Protein AF-A0A9P0JGU5-F1 (afdb_monomer)

Foldseek 3Di:
DVVVVVVVVVVVLVVVVVVLVVLLVVLVVVQPDDPPDPDFLQNNVVSLVVNVCVLPVDPSLVPDPCSVVSVVVSVVSVVSSLVVLVVLQDVQWDKDADPDPDQFDWGIKTKGFADQVNLLSSLVNCVVVVNNLVVLLVVLVCCVPVPLLCCLPQVWAWDWDDDDRMTMITTGHDDDPDLQQVSSLVRVVVVLVSCLVRHDCDHPNDGSLLSSLVNNVVVNLVSCLVRRVLVSQDLAPVCNVVVLVVCVSVVVSVVVSVVSNSDDPPPCSSVVSSVCSVVSNLVSNLVVLLVQLVVLLLDDWPAKDKPDPPDDDDVDDDDDDPVVVVVVVLDDFIFIAGPSLVVNVVSLVVLQVSLVVDDPVCSVSSLVSSLVSLVCSLPVNCVSCVVVLLPPVLVLLNLLSSLLVVLSSLVVCCVVSVRPSNVVSSVSSNVSSVCSLVVSLVSLLVVLLVLLVPACLQVCQPPVVSLVRNLVSLVVNLVSLLVSLVSNVRGHGQVVSLQSSLSSLLSNLVSNLVSLLVHQAGELSSLVSSLVSLVVVLVSSLVSHPGSVCSCVRRVCNLVSVVSSVLSNDDLVVVLVQCPLCPHSCNVRDDLVSVLSSLSHYDDDDPSSVVSNVSSVVSNVD

Secondary structure (DSSP, 8-state):
-HHHHHHHHHHHHHHHHHHHHHHHHHHHHTTS--TT----HHHHHHHHHHHHHHHHH-TTGGGSTTHHHHHHHHHHHHHHHHHHHHHHHHHHEEEEE-----TT-EEEEEEEES-HHHHHHHHHHHHHTT-HHHHHHHHHHHIIIIIIHHHHHH--EEEEEEETTEEEEEEE-----S-HHHHHHHHHHHHHHHHHHHS-S-BTTB-HHHHHHHHHHHHHHHHIIIIIIHHHS-SSGGGHHHHHHHHHHHHHHHHHHHHTTSS-TT--HHHHHHHTHHHHHHHHHHHHHHHHHHHHHTS-S--EEEE-TT----S------TTHHHHHHH-PPPEEEEHHHHHHHHHHHHHHHHGGGS-GGGHHHHHHHHHHHHHHHHHHHHHHTHHHHHH-HHHHHHHHHHHHHHHHHHHHHHHHHT-THHHHHHHHHHHHHHHHHHHHHHHHHHHHHHHHHHSTTTGGGT-GGGHHHHHHHHHHHHHHHHHHHHHHHTTS-HHHHHHHHHHHHHHHHHHHHHHHTT-S---HHHHHHHHHHHHHHHHHGGGGSSSGGGHHHH-TTHHHHHHHHHHHH--HHHHHHHHGGGTSHHHHHS-HHHHHHHHHHHS-S-HHHHHHHHHHHHHTT-

Mean predicted aligned error: 13.74 Å

Solvent-accessible surface area (backbone atoms only — not comparable to full-atom values): 34027 Å² total; per-residue (Å²): 117,67,65,62,54,50,52,50,52,53,49,52,51,51,49,53,50,48,55,52,50,50,51,50,46,55,54,49,60,76,68,59,90,59,102,80,68,96,66,52,60,49,56,56,49,52,49,50,49,55,51,49,50,56,64,70,74,36,77,74,48,78,78,42,88,61,39,64,60,51,53,52,50,51,50,51,50,51,53,51,49,51,50,49,44,54,50,51,50,53,68,25,52,42,78,49,76,42,90,60,88,52,71,85,38,55,40,34,37,46,34,43,49,50,47,49,67,59,50,45,34,44,49,58,44,26,50,77,67,73,44,38,66,60,56,44,42,53,48,25,55,45,46,43,65,64,45,51,45,43,34,68,76,66,54,38,41,71,49,78,48,80,51,94,49,35,40,38,38,38,31,30,59,58,91,74,88,62,62,68,63,65,51,46,52,53,44,49,50,54,52,54,51,51,48,61,73,61,45,56,71,73,53,97,93,42,42,54,41,36,58,34,17,77,64,29,40,70,62,49,51,50,53,44,46,70,50,47,51,56,64,65,53,58,91,50,71,79,52,44,64,61,49,56,57,60,46,48,58,53,53,52,48,51,51,50,37,36,76,60,33,34,36,60,96,82,65,50,67,66,57,58,52,61,75,39,42,68,62,52,42,52,50,52,50,44,50,53,50,49,52,52,48,54,56,41,65,70,48,71,71,80,55,68,42,81,43,50,86,87,58,70,89,65,98,80,72,86,86,84,58,91,74,50,56,67,56,58,73,68,57,67,69,37,31,28,26,27,52,41,54,55,56,50,49,52,49,50,52,50,55,57,57,54,43,74,70,52,61,78,92,56,38,63,58,48,52,49,45,55,49,49,52,51,50,46,50,68,66,42,44,60,65,74,40,43,71,54,44,75,77,32,69,49,52,28,47,32,49,26,38,35,36,51,52,48,38,52,52,52,59,68,46,32,74,82,64,72,46,74,69,52,61,65,49,43,54,53,36,54,51,50,24,52,49,48,42,49,52,51,36,51,53,53,31,52,54,38,50,50,45,58,69,74,31,45,67,70,61,21,25,81,38,58,87,38,48,65,54,32,45,52,39,52,49,52,46,48,50,54,54,49,54,53,39,66,53,34,60,85,32,36,33,69,71,58,36,47,46,52,54,19,49,35,53,25,42,52,44,49,53,52,55,55,54,58,74,70,49,69,56,35,40,71,69,23,28,48,47,52,21,55,49,50,48,50,51,66,63,52,58,28,72,72,44,97,56,43,86,55,43,63,82,34,15,85,45,44,64,40,50,53,50,50,37,48,56,44,69,49,53,76,66,56,49,53,60,39,25,43,73,50,72,21,73,48,44,78,59,43,54,72,70,57,53,53,47,50,52,54,15,61,43,74,97,42,72,67,52,54,50,50,54,52,49,53,64,64,26,67,82,113

InterPro domains:
  IPR046362 Zw10/DSL1, C-terminal [G3DSA:1.10.357.150] (425-621)
  IPR048343 Centromere/kinetochore protein zw10, C-terminal domain [PF20666] (330-448)
  IPR048344 Centromere/kinetochore protein zw10, middle domain [PF20665] (93-296)
  IPR055148 ZW10, C-terminal helical domain [PF22766] (472-616)

Radius of gyration: 47.11 Å; Cα contacts (8 Å, |Δi|>4): 632; chains: 1; bounding box: 92×93×143 Å

Nearest PDB structures (foldseek):
  7qpg-assembly1_W  TM=7.847E-01  e=5.761E-28  Homo sapiens
  8ay2-assembly2_B  TM=5.796E-01  e=8.299E-03  Rattus norvegicus
  8ay2-assembly1_A  TM=3.729E-01  e=9.007E-03  Rattus norvegicus
  8v2d-assembly1_y  TM=2.264E-01  e=2.860E-03  synthetic construct
  8q9t-assembly1_E  TM=9.881E-02  e=2.955E-02  Saccharomyces ce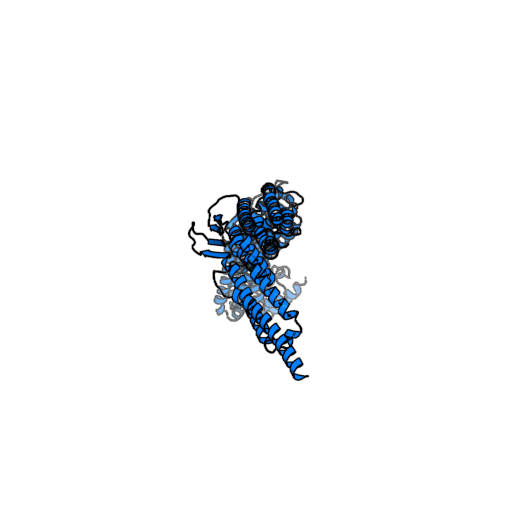revisiae

Sequence (622 aa):
MSDLKMFKSTLEENKNSLIIIEQVLEASMNLTSDSQTKLSLADRIKNLQTAQDILLNNEHLTKLDVYKPLMREHQRLTDVLHSNCIAAWRKKIEWSENDSDSQDSWRVILKISGSQEDICDTILALQHFDSLNIEVKQFADKLINLIVKPIIIQNLQVDVVKFVNVSTMTLKVSNNEDEFLSAIIKKLKNVFEFLSSTLPADINEIQIMSYLGSYASQQFCKHFKDIVIFNAIPVKYHNLNNFREDLNEVLEFNKYLSELGFFEESNDELIKYVENIDNLFFTKISQLYYDRARTIIKKDLHDLVEVNNENRWSPDEDVVDDNGFCQKIFAYPQSKVSKSLLEFLDLIDTVASEMSSIPENSTWRYHDILNNITIMYCDVIPLQHCKVLEFHPQQSAVLYNNIMYFTRKLAELSPTYKNLLIVHLLEKLKNLASEILHSQCKQQITQIEKIVNQSDIISMAVNSNLGYSVEKSMSQCYDLLSILSGLWRDILPSTVYCKFIGYSCNGLFECLVNKLFTLEDISATSAEQYSSIFNKIVKDIPTLFPEPKEVHRYVPKWWQLNELVYILSSSMKDIENRWADGKGPLANELKVDQIKCLLKALFQNTDRRAALLKHILATAQS

Organism: Aphis gossypii (NCBI:txid80765)

pLDDT: mean 81.97, std 15.04, range [33.19, 97.75]

Structure (mmCIF, N/CA/C/O backbone):
data_AF-A0A9P0JGU5-F1
#
_entry.id   AF-A0A9P0JGU5-F1
#
loop_
_atom_site.group_PDB
_atom_site.id
_atom_site.type_symbol
_atom_site.label_atom_id
_atom_site.label_alt_id
_atom_site.label_comp_id
_atom_site.label_asym_id
_atom_site.label_entity_id
_atom_site.label_seq_id
_atom_site.pdbx_PDB_ins_code
_atom_site.Cartn_x
_atom_site.Cartn_y
_atom_site.Cartn_z
_atom_site.occupancy
_atom_site.B_iso_or_equiv
_atom_site.auth_seq_id
_atom_site.auth_comp_id
_atom_site.auth_asym_id
_atom_site.auth_atom_id
_atom_site.pdbx_PDB_model_num
ATOM 1 N N . MET A 1 1 ? -17.217 -56.902 90.851 1.00 47.50 1 MET A N 1
ATOM 2 C CA . MET A 1 1 ? -17.260 -55.425 91.024 1.00 47.50 1 MET A CA 1
ATOM 3 C C . MET A 1 1 ? -16.629 -54.667 89.846 1.00 47.50 1 MET A C 1
ATOM 5 O O . MET A 1 1 ? -17.068 -53.560 89.568 1.00 47.50 1 MET A O 1
ATOM 9 N N . SER A 1 2 ? -15.650 -55.251 89.138 1.00 50.41 2 SER A N 1
ATOM 10 C CA . SER A 1 2 ? -15.054 -54.690 87.910 1.00 50.41 2 SER A CA 1
ATOM 11 C C . SER A 1 2 ? -16.030 -54.679 86.718 1.00 50.41 2 SER A C 1
ATOM 13 O O . SER A 1 2 ? -16.168 -53.639 86.079 1.00 50.41 2 SER A O 1
ATOM 15 N N . ASP A 1 3 ? -16.806 -55.748 86.514 1.00 48.16 3 ASP A N 1
ATOM 16 C CA . ASP A 1 3 ? -17.746 -55.846 85.380 1.00 48.16 3 ASP A CA 1
ATOM 17 C C . ASP A 1 3 ? -18.908 -54.846 85.454 1.00 48.16 3 ASP A C 1
ATOM 19 O O . ASP A 1 3 ? -19.353 -54.324 84.440 1.00 48.16 3 ASP A O 1
ATOM 23 N N . LEU A 1 4 ? -19.363 -54.505 86.665 1.00 52.03 4 LEU A N 1
ATOM 24 C CA . LEU A 1 4 ? -20.455 -53.547 86.896 1.00 52.03 4 LEU A CA 1
ATOM 25 C C . LEU A 1 4 ? -20.035 -52.091 86.632 1.00 52.03 4 LEU A C 1
ATOM 27 O O . LEU A 1 4 ? -20.850 -51.281 86.196 1.00 52.03 4 LEU A O 1
ATOM 31 N N . LYS A 1 5 ? -18.759 -51.756 86.871 1.00 53.50 5 LYS A N 1
ATOM 32 C CA . LYS A 1 5 ? -18.182 -50.451 86.504 1.00 53.50 5 LYS A CA 1
ATOM 33 C C . LYS A 1 5 ? -17.978 -50.339 84.994 1.00 53.50 5 LYS A C 1
ATOM 35 O O . LYS A 1 5 ? -18.253 -49.281 84.437 1.00 53.50 5 LYS A O 1
ATOM 40 N N . MET A 1 6 ? -17.552 -51.426 84.348 1.00 55.47 6 MET A N 1
ATOM 41 C CA . MET A 1 6 ? -17.408 -51.493 82.894 1.00 55.47 6 MET A CA 1
ATOM 42 C C . MET A 1 6 ? -18.773 -51.352 82.207 1.00 55.47 6 MET A C 1
ATOM 44 O O . MET A 1 6 ? -18.931 -50.472 81.373 1.00 55.47 6 MET A O 1
ATOM 48 N N . PHE A 1 7 ? -19.793 -52.091 82.659 1.00 55.66 7 PHE A N 1
ATOM 49 C CA . PHE A 1 7 ? -21.161 -51.978 82.138 1.00 55.66 7 PHE A CA 1
ATOM 50 C C . PHE A 1 7 ? -21.747 -50.573 82.289 1.00 55.66 7 PHE A C 1
ATOM 52 O O . PHE A 1 7 ? -22.404 -50.088 81.374 1.00 55.66 7 PHE A O 1
ATOM 59 N N . LYS A 1 8 ? -21.504 -49.903 83.424 1.00 63.03 8 LYS A N 1
ATOM 60 C CA . LYS A 1 8 ? -21.970 -48.529 83.645 1.00 63.03 8 LYS A CA 1
ATOM 61 C C . LYS A 1 8 ? -21.299 -47.542 82.682 1.00 63.03 8 LYS A C 1
ATOM 63 O O . LYS A 1 8 ? -22.004 -46.743 82.083 1.00 63.03 8 LYS A O 1
ATOM 68 N N . SER A 1 9 ? -19.984 -47.662 82.480 1.00 55.84 9 SER A N 1
ATOM 69 C CA . SER A 1 9 ? -19.228 -46.860 81.505 1.00 55.84 9 SER A CA 1
ATOM 70 C C . SER A 1 9 ? -19.747 -47.058 80.081 1.00 55.84 9 SER A C 1
ATOM 72 O O . SER A 1 9 ? -20.006 -46.084 79.386 1.00 55.84 9 SER A O 1
ATOM 74 N N . THR A 1 10 ? -19.977 -48.308 79.665 1.00 57.56 10 THR A N 1
ATOM 75 C CA . THR A 1 10 ? -20.513 -48.627 78.333 1.00 57.56 10 THR A CA 1
ATOM 76 C C . THR A 1 10 ? -21.955 -48.137 78.165 1.00 57.56 10 THR A C 1
ATOM 78 O O . THR A 1 10 ? -22.354 -47.737 77.076 1.00 57.56 10 THR A O 1
ATOM 81 N N . LEU A 1 11 ? -22.756 -48.126 79.236 1.00 61.09 11 LEU A N 1
ATOM 82 C CA . LEU A 1 11 ? -24.118 -47.586 79.215 1.00 61.09 11 LEU A CA 1
ATOM 83 C C . LEU A 1 11 ? -24.126 -46.052 79.103 1.00 61.09 11 LEU A C 1
ATOM 85 O O . LEU A 1 11 ? -24.967 -45.499 78.402 1.00 61.09 11 LEU A O 1
ATOM 89 N N . GLU A 1 12 ? -23.199 -45.370 79.778 1.00 59.53 12 GLU A N 1
ATOM 90 C CA . GLU A 1 12 ? -23.012 -43.916 79.691 1.00 59.53 12 GLU A CA 1
ATOM 91 C C . GLU A 1 12 ? -22.468 -43.499 78.315 1.00 59.53 12 GLU A C 1
ATOM 93 O O . GLU A 1 12 ? -22.977 -42.549 77.723 1.00 59.53 12 GLU A O 1
ATOM 98 N N . GLU A 1 13 ? -21.530 -44.264 77.748 1.00 57.41 13 GLU A N 1
ATOM 99 C CA . GLU A 1 13 ? -21.052 -44.096 76.368 1.00 57.41 13 GLU A CA 1
ATOM 100 C C . GLU A 1 13 ? -22.178 -44.310 75.352 1.00 57.41 13 GLU A C 1
ATOM 102 O O . GLU A 1 13 ? -22.389 -43.461 74.489 1.00 57.41 13 GLU A O 1
ATOM 107 N N . ASN A 1 14 ? -22.970 -45.378 75.486 1.00 58.91 14 ASN A N 1
ATOM 108 C CA . ASN A 1 14 ? -24.111 -45.631 74.605 1.00 58.91 14 ASN A CA 1
ATOM 109 C C . ASN A 1 14 ? -25.214 -44.577 74.755 1.00 58.91 14 ASN A C 1
ATOM 111 O O . ASN A 1 14 ? -25.824 -44.206 73.759 1.00 58.91 14 ASN A O 1
ATOM 115 N N . LYS A 1 15 ? -25.456 -44.056 75.965 1.00 62.25 15 LYS A N 1
ATOM 116 C CA . LYS A 1 15 ? -26.430 -42.982 76.210 1.00 62.25 15 LYS A CA 1
ATOM 117 C C . LYS A 1 15 ? -25.990 -41.660 75.579 1.00 62.25 15 LYS A C 1
ATOM 119 O O . LYS A 1 15 ? -26.800 -41.011 74.927 1.00 62.25 15 LYS A O 1
ATOM 124 N N . ASN A 1 16 ? -24.721 -41.282 75.730 1.00 55.59 16 ASN A N 1
ATOM 125 C CA . ASN A 1 16 ? -24.170 -40.089 75.082 1.00 55.59 16 ASN A CA 1
ATOM 126 C C . ASN A 1 16 ? -24.159 -40.246 73.554 1.00 55.59 16 ASN A C 1
ATOM 128 O O . ASN A 1 16 ? -24.509 -39.311 72.842 1.00 55.59 16 ASN A O 1
ATOM 132 N N . SER A 1 17 ? -23.859 -41.449 73.055 1.00 53.50 17 SER A N 1
ATOM 133 C CA . SER A 1 17 ? -23.965 -41.784 71.629 1.00 53.50 17 SER A CA 1
ATOM 134 C C . SER A 1 17 ? -25.396 -41.640 71.118 1.00 53.50 17 SER A C 1
ATOM 136 O O . SER A 1 17 ? -25.598 -41.086 70.047 1.00 53.50 17 SER A O 1
ATOM 138 N N . LEU A 1 18 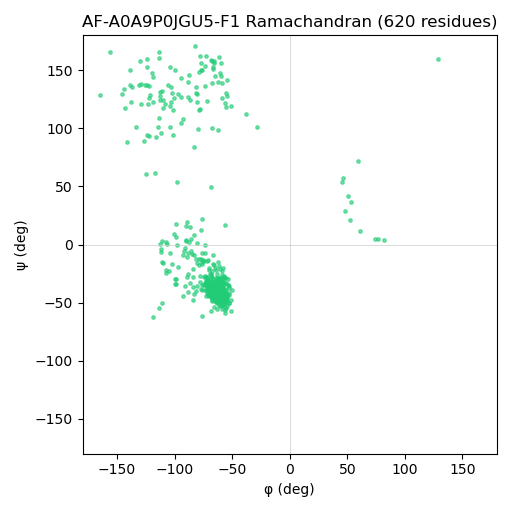? -26.390 -42.096 71.888 1.00 57.12 18 LEU A N 1
ATOM 139 C CA . LEU A 1 18 ? -27.809 -41.988 71.545 1.00 57.12 18 LEU A CA 1
ATOM 140 C C . LEU A 1 18 ? -28.271 -40.534 71.488 1.00 57.12 18 LEU A C 1
ATOM 142 O O . LEU A 1 18 ? -28.893 -40.165 70.507 1.00 57.12 18 LEU A O 1
ATOM 146 N N . ILE A 1 19 ? -27.901 -39.703 72.467 1.00 56.31 19 ILE A N 1
ATOM 147 C CA . ILE A 1 19 ? -28.242 -38.269 72.486 1.00 56.31 19 ILE A CA 1
ATOM 148 C C . ILE A 1 19 ? -27.619 -37.542 71.284 1.00 56.31 19 ILE A C 1
ATOM 150 O O . ILE A 1 19 ? -28.263 -36.704 70.662 1.00 56.31 19 ILE A O 1
ATOM 154 N N . ILE A 1 20 ? -26.385 -37.891 70.915 1.00 52.72 20 ILE A N 1
ATOM 155 C CA . ILE A 1 20 ? -25.690 -37.286 69.771 1.00 52.72 20 ILE A CA 1
ATOM 156 C C . ILE A 1 20 ? -26.280 -37.787 68.446 1.00 52.72 20 ILE A C 1
ATOM 158 O O . ILE A 1 20 ? -26.474 -36.997 67.527 1.00 52.72 20 ILE A O 1
ATOM 162 N N . ILE A 1 21 ? -26.641 -39.070 68.352 1.00 55.88 21 ILE A N 1
ATOM 163 C CA . ILE A 1 21 ? -27.380 -39.628 67.211 1.00 55.88 21 ILE A CA 1
ATOM 164 C C . ILE A 1 21 ? -28.759 -38.969 67.087 1.00 55.88 21 ILE A C 1
ATOM 166 O O . ILE A 1 21 ? -29.166 -38.667 65.974 1.00 55.88 21 ILE A O 1
ATOM 170 N N . GLU A 1 22 ? -29.454 -38.707 68.195 1.00 56.53 22 GLU A N 1
ATOM 171 C CA . GLU A 1 22 ? -30.779 -38.077 68.239 1.00 56.53 22 GLU A CA 1
ATOM 172 C C . GLU A 1 22 ? -30.712 -36.601 67.818 1.00 56.53 22 GLU A C 1
ATOM 174 O O . GLU A 1 22 ? -31.518 -36.170 67.004 1.00 56.53 22 GLU A O 1
ATOM 179 N N . GLN A 1 23 ? -29.684 -35.859 68.244 1.00 52.56 23 GLN A N 1
ATOM 180 C CA . GLN A 1 23 ? -29.446 -34.475 67.811 1.00 52.56 23 GLN A CA 1
ATOM 181 C C . GLN A 1 23 ? -28.977 -34.372 66.352 1.00 52.56 23 GLN A C 1
ATOM 183 O O . GLN A 1 23 ? -29.388 -33.461 65.634 1.00 52.56 23 GLN A O 1
ATOM 188 N N . VAL A 1 24 ? -28.161 -35.317 65.869 1.00 52.06 24 VAL A N 1
ATOM 189 C CA . VAL A 1 24 ? -27.805 -35.401 64.441 1.00 52.06 24 VAL A CA 1
ATOM 190 C C . VAL A 1 24 ? -29.003 -35.849 63.600 1.00 52.06 24 VAL A C 1
ATOM 192 O O . VAL A 1 24 ? -29.187 -35.343 62.495 1.00 52.06 24 VAL A O 1
ATOM 195 N N . LEU A 1 25 ? -29.864 -36.724 64.126 1.00 52.75 25 LEU A N 1
ATOM 196 C CA . LEU A 1 25 ? -31.134 -37.091 63.503 1.00 52.75 25 LEU A CA 1
ATOM 197 C C . LEU A 1 25 ? -32.089 -35.896 63.444 1.00 52.75 25 LEU A C 1
ATOM 199 O O . LEU A 1 25 ? -32.674 -35.666 62.394 1.00 52.75 25 LEU A O 1
ATOM 203 N N . GLU A 1 26 ? -32.201 -35.096 64.502 1.00 53.81 26 GLU A N 1
ATOM 204 C CA . GLU A 1 26 ? -33.039 -33.892 64.554 1.00 53.81 26 GLU A CA 1
ATOM 205 C C . GLU A 1 26 ? -32.519 -32.795 63.604 1.00 53.81 26 GLU A C 1
ATOM 207 O O . GLU A 1 26 ? -33.295 -32.165 62.880 1.00 53.81 26 GLU A O 1
ATOM 212 N N . ALA A 1 27 ? -31.194 -32.641 63.494 1.00 48.00 27 ALA A N 1
ATOM 213 C CA . ALA A 1 27 ? -30.567 -31.817 62.461 1.00 48.00 27 ALA A CA 1
ATOM 214 C C . ALA A 1 27 ? -30.824 -32.371 61.045 1.00 48.00 27 ALA A C 1
ATOM 216 O O . ALA A 1 27 ? -31.068 -31.594 60.126 1.00 48.00 27 ALA A O 1
ATOM 217 N N . SER A 1 28 ? -30.834 -33.699 60.863 1.00 49.25 28 SER A N 1
ATOM 218 C CA . SER A 1 28 ? -31.099 -34.355 59.572 1.00 49.25 28 SER A CA 1
ATOM 219 C C . SER A 1 28 ? -32.573 -34.320 59.141 1.00 49.25 28 SER A C 1
ATOM 221 O O . SER A 1 28 ? -32.858 -34.150 57.956 1.00 49.25 28 SER A O 1
ATOM 223 N N . MET A 1 29 ? -33.522 -34.411 60.082 1.00 46.28 29 MET A N 1
ATOM 224 C CA . MET A 1 29 ? -34.967 -34.382 59.813 1.00 46.28 29 MET A CA 1
ATOM 225 C C . MET A 1 29 ? -35.429 -33.012 59.307 1.00 46.28 29 MET A C 1
ATOM 227 O O . MET A 1 29 ? -36.359 -32.926 58.510 1.00 46.28 29 MET A O 1
ATOM 231 N N . ASN A 1 30 ? -34.728 -31.944 59.688 1.00 49.47 30 ASN A N 1
ATOM 232 C CA . ASN A 1 30 ? -34.995 -30.586 59.216 1.00 49.47 30 ASN A CA 1
ATOM 233 C C . ASN A 1 30 ? -34.402 -30.279 57.822 1.00 49.47 30 ASN A C 1
ATOM 235 O O . ASN A 1 30 ? -34.545 -29.159 57.326 1.00 49.47 30 ASN A O 1
ATOM 239 N N . LEU A 1 31 ? -33.748 -31.257 57.176 1.00 47.47 31 LEU A N 1
ATOM 240 C CA . LEU A 1 31 ? -33.129 -31.119 55.849 1.00 47.47 31 LEU A CA 1
ATOM 241 C C . LEU A 1 31 ? -33.921 -31.789 54.727 1.00 47.47 31 LEU A C 1
ATOM 243 O O . LEU A 1 31 ? -33.795 -31.394 53.566 1.00 47.47 31 LEU A O 1
ATOM 247 N N . THR A 1 32 ? -34.756 -32.775 55.051 1.00 42.03 32 THR A N 1
ATOM 248 C CA . THR A 1 32 ? -35.678 -33.381 54.092 1.00 42.03 32 THR A CA 1
ATOM 249 C C . THR A 1 32 ? -36.873 -32.467 53.889 1.00 42.03 32 THR A C 1
ATOM 251 O O . THR A 1 32 ? -37.616 -32.176 54.817 1.00 42.03 32 THR A O 1
ATOM 254 N N . SER A 1 33 ? -37.004 -31.997 52.652 1.00 44.12 33 SER A N 1
ATOM 255 C CA . SER A 1 33 ? -38.120 -31.242 52.098 1.00 44.12 33 SER A CA 1
ATOM 256 C C . SER A 1 33 ? -39.463 -31.549 52.760 1.00 44.12 33 SER A C 1
ATOM 258 O O . SER A 1 33 ? -40.134 -32.503 52.377 1.00 44.12 33 SER A O 1
ATOM 260 N N . ASP A 1 34 ? -39.909 -30.682 53.661 1.00 33.19 34 ASP A N 1
ATOM 261 C CA . ASP A 1 34 ? -41.331 -30.438 53.747 1.00 33.19 34 ASP A CA 1
ATOM 262 C C . ASP A 1 34 ? -41.621 -28.983 54.075 1.00 33.19 34 ASP A C 1
ATOM 264 O O . ASP A 1 34 ? -41.011 -28.349 54.934 1.00 33.19 34 ASP A O 1
ATOM 268 N N . SER A 1 35 ? -42.565 -28.457 53.312 1.00 39.25 35 SER A N 1
ATOM 269 C CA . SER A 1 35 ? -43.095 -27.093 53.281 1.00 39.25 35 SER A CA 1
ATOM 270 C C . SER A 1 35 ? -43.657 -26.548 54.613 1.00 39.25 35 SER A C 1
ATOM 272 O O . SER A 1 35 ? -44.369 -25.546 54.613 1.00 39.25 35 SER A O 1
ATOM 274 N N . GLN A 1 36 ? -43.340 -27.170 55.752 1.00 38.72 36 GLN A N 1
ATOM 275 C CA . GLN A 1 36 ? -43.890 -26.851 57.070 1.00 38.72 36 GLN A CA 1
ATOM 276 C C . GLN A 1 36 ? -42.885 -26.216 58.045 1.00 38.72 36 GLN A C 1
ATOM 278 O O . GLN A 1 36 ? -43.315 -25.590 59.012 1.00 38.72 36 GLN A O 1
ATOM 283 N N . THR A 1 37 ? -41.573 -26.260 57.785 1.00 42.72 37 THR A N 1
ATOM 284 C CA . THR A 1 37 ? -40.569 -25.566 58.613 1.00 42.72 37 THR A CA 1
ATOM 285 C C . THR A 1 37 ? -40.061 -24.293 57.923 1.00 42.72 37 THR A C 1
ATOM 287 O O . THR A 1 37 ? -39.220 -24.322 57.025 1.00 42.72 37 THR A O 1
ATOM 290 N N . LYS A 1 38 ? -40.579 -23.133 58.360 1.00 49.53 38 LYS A N 1
ATOM 291 C CA . LYS A 1 38 ? -40.120 -21.775 57.988 1.00 49.53 38 LYS A CA 1
ATOM 292 C C . LYS A 1 38 ? -38.723 -21.448 58.562 1.00 49.53 38 LYS A C 1
ATOM 294 O O . LYS A 1 38 ? -38.555 -20.429 59.217 1.00 49.53 38 LYS A O 1
ATOM 299 N N . LEU A 1 39 ? -37.736 -22.324 58.391 1.00 54.69 39 LEU A N 1
ATOM 300 C CA . LEU A 1 39 ? -36.350 -22.038 58.777 1.00 54.69 39 LEU A CA 1
ATOM 301 C C . LEU A 1 39 ? -35.585 -21.502 57.567 1.00 54.69 39 LEU A C 1
ATOM 303 O O . LEU A 1 39 ? -35.593 -22.142 56.507 1.00 54.69 39 LEU A O 1
ATOM 307 N N . SER A 1 40 ? -34.947 -20.340 57.743 1.00 63.09 40 SER A N 1
ATOM 308 C CA . SER A 1 40 ? -34.113 -19.689 56.728 1.00 63.09 40 SER A CA 1
ATOM 309 C C . SER A 1 40 ? -32.921 -20.577 56.345 1.00 63.09 40 SER A C 1
ATOM 311 O O . SER A 1 40 ? -32.550 -21.504 57.073 1.00 63.09 40 SER A O 1
ATOM 313 N N . LEU A 1 41 ? -32.294 -20.320 55.192 1.00 65.56 41 LEU A N 1
ATOM 314 C CA . LEU A 1 41 ? -31.068 -21.035 54.804 1.00 65.56 41 LEU A CA 1
ATOM 315 C C . LEU A 1 41 ? -29.940 -20.810 55.825 1.00 65.56 41 LEU A C 1
ATOM 317 O O . LEU A 1 41 ? -29.186 -21.741 56.110 1.00 65.56 41 LEU A O 1
ATOM 321 N N . ALA A 1 42 ? -29.882 -19.620 56.429 1.00 63.47 42 ALA A N 1
ATOM 322 C CA . ALA A 1 42 ? -28.936 -19.282 57.485 1.00 63.47 42 ALA A CA 1
ATOM 323 C C . ALA A 1 42 ? -29.143 -20.139 58.747 1.00 63.47 42 ALA A C 1
ATOM 325 O O . ALA A 1 42 ? -28.179 -20.677 59.293 1.00 63.47 42 ALA A O 1
ATOM 326 N N . ASP A 1 43 ? -30.393 -20.358 59.167 1.00 65.00 43 ASP A N 1
ATOM 327 C CA . ASP A 1 43 ? -30.691 -21.207 60.327 1.00 65.00 43 ASP A CA 1
ATOM 328 C C . ASP A 1 43 ? -30.317 -22.675 60.079 1.00 65.00 43 ASP A C 1
ATOM 330 O O . ASP A 1 43 ? -29.822 -23.365 60.972 1.00 65.00 43 ASP A O 1
ATOM 334 N N . ARG A 1 44 ? -30.507 -23.161 58.844 1.00 67.94 44 ARG A N 1
ATOM 335 C CA . ARG A 1 44 ? -30.123 -24.528 58.450 1.00 67.94 44 ARG A CA 1
ATOM 336 C C . ARG A 1 44 ? -28.608 -24.727 58.486 1.00 67.94 44 ARG A C 1
ATOM 338 O O . ARG A 1 44 ? -28.146 -25.778 58.926 1.00 67.94 44 ARG A O 1
ATOM 345 N N . ILE A 1 45 ? -27.842 -23.721 58.066 1.00 69.00 45 ILE A N 1
ATOM 346 C CA . ILE A 1 45 ? -26.374 -23.734 58.130 1.00 69.00 45 ILE A CA 1
ATOM 347 C C . ILE A 1 45 ? -25.894 -23.690 59.576 1.00 69.00 45 ILE A C 1
ATOM 349 O O . ILE A 1 45 ? -25.054 -24.500 59.957 1.00 69.00 45 ILE A O 1
ATOM 353 N N . LYS A 1 46 ? -26.476 -22.818 60.405 1.00 68.88 46 LYS A N 1
ATOM 354 C CA . LYS A 1 46 ? -26.143 -22.725 61.830 1.00 68.88 46 LYS A CA 1
ATOM 355 C C . LYS A 1 46 ? -26.372 -24.052 62.560 1.00 68.88 46 LYS A C 1
ATOM 357 O O . LYS A 1 46 ? -25.525 -24.474 63.343 1.00 68.88 46 LYS A O 1
ATOM 362 N N . ASN A 1 47 ? -27.469 -24.745 62.253 1.00 66.38 47 ASN A N 1
ATOM 363 C CA . ASN A 1 47 ? -27.762 -26.063 62.820 1.00 66.38 47 ASN A CA 1
ATOM 364 C C . ASN A 1 47 ? -26.744 -27.132 62.378 1.00 66.38 47 ASN A C 1
ATOM 366 O O . ASN A 1 47 ? -26.320 -27.958 63.192 1.00 66.38 47 ASN A O 1
ATOM 370 N N . LEU A 1 48 ? -26.299 -27.104 61.116 1.00 67.44 48 LEU A N 1
ATOM 371 C CA . LEU A 1 48 ? -25.223 -27.982 60.645 1.00 67.44 48 LEU A CA 1
ATOM 372 C C . LEU A 1 48 ? -23.884 -27.680 61.327 1.00 67.44 48 LEU A C 1
ATOM 374 O O . LEU A 1 48 ? -23.192 -28.620 61.707 1.00 67.44 48 LEU A O 1
ATOM 378 N N . GLN A 1 49 ? -23.535 -26.406 61.516 1.00 67.88 49 GLN A N 1
ATOM 379 C CA . GLN A 1 49 ? -22.313 -26.001 62.219 1.00 67.88 49 GLN A CA 1
ATOM 380 C C . GLN A 1 49 ? -22.318 -26.493 63.666 1.00 67.88 49 GLN A C 1
ATOM 382 O O . GLN A 1 49 ? -21.349 -27.098 64.112 1.00 67.88 49 GLN A O 1
ATOM 387 N N . THR A 1 50 ? -23.438 -26.341 64.380 1.00 66.44 50 THR A N 1
ATOM 388 C CA . THR A 1 50 ? -23.556 -26.884 65.740 1.00 66.44 50 THR A CA 1
ATOM 389 C C . THR A 1 50 ? -23.415 -28.406 65.770 1.00 66.44 50 THR A C 1
ATOM 391 O O . THR A 1 50 ? -22.779 -28.942 66.674 1.00 66.44 50 THR A O 1
ATOM 394 N N . ALA A 1 51 ? -23.943 -29.117 64.766 1.00 64.19 51 ALA A N 1
ATOM 395 C CA . ALA A 1 51 ? -23.756 -30.562 64.653 1.00 64.19 51 ALA A CA 1
ATOM 396 C C . ALA A 1 51 ? -22.290 -30.932 64.351 1.00 64.19 51 ALA A C 1
ATOM 398 O O . ALA A 1 51 ? -21.776 -31.905 64.903 1.00 64.19 51 ALA A O 1
ATOM 399 N N . GLN A 1 52 ? -21.602 -30.140 63.525 1.00 67.56 52 GLN A N 1
ATOM 400 C CA . GLN A 1 52 ? -20.186 -30.307 63.204 1.00 67.56 52 GLN A CA 1
ATOM 401 C C . GLN A 1 52 ? -19.293 -30.085 64.435 1.00 67.56 52 GLN A C 1
ATOM 403 O O . GLN A 1 52 ? -18.435 -30.920 64.726 1.00 67.56 52 GLN A O 1
ATOM 408 N N . ASP A 1 53 ? -19.535 -29.026 65.209 1.00 66.00 53 ASP A N 1
ATOM 409 C CA . ASP A 1 53 ? -18.797 -28.728 66.441 1.00 66.00 53 ASP A CA 1
ATOM 410 C C . ASP A 1 53 ? -18.948 -29.842 67.483 1.00 66.00 53 ASP A C 1
ATOM 412 O O . ASP A 1 53 ? -17.985 -30.209 68.157 1.00 66.00 53 ASP A O 1
ATOM 416 N N . ILE A 1 54 ? -20.141 -30.431 67.597 1.00 64.31 54 ILE A N 1
ATOM 417 C CA . ILE A 1 54 ? -20.395 -31.566 68.493 1.00 64.31 54 ILE A CA 1
ATOM 418 C C . ILE A 1 54 ? -19.646 -32.820 68.017 1.00 64.31 54 ILE A C 1
ATOM 420 O O . ILE A 1 54 ? -19.137 -33.578 68.847 1.00 64.31 54 ILE A O 1
ATOM 424 N N . LEU A 1 55 ? -19.545 -33.039 66.703 1.00 65.06 55 LEU A N 1
ATOM 425 C CA . LEU A 1 55 ? -18.826 -34.179 66.127 1.00 65.06 55 LEU A CA 1
ATOM 426 C C . LEU A 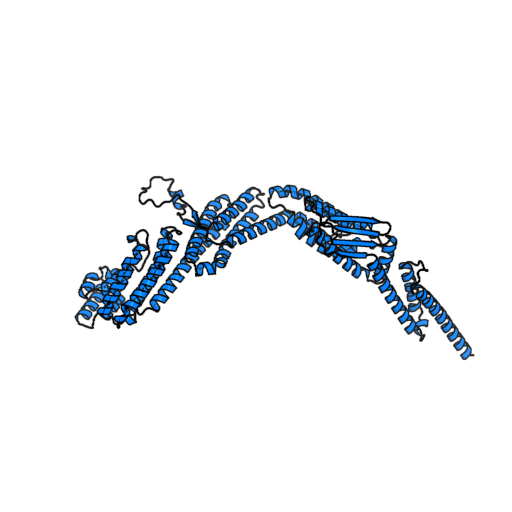1 55 ? -17.307 -34.076 66.305 1.00 65.06 55 LEU A C 1
ATOM 428 O O . LEU A 1 55 ? -16.665 -35.093 66.565 1.00 65.06 55 LEU A O 1
ATOM 432 N N . LEU A 1 56 ? -16.742 -32.869 66.200 1.00 64.94 56 LEU A N 1
ATOM 433 C CA . LEU A 1 56 ? -15.299 -32.622 66.306 1.00 64.94 56 LEU A CA 1
ATOM 434 C C . LEU A 1 56 ? -14.794 -32.473 67.750 1.00 64.94 56 LEU A C 1
ATOM 436 O O . LEU A 1 56 ? -13.701 -32.949 68.051 1.00 64.94 56 LEU A O 1
ATOM 440 N N . ASN A 1 57 ? -15.561 -31.850 68.651 1.00 62.06 57 ASN A N 1
ATOM 441 C CA . ASN A 1 57 ? -15.078 -31.500 69.998 1.00 62.06 57 ASN A CA 1
ATOM 442 C C . ASN A 1 57 ? -15.224 -32.618 71.045 1.00 62.06 57 ASN A C 1
ATOM 444 O O . ASN A 1 57 ? -14.747 -32.480 72.171 1.00 62.06 57 ASN A O 1
ATOM 448 N N . ASN A 1 58 ? -15.865 -33.737 70.705 1.00 62.78 58 ASN A N 1
ATOM 449 C CA . ASN A 1 58 ? -16.050 -34.853 71.630 1.00 62.78 58 ASN A CA 1
ATOM 450 C C . ASN A 1 58 ? -15.049 -35.985 71.349 1.00 62.78 58 ASN A C 1
ATOM 452 O O . ASN A 1 58 ? -15.328 -36.899 70.574 1.00 62.78 58 ASN A O 1
ATOM 456 N N . GLU A 1 59 ? -13.907 -35.992 72.049 1.00 55.50 59 GLU A N 1
ATOM 457 C CA . GLU A 1 59 ? -12.869 -37.037 71.917 1.00 55.50 59 GLU A CA 1
ATOM 458 C C . GLU A 1 59 ? -13.412 -38.467 72.114 1.00 55.50 59 GLU A C 1
ATOM 460 O O . GLU A 1 59 ? -12.923 -39.420 71.503 1.00 55.50 59 GLU A O 1
ATOM 465 N N . HIS A 1 60 ? -14.461 -38.626 72.926 1.00 53.50 60 HIS A N 1
ATOM 466 C CA . HIS A 1 60 ? -15.118 -39.909 73.186 1.00 53.50 60 HIS A CA 1
ATOM 467 C C . HIS A 1 60 ? -15.896 -40.468 71.982 1.00 53.50 60 HIS A C 1
ATOM 469 O O . HIS A 1 60 ? -16.037 -41.686 71.875 1.00 53.50 60 HIS A O 1
ATOM 475 N N . LEU A 1 61 ? -16.353 -39.620 71.051 1.00 55.94 61 LEU A N 1
ATOM 476 C CA . LEU A 1 61 ? -17.087 -40.056 69.859 1.00 55.94 61 LEU A CA 1
ATOM 477 C C . LEU A 1 61 ? -16.189 -40.774 68.852 1.00 55.94 61 LEU A C 1
ATOM 479 O O . LEU A 1 61 ? -16.625 -41.723 68.209 1.00 55.94 61 LEU A O 1
ATOM 483 N N . THR A 1 62 ? -14.921 -40.372 68.752 1.00 55.81 62 THR A N 1
ATOM 484 C CA . THR A 1 62 ? -13.959 -40.932 67.784 1.00 55.81 62 THR A CA 1
ATOM 485 C C . THR A 1 62 ? -13.698 -42.433 67.966 1.00 55.81 62 THR A C 1
ATOM 487 O O . THR A 1 62 ? -13.217 -43.093 67.043 1.00 55.81 62 THR A O 1
ATOM 490 N N . LYS A 1 63 ? -14.030 -42.981 69.144 1.00 54.91 63 LYS A N 1
ATOM 491 C CA . LYS A 1 63 ? -13.835 -44.388 69.528 1.00 54.91 63 LYS A CA 1
ATOM 492 C C . LYS A 1 63 ? -15.041 -45.287 69.227 1.00 54.91 63 LYS A C 1
ATOM 494 O O . LYS A 1 63 ? -14.940 -46.495 69.417 1.00 54.91 63 LYS A O 1
ATOM 499 N N . LEU A 1 64 ? -16.163 -44.725 68.771 1.00 60.50 64 LEU A N 1
ATOM 500 C CA . LEU A 1 64 ? -17.390 -45.466 68.466 1.00 60.50 64 LEU A CA 1
ATOM 501 C C . LEU A 1 64 ? -17.400 -45.968 67.018 1.00 60.50 64 LEU A C 1
ATOM 503 O O . LEU A 1 64 ? -17.095 -45.218 66.090 1.00 60.50 64 LEU A O 1
ATOM 507 N N . ASP A 1 65 ? -17.879 -47.195 66.800 1.00 58.78 65 ASP A N 1
ATOM 508 C CA . ASP A 1 65 ? -18.043 -47.773 65.454 1.00 58.78 65 ASP A CA 1
ATOM 509 C C . ASP A 1 65 ? -18.984 -46.941 64.556 1.00 58.78 65 ASP A C 1
ATOM 511 O O . ASP A 1 65 ? -18.847 -46.923 63.330 1.00 58.78 65 ASP A O 1
ATOM 515 N N . VAL A 1 66 ? -19.914 -46.200 65.170 1.00 61.03 66 VAL A N 1
ATOM 516 C CA . VAL A 1 66 ? -20.926 -45.368 64.496 1.00 61.03 66 VAL A CA 1
ATOM 517 C C . VAL A 1 66 ? -20.366 -44.016 64.032 1.00 61.03 66 VAL A C 1
ATOM 519 O O . VAL A 1 66 ? -20.946 -43.385 63.153 1.00 61.03 66 VAL A O 1
ATOM 522 N N . TYR A 1 67 ? -19.201 -43.591 64.531 1.00 64.88 67 TYR A N 1
ATOM 523 C CA . TYR A 1 67 ? -18.613 -42.285 64.214 1.00 64.88 67 TYR A CA 1
ATOM 524 C C . TYR A 1 67 ? -18.324 -42.097 62.720 1.00 64.88 67 TYR A C 1
ATOM 526 O O . TYR A 1 67 ? -18.683 -41.079 62.133 1.00 64.88 67 TYR A O 1
ATOM 534 N N . LYS A 1 68 ? -17.724 -43.104 62.068 1.00 68.38 68 LYS A N 1
ATOM 535 C CA . LYS A 1 68 ? -17.434 -43.060 60.622 1.00 68.38 68 LYS A CA 1
ATOM 536 C C . LYS A 1 68 ? -18.714 -42.971 59.769 1.00 68.38 68 LYS A C 1
ATOM 538 O O . LYS A 1 68 ? -18.740 -42.137 58.864 1.00 68.38 68 LYS A O 1
ATOM 543 N N . PRO A 1 69 ? -19.761 -43.787 60.011 1.00 69.12 69 PRO A N 1
ATOM 544 C CA . PRO A 1 69 ? -21.074 -43.603 59.390 1.00 69.12 69 PRO A CA 1
ATOM 545 C C . PRO A 1 69 ? -21.690 -42.219 59.624 1.00 69.12 69 PRO A C 1
ATOM 547 O O . PRO A 1 69 ? -22.169 -41.614 58.671 1.00 69.12 69 PRO A O 1
ATOM 550 N N . LEU A 1 70 ? -21.633 -41.697 60.853 1.00 66.31 70 LEU A N 1
ATOM 551 C CA . LEU A 1 70 ? -22.237 -40.408 61.201 1.00 66.31 70 LEU A CA 1
ATOM 552 C C . LEU A 1 70 ? -21.532 -39.235 60.505 1.00 66.31 70 LEU A C 1
ATOM 554 O O . LEU A 1 70 ? -22.188 -38.352 59.965 1.00 66.31 70 LEU A O 1
ATOM 558 N N . MET A 1 71 ? -20.198 -39.272 60.438 1.00 68.56 71 MET A N 1
ATOM 559 C CA . MET A 1 71 ? -19.397 -38.307 59.679 1.00 68.56 71 MET A CA 1
ATOM 560 C C . MET A 1 71 ? -19.696 -38.353 58.178 1.00 68.56 71 MET A C 1
ATOM 562 O O . MET A 1 71 ? -19.776 -37.308 57.537 1.00 68.56 71 MET A O 1
ATOM 566 N N . ARG A 1 72 ? -19.888 -39.550 57.601 1.00 72.94 72 ARG A N 1
ATOM 567 C CA . ARG A 1 72 ? -20.291 -39.685 56.189 1.00 72.94 72 ARG A CA 1
ATOM 568 C C . ARG A 1 72 ? -21.675 -39.103 55.934 1.00 72.94 72 ARG A C 1
ATOM 570 O O . ARG A 1 72 ? -21.868 -38.470 54.904 1.00 72.94 72 ARG A O 1
ATOM 577 N N . GLU A 1 73 ? -22.616 -39.312 56.849 1.00 70.62 73 GLU A N 1
ATOM 578 C CA . GLU A 1 73 ? -23.967 -38.774 56.707 1.00 70.62 73 GLU A CA 1
ATOM 579 C C . GLU A 1 73 ? -23.993 -37.254 56.888 1.00 70.62 73 GLU A C 1
ATOM 581 O O . GLU A 1 73 ? -24.618 -36.564 56.090 1.00 70.62 73 GLU A O 1
ATOM 586 N N . HIS A 1 74 ? -23.238 -36.714 57.849 1.00 70.31 74 HIS A N 1
ATOM 587 C CA . HIS A 1 74 ? -23.036 -35.272 57.979 1.00 70.31 74 HIS A CA 1
ATOM 588 C C . HIS A 1 74 ? -22.448 -34.676 56.692 1.00 70.31 74 HIS A C 1
ATOM 590 O O . HIS A 1 74 ? -23.017 -33.732 56.156 1.00 70.31 74 HIS A O 1
ATOM 596 N N . GLN A 1 75 ? -21.389 -35.276 56.131 1.00 75.75 75 GLN A N 1
ATOM 597 C CA . GLN A 1 75 ? -20.820 -34.832 54.854 1.00 75.75 75 GLN A CA 1
ATOM 598 C C . GLN A 1 75 ? -21.854 -34.873 53.721 1.00 75.75 75 GLN A C 1
ATOM 600 O O . GLN A 1 75 ? -22.003 -33.899 52.991 1.00 75.75 75 GLN A O 1
ATOM 605 N N . ARG A 1 76 ? -22.620 -35.966 53.604 1.00 79.44 76 ARG A N 1
ATOM 606 C CA . ARG A 1 76 ? -23.683 -36.098 52.598 1.00 79.44 76 ARG A CA 1
ATOM 607 C C . ARG A 1 76 ? -24.730 -34.989 52.736 1.00 79.44 76 ARG A C 1
ATOM 609 O O . ARG A 1 76 ? -25.192 -34.454 51.732 1.00 79.44 76 ARG A O 1
ATOM 616 N N . LEU A 1 77 ? -25.127 -34.656 53.963 1.00 70.56 77 LEU A N 1
ATOM 617 C CA . LEU A 1 77 ? -26.096 -33.596 54.247 1.00 70.56 77 LEU A CA 1
ATOM 618 C C . LEU A 1 77 ? -25.533 -32.206 53.931 1.00 70.56 77 LEU A C 1
ATOM 620 O O . LEU A 1 77 ? -26.249 -31.387 53.355 1.00 70.56 77 LEU A O 1
ATOM 624 N N . THR A 1 78 ? -24.258 -31.969 54.235 1.00 74.69 78 THR A N 1
ATOM 625 C CA . THR A 1 78 ? -23.519 -30.758 53.856 1.00 74.69 78 THR A CA 1
ATOM 626 C C . THR A 1 78 ? -23.481 -30.595 52.335 1.00 74.69 78 THR A C 1
ATOM 628 O O . THR A 1 78 ? -23.836 -29.528 51.837 1.00 74.69 78 THR A O 1
ATOM 631 N N . ASP A 1 79 ? -23.176 -31.658 51.585 1.00 77.69 79 ASP A N 1
ATOM 632 C CA . ASP A 1 79 ? -23.149 -31.640 50.115 1.00 77.69 79 ASP A CA 1
ATOM 633 C C . ASP A 1 79 ? -24.549 -31.376 49.515 1.00 77.69 79 ASP A C 1
ATOM 635 O O . ASP A 1 79 ? -24.704 -30.615 48.556 1.00 77.69 79 ASP A O 1
ATOM 639 N N . VAL A 1 80 ? -25.603 -31.965 50.095 1.00 78.25 80 VAL A N 1
ATOM 640 C CA . VAL A 1 80 ? -26.996 -31.725 49.672 1.00 78.25 80 VAL A CA 1
ATOM 641 C C . VAL A 1 80 ? -27.422 -30.286 49.956 1.00 78.25 80 VAL A C 1
ATOM 643 O O . VAL A 1 80 ? -28.046 -29.652 49.103 1.00 78.25 80 VAL A O 1
ATOM 646 N N . LEU A 1 81 ? -27.089 -29.744 51.129 1.00 76.25 81 LEU A N 1
ATOM 647 C CA . LEU A 1 81 ? -27.391 -28.352 51.451 1.00 76.25 81 LEU A CA 1
ATOM 648 C C . LEU A 1 81 ? -26.629 -27.383 50.559 1.00 76.25 81 LEU A C 1
ATOM 650 O O . LEU A 1 81 ? -27.228 -26.426 50.074 1.00 76.25 81 LEU A O 1
ATOM 654 N N . HIS A 1 82 ? -25.356 -27.655 50.290 1.00 78.31 82 HIS A N 1
ATOM 655 C CA . HIS A 1 82 ? -24.552 -26.890 49.348 1.00 78.31 82 HIS A CA 1
ATOM 656 C C . HIS A 1 82 ? -25.199 -26.850 47.956 1.00 78.31 82 HIS A C 1
ATOM 658 O O . HIS A 1 82 ? -25.437 -25.768 47.412 1.00 78.31 82 HIS A O 1
ATOM 664 N N . SER A 1 83 ? -25.600 -28.011 47.427 1.00 80.50 83 SER A N 1
ATOM 665 C CA . SER A 1 83 ? -26.318 -28.113 46.150 1.00 80.50 83 SER A CA 1
ATOM 666 C C . SER A 1 83 ? -27.649 -27.348 46.162 1.00 80.50 83 SER A C 1
ATOM 668 O O . SER A 1 83 ? -27.955 -26.615 45.218 1.00 80.50 83 SER A O 1
ATOM 670 N N . ASN A 1 84 ? -28.412 -27.440 47.255 1.00 79.44 84 ASN A N 1
ATOM 671 C CA . ASN A 1 84 ? -29.665 -26.706 47.426 1.00 79.44 84 ASN A CA 1
ATOM 672 C C . ASN A 1 84 ? -29.453 -25.185 47.481 1.00 79.44 84 ASN A C 1
ATOM 674 O O . ASN A 1 84 ? -30.276 -24.449 46.940 1.00 79.44 84 ASN A O 1
ATOM 678 N N . CYS A 1 85 ? -28.362 -24.703 48.087 1.00 79.81 85 CYS A N 1
ATOM 679 C CA . CYS A 1 85 ? -28.027 -23.276 48.128 1.00 79.81 85 CYS A CA 1
ATOM 680 C C . CYS A 1 85 ? -27.712 -22.741 46.726 1.00 79.81 85 CYS A C 1
ATOM 682 O O . CYS A 1 85 ? -28.246 -21.704 46.328 1.00 79.81 85 CYS A O 1
ATOM 684 N N . ILE A 1 86 ? -26.926 -23.485 45.939 1.00 80.06 86 ILE A N 1
ATOM 685 C CA . ILE A 1 86 ? -26.646 -23.145 44.535 1.00 80.06 86 ILE A CA 1
ATOM 686 C C . ILE A 1 86 ? -27.940 -23.157 43.711 1.00 80.06 86 ILE A C 1
ATOM 688 O O . ILE A 1 86 ? -28.204 -22.228 42.946 1.00 80.06 86 ILE A O 1
ATOM 692 N N . ALA A 1 87 ? -28.782 -24.181 43.874 1.00 82.38 87 ALA A N 1
ATOM 693 C CA . ALA A 1 87 ? -30.058 -24.269 43.169 1.00 82.38 87 ALA A CA 1
ATOM 694 C C . ALA A 1 87 ? -31.014 -23.126 43.554 1.00 82.38 87 ALA A C 1
ATOM 696 O O . ALA A 1 87 ? -31.684 -22.572 42.683 1.00 82.38 87 ALA A O 1
ATOM 697 N N . ALA A 1 88 ? -31.054 -22.734 44.831 1.00 80.62 88 ALA A N 1
ATOM 698 C CA . ALA A 1 88 ? -31.844 -21.604 45.307 1.00 80.62 88 ALA A CA 1
ATOM 699 C C . ALA A 1 88 ? -31.362 -20.283 44.694 1.00 80.62 88 ALA A C 1
ATOM 701 O O . ALA A 1 88 ? -32.186 -19.518 44.196 1.00 80.62 88 ALA A O 1
ATOM 702 N N . TRP A 1 89 ? -30.048 -20.044 44.651 1.00 83.56 89 TRP A N 1
ATOM 703 C CA . TRP A 1 89 ? -29.459 -18.879 43.985 1.00 83.56 89 TRP A CA 1
ATOM 704 C C . TRP A 1 89 ? -29.821 -18.819 42.499 1.00 83.56 89 TRP A C 1
ATOM 706 O O . TRP A 1 89 ? -30.373 -17.829 42.021 1.00 83.56 89 TRP A O 1
ATOM 716 N N . ARG A 1 90 ? -29.603 -19.918 41.772 1.00 82.69 90 ARG A N 1
ATOM 717 C CA . ARG A 1 90 ? -29.894 -19.991 40.334 1.00 82.69 90 ARG A CA 1
ATOM 718 C C . ARG A 1 90 ? -31.384 -19.900 40.017 1.00 82.69 90 ARG A C 1
ATOM 720 O O . ARG A 1 90 ? -31.740 -19.389 38.967 1.00 82.69 90 ARG A O 1
ATOM 727 N N . LYS A 1 91 ? -32.263 -20.353 40.914 1.00 83.62 91 LYS A N 1
ATOM 728 C CA . LYS A 1 91 ? -33.716 -20.179 40.769 1.00 83.62 91 LYS A CA 1
ATOM 729 C C . LYS A 1 91 ? -34.152 -18.729 40.993 1.00 83.62 91 LYS A C 1
ATOM 731 O O . LYS A 1 91 ? -35.150 -18.298 40.428 1.00 83.62 91 LYS A O 1
ATOM 736 N N . LYS A 1 92 ? -33.429 -17.974 41.824 1.00 81.19 92 LYS A N 1
ATOM 737 C CA . LYS A 1 92 ? -33.712 -16.551 42.053 1.00 81.19 92 LYS A CA 1
ATOM 738 C C . LYS A 1 92 ? -33.285 -15.676 40.882 1.00 81.19 92 LYS A C 1
ATOM 740 O O . LYS A 1 92 ? -33.910 -14.641 40.676 1.00 81.19 92 LYS A O 1
ATOM 745 N N . ILE A 1 93 ? -32.270 -16.091 40.124 1.00 85.12 93 ILE A N 1
ATOM 746 C CA . ILE A 1 93 ? -31.741 -15.354 38.975 1.00 85.12 93 ILE A CA 1
ATOM 747 C C . ILE A 1 93 ? -32.058 -16.107 37.682 1.00 85.12 93 ILE A C 1
ATOM 749 O O . ILE A 1 93 ? -31.319 -16.993 37.253 1.00 85.12 93 ILE A O 1
ATOM 753 N N . GLU A 1 94 ? -33.148 -15.715 37.034 1.00 84.62 94 GLU A N 1
ATOM 754 C CA . GLU A 1 94 ? -33.576 -16.289 35.762 1.00 84.62 94 GLU A CA 1
ATOM 755 C C . GLU A 1 94 ? -33.100 -15.412 34.597 1.00 84.62 94 GLU A C 1
ATOM 757 O O . GLU A 1 94 ? -33.324 -14.199 34.571 1.00 84.62 94 GLU A O 1
ATOM 762 N N . TRP A 1 95 ? -32.459 -16.051 33.619 1.00 85.25 95 TRP A N 1
ATOM 763 C CA . TRP A 1 95 ? -32.059 -15.449 32.350 1.00 85.25 95 TRP A CA 1
ATOM 764 C C . TRP A 1 95 ? -32.910 -16.063 31.244 1.00 85.25 95 TRP A C 1
ATOM 766 O O . TRP A 1 95 ? -33.026 -17.287 31.178 1.00 85.25 95 TRP A O 1
ATOM 776 N N . SER A 1 96 ? -33.483 -15.242 30.371 1.00 82.81 96 SER A N 1
ATOM 777 C CA . SER A 1 96 ? -34.112 -15.733 29.141 1.00 82.81 96 SER A CA 1
ATOM 778 C C . SER A 1 96 ? -33.635 -14.931 27.943 1.00 82.81 96 SER A C 1
ATOM 780 O O . SER A 1 96 ? -33.507 -13.709 28.017 1.00 82.81 96 SER A O 1
ATOM 782 N N . GLU A 1 97 ? -33.350 -15.647 26.862 1.00 80.69 97 GLU A N 1
ATOM 783 C CA . GLU A 1 97 ? -32.849 -15.123 25.596 1.00 80.69 97 GLU A CA 1
ATOM 784 C C . GLU A 1 97 ? -33.867 -15.452 24.505 1.00 80.69 97 GLU A C 1
ATOM 786 O O . GLU A 1 97 ? -34.528 -16.494 24.555 1.00 80.69 97 GLU A O 1
ATOM 791 N N . ASN A 1 98 ? -34.025 -14.549 23.548 1.00 76.44 98 ASN A N 1
ATOM 792 C CA . ASN A 1 98 ? -34.928 -14.730 22.426 1.00 76.44 98 ASN A CA 1
ATOM 793 C C . ASN A 1 98 ? -34.249 -14.257 21.139 1.00 76.44 98 ASN A C 1
ATOM 795 O O . ASN A 1 98 ? -33.854 -13.097 21.022 1.00 76.44 98 ASN A O 1
ATOM 799 N N . ASP A 1 99 ? -34.152 -15.174 20.178 1.00 62.56 99 ASP A N 1
ATOM 800 C CA . ASP A 1 99 ? -33.467 -14.978 18.896 1.00 62.56 99 ASP A CA 1
ATOM 801 C C . ASP A 1 99 ? -34.365 -14.332 17.825 1.00 62.56 99 ASP A C 1
ATOM 803 O O . ASP A 1 99 ? -33.974 -14.217 16.664 1.00 62.56 99 ASP A O 1
ATOM 807 N N . SER A 1 100 ? -35.597 -13.933 18.158 1.00 60.78 100 SER A N 1
ATOM 808 C CA . SER A 1 100 ? -36.487 -13.313 17.176 1.00 60.78 100 SER A CA 1
ATOM 809 C C . SER A 1 100 ? -36.030 -11.891 16.818 1.00 60.78 100 SER A C 1
ATOM 811 O O . SER A 1 100 ? -35.976 -11.014 17.678 1.00 60.78 100 SER A O 1
ATOM 813 N N . ASP A 1 101 ? -35.795 -11.631 15.531 1.00 55.44 101 ASP A N 1
ATOM 814 C CA . ASP A 1 101 ? -35.387 -10.322 14.986 1.00 55.44 101 ASP A CA 1
ATOM 815 C C . ASP A 1 101 ? -36.532 -9.290 14.855 1.00 55.44 101 ASP A C 1
ATOM 817 O O . ASP A 1 101 ? -36.385 -8.255 14.201 1.00 55.44 101 ASP A O 1
ATOM 821 N N . SER A 1 102 ? -37.700 -9.536 15.453 1.00 58.69 102 SER A N 1
ATOM 822 C CA . SER A 1 102 ? -38.814 -8.582 15.408 1.00 58.69 102 SER A CA 1
ATOM 823 C C . SER A 1 102 ? -38.504 -7.295 16.187 1.00 58.69 102 SER A C 1
ATOM 825 O O . SER A 1 102 ? -37.971 -7.336 17.293 1.00 58.69 102 SER A O 1
ATOM 827 N N . GLN A 1 103 ? -38.886 -6.139 15.631 1.00 51.88 103 GLN A N 1
ATOM 828 C CA . GLN A 1 103 ? -38.600 -4.813 16.209 1.00 51.88 103 GLN A CA 1
ATOM 829 C C . GLN A 1 103 ? -39.167 -4.602 17.630 1.00 51.88 103 GLN A C 1
ATOM 831 O O . GLN A 1 103 ? -38.606 -3.806 18.372 1.00 51.88 103 GLN A O 1
ATOM 836 N N . ASP A 1 104 ? -40.195 -5.360 18.035 1.00 52.75 104 ASP A N 1
ATOM 837 C CA . ASP A 1 104 ? -40.829 -5.276 19.365 1.00 52.75 104 ASP A CA 1
ATOM 838 C C . ASP A 1 104 ? -40.500 -6.449 20.307 1.00 52.75 104 ASP A C 1
ATOM 840 O O . ASP A 1 104 ? -40.981 -6.497 21.445 1.00 52.75 104 ASP A O 1
ATOM 844 N N . SER A 1 105 ? -39.691 -7.423 19.874 1.00 62.25 105 SER A N 1
ATOM 845 C CA . SER A 1 105 ? -39.321 -8.539 20.748 1.00 62.25 105 SER A CA 1
ATOM 846 C C . SER A 1 105 ? -38.178 -8.166 21.685 1.00 62.25 105 SER A C 1
ATOM 848 O O . SER A 1 105 ? -37.164 -7.593 21.281 1.00 62.25 105 SER A O 1
ATOM 850 N N . TRP A 1 106 ? -38.327 -8.543 22.955 1.00 69.31 106 TRP A N 1
ATOM 851 C CA . TRP A 1 106 ? -37.228 -8.541 23.911 1.00 69.31 106 TRP A CA 1
ATOM 852 C C . TRP A 1 106 ? -36.151 -9.525 23.446 1.00 69.31 106 TRP A C 1
ATOM 854 O O . TRP A 1 106 ? -36.478 -10.606 22.958 1.00 69.31 106 TRP A O 1
ATOM 864 N N . ARG A 1 107 ? -34.880 -9.143 23.596 1.00 72.56 107 ARG A N 1
ATOM 865 C CA . ARG A 1 107 ? -33.720 -9.992 23.282 1.00 72.56 107 ARG A CA 1
ATOM 866 C C . ARG A 1 107 ? -33.247 -10.766 24.499 1.00 72.56 107 ARG A C 1
ATOM 868 O O . ARG A 1 107 ? -32.980 -11.956 24.413 1.00 72.56 107 ARG A O 1
ATOM 875 N N . VAL A 1 108 ? -33.172 -10.083 25.639 1.00 83.12 108 VAL A N 1
ATOM 876 C CA . VAL A 1 108 ? -32.723 -10.661 26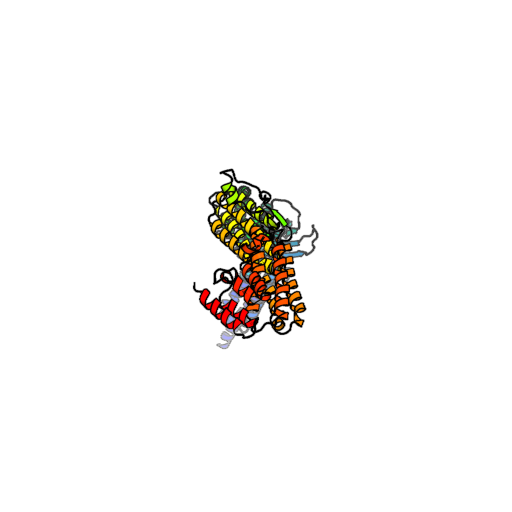.908 1.00 83.12 108 VAL A CA 1
ATOM 877 C C . VAL A 1 108 ? -33.610 -10.151 28.033 1.00 83.12 108 VAL A C 1
ATOM 879 O O . VAL A 1 108 ? -33.926 -8.960 28.089 1.00 83.12 108 VAL A O 1
ATOM 882 N N . ILE A 1 109 ? -33.989 -11.046 28.940 1.00 82.81 109 ILE A N 1
ATOM 883 C CA . ILE A 1 109 ? -34.650 -10.711 30.199 1.00 82.81 109 ILE A CA 1
ATOM 884 C C . ILE A 1 109 ? -33.814 -11.253 31.354 1.00 82.81 109 ILE A C 1
ATOM 886 O O . ILE A 1 109 ? -33.527 -12.451 31.409 1.00 82.81 109 ILE A O 1
ATOM 890 N N . LEU A 1 110 ? -33.480 -10.368 32.292 1.00 86.25 110 LEU A N 1
ATOM 891 C CA . LEU A 1 110 ? -32.945 -10.707 33.605 1.00 86.25 110 LEU A CA 1
ATOM 892 C C . LEU A 1 110 ? -34.052 -10.540 34.642 1.00 86.25 110 LEU A C 1
ATOM 894 O O . LEU A 1 110 ? -34.562 -9.437 34.842 1.00 86.25 110 LEU A O 1
ATOM 898 N N . LYS A 1 111 ? -34.403 -11.624 35.326 1.00 84.81 111 LYS A N 1
ATOM 899 C CA . LYS A 1 111 ? -35.405 -11.619 36.388 1.00 84.81 111 LYS A CA 1
ATOM 900 C C . LYS A 1 111 ? -34.772 -12.045 37.706 1.00 84.81 111 LYS A C 1
ATOM 902 O O . LYS A 1 111 ? -34.230 -13.141 37.817 1.00 84.81 111 LYS A O 1
ATOM 907 N N . ILE A 1 112 ? -34.878 -11.172 38.703 1.00 83.81 112 ILE A N 1
ATOM 908 C CA . ILE A 1 112 ? -34.420 -11.401 40.073 1.00 83.81 112 ILE A CA 1
ATOM 909 C C . ILE A 1 112 ? -35.657 -11.543 40.963 1.00 83.81 112 ILE A C 1
ATOM 911 O O . ILE A 1 112 ? -36.475 -10.625 41.060 1.00 83.81 112 ILE A O 1
ATOM 915 N N . SER A 1 113 ? -35.812 -12.716 41.575 1.00 80.50 113 SER A N 1
ATOM 916 C CA . SER A 1 113 ? -36.973 -13.091 42.391 1.00 80.50 113 SER A CA 1
ATOM 917 C C . SER A 1 113 ? -36.578 -13.240 43.865 1.00 80.50 113 SER A C 1
ATOM 919 O O . SER A 1 113 ? -35.629 -13.956 44.178 1.00 80.50 113 SER A O 1
ATOM 921 N N . GLY A 1 114 ? -37.330 -12.619 44.773 1.00 69.81 114 GLY A N 1
ATOM 922 C CA . GLY A 1 114 ? -37.108 -12.636 46.224 1.00 69.81 114 GLY A CA 1
ATOM 923 C C . GLY A 1 114 ? -37.083 -11.234 46.836 1.00 69.81 114 GLY A C 1
ATOM 924 O O . GLY A 1 114 ? -36.876 -10.247 46.129 1.00 69.81 114 GLY A O 1
ATOM 925 N N . SER A 1 115 ? -37.314 -11.140 48.148 1.00 73.06 115 SER A N 1
ATOM 926 C CA . SER A 1 115 ? -37.022 -9.914 48.902 1.00 73.06 115 SER A CA 1
ATOM 927 C C . SER A 1 115 ? -35.505 -9.743 49.082 1.00 73.06 115 SER A C 1
ATOM 929 O O . SER A 1 115 ? -34.748 -10.704 48.925 1.00 73.06 115 SER A O 1
ATOM 931 N N . GLN A 1 116 ? -35.041 -8.534 49.420 1.00 71.81 116 GLN A N 1
ATOM 932 C CA . GLN A 1 116 ? -33.616 -8.309 49.704 1.00 71.81 116 GLN A CA 1
ATOM 933 C C . GLN A 1 116 ? -33.120 -9.214 50.843 1.00 71.81 116 GLN A C 1
ATOM 935 O O . GLN A 1 116 ? -32.047 -9.794 50.719 1.00 71.81 116 GLN A O 1
ATOM 940 N N . GLU A 1 117 ? -33.932 -9.420 51.883 1.00 71.25 117 GLU A N 1
ATOM 941 C CA . GLU A 1 117 ? -33.635 -10.330 53.000 1.00 71.25 117 GLU A CA 1
ATOM 942 C C . GLU A 1 117 ? -33.471 -11.781 52.520 1.00 71.25 117 GLU A C 1
ATOM 944 O O . GLU A 1 117 ? -32.485 -12.440 52.845 1.00 71.25 117 GLU A O 1
ATOM 949 N N . ASP A 1 118 ? -34.359 -12.256 51.639 1.00 73.81 118 ASP A N 1
ATOM 950 C CA . ASP A 1 118 ? -34.242 -13.605 51.080 1.00 73.81 118 ASP A CA 1
ATOM 951 C C . ASP A 1 118 ? -32.945 -13.771 50.269 1.00 73.81 118 ASP A C 1
ATOM 953 O O . ASP A 1 118 ? -32.338 -14.848 50.246 1.00 73.81 118 ASP A O 1
ATOM 957 N N . ILE A 1 119 ? -32.553 -12.746 49.507 1.00 77.25 119 ILE A N 1
ATOM 958 C CA . ILE A 1 119 ? -31.324 -12.760 48.702 1.00 77.25 119 ILE A CA 1
ATOM 959 C C . ILE A 1 119 ? -30.099 -12.739 49.627 1.00 77.25 119 ILE A C 1
ATOM 961 O O . ILE A 1 119 ? -29.191 -13.544 49.407 1.00 77.25 119 ILE A O 1
ATOM 965 N N . CYS A 1 120 ? -30.112 -11.926 50.693 1.00 77.50 120 CYS A N 1
ATOM 966 C CA . CYS A 1 120 ? -29.079 -11.919 51.735 1.00 77.50 120 CYS A CA 1
ATOM 967 C C . CYS A 1 120 ? -28.842 -13.319 52.304 1.00 77.50 120 CYS A C 1
ATOM 969 O O . CYS A 1 120 ? -27.707 -13.794 52.308 1.00 77.50 120 CYS A O 1
ATOM 971 N N . ASP A 1 121 ? -29.912 -14.013 52.700 1.00 76.25 121 ASP A N 1
ATOM 972 C CA . ASP A 1 121 ? -29.831 -15.360 53.277 1.00 76.25 121 ASP A CA 1
ATOM 973 C C . ASP A 1 121 ? -29.157 -16.362 52.335 1.00 76.25 121 ASP A C 1
ATOM 975 O O . ASP A 1 121 ? -28.438 -17.265 52.761 1.00 76.25 121 ASP A O 1
ATOM 979 N N . THR A 1 122 ? -29.375 -16.205 51.028 1.00 78.19 122 THR A N 1
ATOM 980 C CA . THR A 1 122 ? -28.783 -17.095 50.018 1.00 78.19 122 THR A CA 1
ATOM 981 C C . THR A 1 122 ? -27.305 -16.784 49.801 1.00 78.19 122 THR A C 1
ATOM 983 O O . THR A 1 122 ? -26.511 -17.695 49.584 1.00 78.19 122 THR A O 1
ATOM 986 N N . ILE A 1 123 ? -26.918 -15.513 49.888 1.00 80.12 123 ILE A N 1
ATOM 987 C CA . ILE A 1 123 ? -25.531 -15.072 49.718 1.00 80.12 123 ILE A CA 1
ATOM 988 C C . ILE A 1 123 ? -24.681 -15.470 50.921 1.00 80.12 123 ILE A C 1
ATOM 990 O O . ILE A 1 123 ? -23.609 -16.043 50.730 1.00 80.12 123 ILE A O 1
ATOM 994 N N . LEU A 1 124 ? -25.190 -15.272 52.141 1.00 76.56 124 LEU A N 1
ATOM 995 C CA . LEU A 1 124 ? -24.563 -15.768 53.370 1.00 76.56 124 LEU A CA 1
ATOM 996 C C . LEU A 1 124 ? -24.361 -17.285 53.314 1.00 76.56 124 LEU A C 1
ATOM 998 O O . LEU A 1 124 ? -23.301 -17.798 53.674 1.00 76.56 124 LEU A O 1
ATOM 1002 N N . ALA A 1 125 ? -25.358 -18.004 52.793 1.00 76.94 125 ALA A N 1
ATOM 1003 C CA . ALA A 1 125 ? -25.259 -19.441 52.612 1.00 76.94 125 ALA A CA 1
ATOM 1004 C C . ALA A 1 125 ? -24.173 -19.848 51.605 1.00 76.94 125 ALA A C 1
ATOM 1006 O O . ALA A 1 125 ? -23.407 -20.774 51.859 1.00 76.94 125 ALA A O 1
ATOM 1007 N N . LEU A 1 126 ? -24.067 -19.147 50.475 1.00 80.81 126 LEU A N 1
ATOM 1008 C CA . LEU A 1 126 ? -23.028 -19.402 49.474 1.00 80.81 126 LEU A CA 1
ATOM 1009 C C . LEU A 1 126 ? -21.622 -19.040 49.962 1.00 80.81 126 LEU A C 1
ATOM 1011 O O . LEU A 1 126 ? -20.662 -19.705 49.565 1.00 80.81 126 LEU A O 1
ATOM 1015 N N . GLN A 1 127 ? -21.497 -18.011 50.801 1.00 81.38 127 GLN A N 1
ATOM 1016 C CA . GLN A 1 127 ? -20.231 -17.632 51.420 1.00 81.38 127 GLN A CA 1
ATOM 1017 C C . GLN A 1 127 ? -19.735 -18.725 52.367 1.00 81.38 127 GLN A C 1
ATOM 1019 O O . GLN A 1 127 ? -18.565 -19.081 52.313 1.00 81.38 127 GLN A O 1
ATOM 1024 N N . HIS A 1 128 ? -20.625 -19.304 53.180 1.00 77.81 128 HIS A N 1
ATOM 1025 C CA . HIS A 1 128 ? -20.272 -20.396 54.088 1.00 77.81 128 HIS A CA 1
ATOM 1026 C C . HIS A 1 128 ? -19.648 -21.603 53.366 1.00 77.81 128 HIS A C 1
ATOM 1028 O O . HIS A 1 128 ? -18.792 -22.285 53.919 1.00 77.81 128 HIS A O 1
ATOM 1034 N N . PHE A 1 129 ? -20.072 -21.872 52.129 1.00 80.44 129 PHE A N 1
ATOM 1035 C CA . PHE A 1 129 ? -19.560 -22.974 51.311 1.00 80.44 129 PHE A CA 1
ATOM 1036 C C . PHE A 1 129 ? -18.488 -22.550 50.286 1.00 80.44 129 PHE A C 1
ATOM 1038 O O . PHE A 1 129 ? -18.291 -23.257 49.295 1.00 80.44 129 PHE A O 1
ATOM 1045 N N . ASP A 1 130 ? -17.862 -21.376 50.442 1.00 79.44 130 ASP A N 1
ATOM 1046 C CA . ASP A 1 130 ? -16.826 -20.832 49.540 1.00 79.44 130 ASP A CA 1
ATOM 1047 C C . ASP A 1 130 ? -17.215 -20.798 48.044 1.00 79.44 130 ASP A C 1
ATOM 1049 O O . ASP A 1 130 ? -16.376 -20.745 47.143 1.00 79.44 130 ASP A O 1
ATOM 1053 N N . SER A 1 131 ? -18.516 -20.823 47.745 1.00 83.56 131 SER A N 1
ATOM 1054 C CA . SER A 1 131 ? -19.040 -20.967 46.378 1.00 83.56 131 SER A CA 1
ATOM 1055 C C . SER A 1 131 ? -19.571 -19.664 45.797 1.00 83.56 131 SER A C 1
ATOM 1057 O O . SER A 1 131 ? -19.868 -19.590 44.603 1.00 83.56 131 SER A O 1
ATOM 1059 N N . LEU A 1 132 ? -19.636 -18.616 46.622 1.00 83.38 132 LEU A N 1
ATOM 1060 C CA . LEU A 1 132 ? -20.075 -17.283 46.226 1.00 83.38 132 LEU A CA 1
ATOM 1061 C C . LEU A 1 132 ? -19.262 -16.740 45.041 1.00 83.38 132 LEU A C 1
ATOM 1063 O O . LEU A 1 132 ? -19.841 -16.298 44.053 1.00 83.38 132 LEU A O 1
ATOM 1067 N N . ASN A 1 133 ? -17.933 -16.857 45.089 1.00 84.31 133 ASN A N 1
ATOM 1068 C CA . ASN A 1 133 ? -17.037 -16.361 44.039 1.00 84.31 133 ASN A CA 1
ATOM 1069 C C . ASN A 1 133 ? -17.339 -16.958 42.660 1.00 84.31 133 ASN A C 1
ATOM 1071 O O . ASN A 1 133 ? -17.317 -16.253 41.652 1.00 84.31 133 ASN A O 1
ATOM 1075 N N . ILE A 1 134 ? -17.641 -18.258 42.606 1.00 86.38 134 ILE A N 1
ATOM 1076 C CA . ILE A 1 134 ? -17.924 -18.962 41.350 1.00 86.38 134 ILE A CA 1
ATOM 1077 C C . ILE A 1 134 ? -19.238 -18.457 40.752 1.00 86.38 134 ILE A C 1
ATOM 1079 O O . ILE A 1 134 ? -19.292 -18.130 39.566 1.00 86.38 134 ILE A O 1
ATOM 1083 N N . GLU A 1 135 ? -20.288 -18.368 41.566 1.00 86.00 135 GLU A N 1
ATOM 1084 C CA . GLU A 1 135 ? -21.613 -17.964 41.095 1.00 86.00 135 GLU A CA 1
ATOM 1085 C C . GLU A 1 135 ? -21.672 -16.466 40.753 1.00 86.00 135 GLU A C 1
ATOM 1087 O O . GLU A 1 135 ? -22.277 -16.095 39.745 1.00 86.00 135 GLU A O 1
ATOM 1092 N N . VAL A 1 136 ? -20.991 -15.603 41.519 1.00 86.31 136 VAL A N 1
ATOM 1093 C CA . VAL A 1 136 ? -20.877 -14.167 41.210 1.00 86.31 136 VAL A CA 1
ATOM 1094 C C . VAL A 1 136 ? -20.068 -13.948 39.935 1.00 86.31 136 VAL A C 1
ATOM 1096 O O . VAL A 1 136 ? -20.466 -13.140 39.100 1.00 86.31 136 VAL A O 1
ATOM 1099 N N . LYS A 1 137 ? -18.986 -14.706 39.718 1.00 87.88 137 LYS A N 1
ATOM 1100 C CA . LYS A 1 137 ? -18.228 -14.654 38.463 1.00 87.88 137 LYS A CA 1
ATOM 1101 C C . LYS A 1 137 ? -19.084 -15.061 37.259 1.00 87.88 137 LYS A C 1
ATOM 1103 O O . LYS A 1 137 ? -19.083 -14.363 36.251 1.00 87.88 137 LYS A O 1
ATOM 1108 N N . GLN A 1 138 ? -19.855 -16.146 37.363 1.00 87.88 138 GLN A N 1
ATOM 1109 C CA . GLN A 1 138 ? -20.774 -16.556 36.291 1.00 87.88 138 GLN A CA 1
ATOM 1110 C C . GLN A 1 138 ? -21.850 -15.501 36.018 1.00 87.88 138 GLN A C 1
ATOM 1112 O O . GLN A 1 138 ? -22.199 -15.253 34.863 1.00 87.88 138 GLN A O 1
ATOM 1117 N N . PHE A 1 139 ? -22.375 -14.873 37.071 1.00 88.75 139 PHE A N 1
ATOM 1118 C CA . PHE A 1 139 ? -23.316 -13.769 36.935 1.00 88.75 139 PHE A CA 1
ATOM 1119 C C . PHE A 1 139 ? -22.671 -12.563 36.240 1.00 88.75 139 PHE A C 1
ATOM 1121 O O . PHE A 1 139 ? -23.255 -12.028 35.303 1.00 88.75 139 PHE A O 1
ATOM 1128 N N . ALA A 1 140 ? -21.463 -12.170 36.651 1.00 88.50 140 ALA A N 1
ATOM 1129 C CA . ALA A 1 140 ? -20.687 -11.089 36.048 1.00 88.50 140 ALA A CA 1
ATOM 1130 C C . ALA A 1 140 ? -20.423 -11.338 34.554 1.00 88.50 140 ALA A C 1
ATOM 1132 O O . ALA A 1 140 ? -20.684 -10.462 33.728 1.00 88.50 140 ALA A O 1
ATOM 1133 N N . ASP A 1 141 ? -19.993 -12.548 34.185 1.00 89.31 141 ASP A N 1
ATOM 1134 C CA . ASP A 1 141 ? -19.766 -12.926 32.787 1.00 89.31 141 ASP A CA 1
ATOM 1135 C C . ASP A 1 141 ? -21.064 -12.855 31.961 1.00 89.31 141 ASP A C 1
ATOM 1137 O O . ASP A 1 141 ? -21.056 -12.355 30.832 1.00 89.31 141 ASP A O 1
ATOM 1141 N N . LYS A 1 142 ? -22.203 -13.302 32.510 1.00 89.00 142 LYS A N 1
ATOM 1142 C CA . LYS A 1 142 ? -23.511 -13.178 31.843 1.00 89.00 142 LYS A CA 1
ATOM 1143 C C . LYS A 1 142 ? -23.967 -11.728 31.728 1.00 89.00 142 LYS A C 1
ATOM 1145 O O . LYS A 1 142 ? -24.420 -11.328 30.661 1.00 89.00 142 LYS A O 1
ATOM 1150 N N . LEU A 1 143 ? -23.801 -10.926 32.776 1.00 89.12 143 LEU A N 1
ATOM 1151 C CA . LEU A 1 143 ? -24.123 -9.500 32.773 1.00 89.12 143 LEU A CA 1
ATOM 1152 C C . LEU A 1 143 ? -23.348 -8.767 31.669 1.00 89.12 143 LEU A C 1
ATOM 1154 O O . LEU A 1 143 ? -23.939 -8.024 30.884 1.00 89.12 143 LEU A O 1
ATOM 1158 N N . ILE A 1 144 ? -22.039 -9.012 31.560 1.00 89.75 144 ILE A N 1
ATOM 1159 C CA . ILE A 1 144 ? -21.216 -8.396 30.519 1.00 89.75 144 ILE A CA 1
ATOM 1160 C C . ILE A 1 144 ? -21.656 -8.848 29.123 1.00 89.75 144 ILE A C 1
ATOM 1162 O O . ILE A 1 144 ? -21.848 -8.012 28.239 1.00 89.75 144 ILE A O 1
ATOM 1166 N N . ASN A 1 145 ? -21.820 -10.155 28.908 1.00 88.12 145 ASN A N 1
ATOM 1167 C CA . ASN A 1 145 ? -22.060 -10.698 27.572 1.00 88.12 145 ASN A CA 1
ATOM 1168 C C . ASN A 1 145 ? -23.489 -10.505 27.060 1.00 88.12 145 ASN A C 1
ATOM 1170 O O . ASN A 1 145 ? -23.663 -10.230 25.876 1.00 88.12 145 ASN A O 1
ATOM 1174 N N . LEU A 1 146 ? -24.488 -10.634 27.932 1.00 85.38 146 LEU A N 1
ATOM 1175 C CA . LEU A 1 146 ? -25.902 -10.623 27.554 1.00 85.38 146 LEU A CA 1
ATOM 1176 C C . LEU A 1 146 ? -26.561 -9.254 27.735 1.00 85.38 146 LEU A C 1
ATOM 1178 O O . LEU A 1 146 ? -27.601 -9.008 27.132 1.00 85.38 146 LEU A O 1
ATOM 1182 N N . ILE A 1 147 ? -25.985 -8.358 28.548 1.00 87.00 147 ILE A N 1
ATOM 1183 C CA . ILE A 1 147 ? -26.571 -7.033 28.798 1.00 87.00 147 ILE A CA 1
ATOM 1184 C C . ILE A 1 147 ? -25.647 -5.908 28.355 1.00 87.00 147 ILE A C 1
ATOM 1186 O O . ILE A 1 147 ? -25.991 -5.155 27.444 1.00 87.00 147 ILE A O 1
ATOM 1190 N N . VAL A 1 148 ? -24.462 -5.795 28.956 1.00 86.75 148 VAL A N 1
ATOM 1191 C CA . VAL A 1 148 ? -23.577 -4.644 28.718 1.00 86.75 148 VAL A CA 1
ATOM 1192 C C . VAL A 1 148 ? -23.120 -4.581 27.260 1.00 86.75 148 VAL A C 1
ATOM 1194 O O . VAL A 1 148 ? -23.260 -3.537 26.624 1.00 86.75 148 VAL A O 1
ATOM 1197 N N . LYS A 1 149 ? -22.601 -5.683 26.701 1.00 86.06 149 LYS A N 1
ATOM 1198 C CA . LYS A 1 149 ? -22.142 -5.730 25.302 1.00 86.06 149 LYS A CA 1
ATOM 1199 C C . LYS A 1 149 ? -23.260 -5.383 24.310 1.00 86.06 149 LYS A C 1
ATOM 1201 O O . LYS A 1 149 ? -23.016 -4.522 23.465 1.00 86.06 149 LYS A O 1
ATOM 1206 N N . PRO A 1 150 ? -24.469 -5.976 24.388 1.00 85.81 150 PRO A N 1
ATOM 1207 C CA . PRO A 1 150 ? -25.572 -5.591 23.512 1.00 85.81 150 PRO A CA 1
ATOM 1208 C C . PRO A 1 150 ? -25.982 -4.120 23.635 1.00 85.81 150 PRO A C 1
ATOM 1210 O O . PRO A 1 150 ? -26.231 -3.487 22.614 1.00 85.81 150 PRO A O 1
ATOM 1213 N N . ILE A 1 151 ? -25.989 -3.538 24.840 1.00 84.38 151 ILE A N 1
ATOM 1214 C CA . ILE A 1 151 ? -26.261 -2.099 25.010 1.00 84.38 151 ILE A CA 1
ATOM 1215 C C . ILE A 1 151 ? -25.180 -1.260 24.315 1.00 84.38 151 ILE A C 1
ATOM 1217 O O . ILE A 1 151 ? -25.508 -0.349 23.564 1.00 84.38 151 ILE A O 1
ATOM 1221 N N . ILE A 1 152 ? -23.901 -1.591 24.513 1.00 84.31 152 ILE A N 1
ATOM 1222 C CA . ILE A 1 152 ? -22.770 -0.840 23.947 1.00 84.31 152 ILE A CA 1
ATOM 1223 C C . ILE A 1 152 ? -22.698 -0.954 22.414 1.00 84.31 152 ILE A C 1
ATOM 1225 O O . ILE A 1 152 ? -22.412 0.030 21.738 1.00 84.31 152 ILE A O 1
ATOM 1229 N N . ILE A 1 153 ? -22.933 -2.145 21.856 1.00 79.94 153 ILE A N 1
ATOM 1230 C CA . ILE A 1 153 ? -22.744 -2.419 20.420 1.00 79.94 153 ILE A CA 1
ATOM 1231 C C . ILE A 1 153 ? -24.003 -2.096 19.610 1.00 79.94 153 ILE A C 1
ATOM 1233 O O . ILE A 1 153 ? -23.904 -1.593 18.495 1.00 79.94 153 ILE A O 1
ATOM 1237 N N . GLN A 1 154 ? -25.183 -2.426 20.139 1.00 75.50 154 GLN A N 1
ATOM 1238 C CA . GLN A 1 154 ? -26.453 -2.392 19.403 1.00 75.50 154 GLN A CA 1
ATOM 1239 C C . GLN A 1 154 ? -27.410 -1.311 19.921 1.00 75.50 154 GLN A C 1
ATOM 1241 O O . GLN A 1 154 ? -28.520 -1.193 19.408 1.00 75.50 154 GLN A O 1
ATOM 1246 N N . ASN A 1 155 ? -27.008 -0.536 20.936 1.00 74.75 155 ASN A N 1
ATOM 1247 C CA . ASN A 1 155 ? -27.801 0.539 21.535 1.00 74.75 155 ASN A CA 1
ATOM 1248 C C . ASN A 1 155 ? -29.211 0.094 21.994 1.00 74.75 155 ASN A C 1
ATOM 1250 O O . ASN A 1 155 ? -30.179 0.850 21.884 1.00 74.75 155 ASN A O 1
ATOM 1254 N N . LEU A 1 156 ? -29.349 -1.133 22.517 1.00 77.12 156 LEU A N 1
ATOM 1255 C CA . LEU A 1 156 ? -30.637 -1.664 22.992 1.00 77.12 156 LEU A CA 1
ATOM 1256 C C . LEU A 1 156 ? -31.231 -0.802 24.120 1.00 77.12 156 LEU A C 1
ATOM 1258 O O . LEU A 1 156 ? -30.497 -0.256 24.942 1.00 77.12 156 LEU A O 1
ATOM 1262 N N . GLN A 1 157 ? -32.557 -0.668 24.172 1.00 77.56 157 GLN A N 1
ATOM 1263 C CA . GLN A 1 157 ? -33.254 -0.016 25.289 1.00 77.56 157 GLN A CA 1
ATOM 1264 C C . GLN A 1 157 ? -33.326 -0.929 26.493 1.00 77.56 157 GLN A C 1
ATOM 1266 O O . GLN A 1 157 ? -33.419 -2.149 26.359 1.00 77.56 157 GLN A O 1
ATOM 1271 N N . VAL A 1 158 ? -33.339 -0.295 27.659 1.00 79.25 158 VAL A N 1
ATOM 1272 C CA . VAL A 1 158 ? -33.435 -0.954 28.953 1.00 79.25 158 VAL A CA 1
ATOM 1273 C C . VAL A 1 158 ? -34.770 -0.573 29.577 1.00 79.25 158 VAL A C 1
ATOM 1275 O O . VAL A 1 158 ? -34.942 0.563 30.016 1.00 79.25 158 VAL A O 1
ATOM 1278 N N . ASP A 1 159 ? -35.690 -1.532 29.639 1.00 77.69 159 ASP A N 1
ATOM 1279 C CA . ASP A 1 159 ? -36.957 -1.391 30.355 1.00 77.69 159 ASP A CA 1
ATOM 1280 C C . ASP A 1 159 ? -36.867 -2.148 31.681 1.00 77.69 159 ASP A C 1
ATOM 1282 O O . ASP A 1 159 ? -36.622 -3.359 31.706 1.00 77.69 159 ASP A O 1
ATOM 1286 N N . VAL A 1 160 ? -37.090 -1.440 32.787 1.00 76.06 160 VAL A N 1
ATOM 1287 C CA . VAL A 1 160 ? -37.077 -2.008 34.139 1.00 76.06 160 VAL A CA 1
ATOM 1288 C C . VAL A 1 160 ? -38.495 -2.030 34.695 1.00 76.06 160 VAL A C 1
ATOM 1290 O O . VAL A 1 160 ? -39.149 -0.995 34.792 1.00 76.06 160 VAL A O 1
ATOM 1293 N N . VAL A 1 161 ? -38.958 -3.208 35.114 1.00 75.56 161 VAL A N 1
ATOM 1294 C CA . VAL A 1 161 ? -40.265 -3.396 35.752 1.00 75.56 161 VAL A CA 1
ATOM 1295 C C . VAL A 1 161 ? -40.070 -4.047 37.119 1.00 75.56 161 VAL A C 1
ATOM 1297 O O . VAL A 1 161 ? -39.524 -5.145 37.229 1.00 75.56 161 VAL A O 1
ATOM 1300 N N . LYS A 1 162 ? -40.529 -3.370 38.175 1.00 67.31 162 LYS A N 1
ATOM 1301 C CA . LYS A 1 162 ? -40.460 -3.854 39.560 1.00 67.31 162 LYS A CA 1
ATOM 1302 C C . LYS A 1 162 ? -41.858 -4.237 40.050 1.00 67.31 162 LYS A C 1
ATOM 1304 O O . LYS A 1 162 ? -42.749 -3.394 40.095 1.00 67.31 162 LYS A O 1
ATOM 1309 N N . PHE A 1 163 ? -42.034 -5.496 40.436 1.00 67.62 163 PHE A N 1
ATOM 1310 C CA . PHE A 1 163 ? -43.211 -6.018 41.132 1.00 67.62 163 PHE A CA 1
ATOM 1311 C C . PHE A 1 163 ? -42.829 -6.460 42.552 1.00 67.62 163 PHE A C 1
ATOM 1313 O O . PHE A 1 163 ? -41.650 -6.618 42.874 1.00 67.62 163 PHE A O 1
ATOM 1320 N N . VAL A 1 164 ? -43.826 -6.691 43.413 1.00 60.72 164 VAL A N 1
ATOM 1321 C CA . VAL A 1 164 ? -43.604 -7.226 44.768 1.00 60.72 164 VAL A CA 1
ATOM 1322 C C . VAL A 1 164 ? -42.829 -8.546 44.668 1.00 60.72 164 VAL A C 1
ATOM 1324 O O . VAL A 1 164 ? -43.309 -9.501 44.061 1.00 60.72 164 VAL A O 1
ATOM 1327 N N . ASN A 1 165 ? -41.625 -8.583 45.247 1.00 63.84 165 ASN A N 1
ATOM 1328 C CA . ASN A 1 165 ? -40.697 -9.723 45.262 1.00 63.84 165 ASN A CA 1
ATOM 1329 C C . ASN A 1 165 ? -40.196 -10.217 43.888 1.00 63.84 165 ASN A C 1
ATOM 1331 O O . ASN A 1 165 ? -39.589 -11.284 43.824 1.00 63.84 165 ASN A O 1
ATOM 1335 N N . VAL A 1 166 ? -40.419 -9.484 42.789 1.00 75.00 166 VAL A N 1
ATOM 1336 C CA . VAL A 1 166 ? -39.871 -9.825 41.464 1.00 75.00 166 VAL A CA 1
ATOM 1337 C C . VAL A 1 166 ? -39.481 -8.554 40.724 1.00 75.00 166 VAL A C 1
ATOM 1339 O O . VAL A 1 166 ? -40.331 -7.738 40.379 1.00 75.00 166 VAL A O 1
ATOM 1342 N N . SER A 1 167 ? -38.198 -8.412 40.412 1.00 79.94 167 SER A N 1
ATOM 1343 C CA . SER A 1 167 ? -37.678 -7.313 39.599 1.00 79.94 167 SER A CA 1
ATOM 1344 C C . SER A 1 167 ? -37.175 -7.859 38.269 1.00 79.94 167 SER A C 1
ATOM 1346 O O . SER A 1 167 ? -36.367 -8.784 38.234 1.00 79.94 167 SER A O 1
ATOM 1348 N N . THR A 1 168 ? -37.687 -7.316 37.166 1.00 80.38 168 THR A N 1
ATOM 1349 C CA . THR A 1 168 ? -37.395 -7.780 35.806 1.00 80.38 168 THR A CA 1
ATOM 1350 C C . THR A 1 168 ? -36.793 -6.642 34.992 1.00 80.38 168 THR A C 1
ATOM 1352 O O . THR A 1 168 ? -37.369 -5.558 34.922 1.00 80.38 168 THR A O 1
ATOM 1355 N N . MET A 1 169 ? -35.657 -6.894 34.353 1.00 81.38 169 MET A N 1
ATOM 1356 C CA . MET A 1 169 ? -35.035 -6.004 33.381 1.00 81.38 169 MET A CA 1
ATOM 1357 C C . MET A 1 169 ? -35.097 -6.658 32.006 1.00 81.38 169 MET A C 1
ATOM 1359 O O . MET A 1 169 ? -34.692 -7.808 31.846 1.00 81.38 169 MET A O 1
ATOM 1363 N N . THR A 1 170 ? -35.605 -5.930 31.017 1.00 80.62 170 THR A N 1
ATOM 1364 C CA . THR A 1 170 ? -35.758 -6.420 29.644 1.00 80.62 170 THR A CA 1
ATOM 1365 C C . THR A 1 170 ? -35.001 -5.525 28.672 1.00 80.62 170 THR A C 1
ATOM 1367 O O . THR A 1 170 ? -35.072 -4.300 28.776 1.00 80.62 170 THR A O 1
ATOM 1370 N N . LEU A 1 171 ? -34.284 -6.140 27.730 1.00 77.50 171 LEU A N 1
ATOM 1371 C CA . LEU A 1 171 ? -33.604 -5.441 26.643 1.00 77.50 171 LEU A CA 1
ATOM 1372 C C . LEU A 1 171 ? -34.414 -5.536 25.361 1.00 77.50 171 LEU A C 1
ATOM 1374 O O . LEU A 1 171 ? -34.730 -6.641 24.914 1.00 77.50 171 LEU A O 1
ATOM 1378 N N . LYS A 1 172 ? -34.713 -4.390 24.751 1.00 77.25 172 LYS A N 1
ATOM 1379 C CA . LYS A 1 172 ? -35.469 -4.300 23.494 1.00 77.25 172 LYS A CA 1
ATOM 1380 C C . LYS A 1 172 ? -34.691 -3.531 22.438 1.00 77.25 172 LYS A C 1
ATOM 1382 O O . LYS A 1 172 ? -33.870 -2.673 22.756 1.00 77.25 172 LYS A O 1
ATOM 1387 N N . VAL A 1 173 ? -34.955 -3.829 21.171 1.00 66.31 173 VAL A N 1
ATOM 1388 C CA . VAL A 1 173 ? -34.430 -3.032 20.058 1.00 66.31 173 VAL A CA 1
ATOM 1389 C C . VAL A 1 173 ? -35.200 -1.711 20.009 1.00 66.31 173 VAL A C 1
ATOM 1391 O O . VAL A 1 173 ? -36.416 -1.699 20.152 1.00 66.31 173 VAL A O 1
ATOM 1394 N N . SER A 1 174 ? -34.506 -0.590 19.817 1.00 64.94 174 SER A N 1
ATOM 1395 C CA . SER A 1 174 ? -35.158 0.692 19.524 1.00 64.94 174 SER A CA 1
ATOM 1396 C C . SER A 1 174 ? -34.403 1.460 18.463 1.00 64.94 174 SER A C 1
ATOM 1398 O O . SER A 1 174 ? -33.173 1.424 18.454 1.00 64.94 174 SER A O 1
ATOM 1400 N N . ASN A 1 175 ? -35.133 2.265 17.701 1.00 55.81 175 ASN A N 1
ATOM 1401 C CA . ASN A 1 175 ? -34.581 3.220 16.747 1.00 55.81 175 ASN A CA 1
ATOM 1402 C C . ASN A 1 175 ? -34.522 4.634 17.349 1.00 55.81 175 ASN A C 1
ATOM 1404 O O . ASN A 1 175 ? -35.093 5.561 16.781 1.00 55.81 175 ASN A O 1
ATOM 1408 N N . ASN A 1 176 ? -33.898 4.813 18.517 1.00 53.94 176 ASN A N 1
ATOM 1409 C CA . ASN A 1 176 ? -33.704 6.167 19.043 1.00 53.94 176 ASN A CA 1
ATOM 1410 C C . ASN A 1 176 ? -32.494 6.832 18.375 1.00 53.94 176 ASN A C 1
ATOM 1412 O O . ASN A 1 176 ? -31.405 6.260 18.364 1.00 53.94 176 ASN A O 1
ATOM 1416 N N . GLU A 1 177 ? -32.703 8.054 17.882 1.00 53.25 177 GLU A N 1
ATOM 1417 C CA . GLU A 1 177 ? -31.704 8.938 17.257 1.00 53.25 177 GLU A CA 1
ATOM 1418 C C . GLU A 1 177 ? -30.984 9.853 18.275 1.00 53.25 177 GLU A C 1
ATOM 1420 O O . GLU A 1 177 ? -30.434 10.886 17.901 1.00 53.25 177 GLU A O 1
ATOM 1425 N N . ASP A 1 178 ? -31.006 9.516 19.56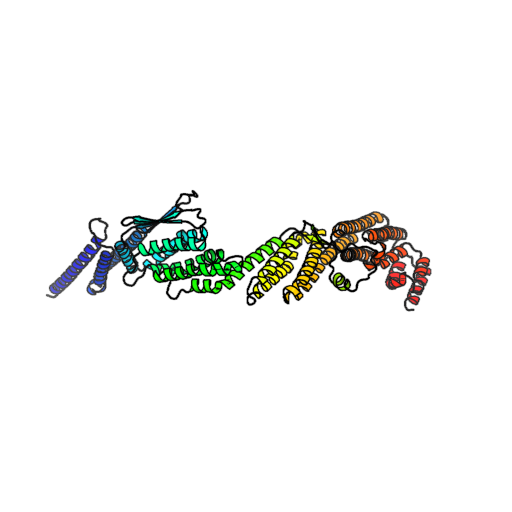8 1.00 54.31 178 ASP A N 1
ATOM 1426 C CA . ASP A 1 178 ? -30.358 10.322 20.613 1.00 54.31 178 ASP A CA 1
ATOM 1427 C C . ASP A 1 178 ? -28.817 10.307 20.478 1.00 54.31 178 ASP A C 1
ATOM 1429 O O . ASP A 1 178 ? -28.235 9.365 19.928 1.00 54.31 178 ASP A O 1
ATOM 1433 N N . GLU A 1 179 ? -28.143 11.322 21.037 1.00 64.50 179 GLU A N 1
ATOM 1434 C CA . GLU A 1 179 ? -26.676 11.382 21.125 1.00 64.50 179 GLU A CA 1
ATOM 1435 C C . GLU A 1 179 ? -26.100 10.095 21.736 1.00 64.50 179 GLU A C 1
ATOM 1437 O O . GLU A 1 179 ? -26.395 9.715 22.872 1.00 64.50 179 GLU A O 1
ATOM 1442 N N . PHE A 1 180 ? -25.272 9.408 20.942 1.00 77.56 180 PHE A N 1
ATOM 1443 C CA . PHE A 1 180 ? -24.833 8.032 21.182 1.00 77.56 180 PHE A CA 1
ATOM 1444 C C . PHE A 1 180 ? -24.194 7.823 22.566 1.00 77.56 180 PHE A C 1
ATOM 1446 O O . PHE A 1 180 ? -24.496 6.833 23.234 1.00 77.56 180 PHE A O 1
ATOM 1453 N N . LEU A 1 181 ? -23.342 8.753 23.018 1.00 83.88 181 LEU A N 1
ATOM 1454 C CA . LEU A 1 181 ? -22.632 8.649 24.297 1.00 83.88 181 LEU A CA 1
ATOM 1455 C C . LEU A 1 181 ? -23.593 8.775 25.490 1.00 83.88 181 LEU A C 1
ATOM 1457 O O . LEU A 1 181 ? -23.696 7.849 26.298 1.00 83.88 181 LEU A O 1
ATOM 1461 N N . SER A 1 182 ? -24.335 9.878 25.570 1.00 83.06 182 SER A N 1
ATOM 1462 C CA . SER A 1 182 ? -25.260 10.167 26.671 1.00 83.06 182 SER A CA 1
ATOM 1463 C C . SER A 1 182 ? -26.399 9.149 26.749 1.00 83.06 182 SER A C 1
ATOM 1465 O O . SER A 1 182 ? -26.779 8.709 27.839 1.00 83.06 182 SER A O 1
ATOM 1467 N N . ALA A 1 183 ? -26.904 8.686 25.599 1.00 82.81 183 ALA A N 1
ATOM 1468 C CA . ALA A 1 183 ? -27.919 7.639 25.540 1.00 82.81 183 ALA A CA 1
ATOM 1469 C C . ALA A 1 183 ? -27.417 6.314 26.140 1.00 82.81 183 ALA A C 1
ATOM 1471 O O . ALA A 1 183 ? -28.120 5.698 26.947 1.00 82.81 183 ALA A O 1
ATOM 1472 N N . ILE A 1 184 ? -26.196 5.887 25.794 1.00 85.50 184 ILE A N 1
ATOM 1473 C CA . ILE A 1 184 ? -25.591 4.663 26.339 1.00 85.50 184 ILE A CA 1
ATOM 1474 C C . ILE A 1 184 ? -25.307 4.813 27.836 1.00 85.50 184 ILE A C 1
ATOM 1476 O O . ILE A 1 184 ? -25.631 3.902 28.599 1.00 85.50 184 ILE A O 1
ATOM 1480 N N . ILE A 1 185 ? -24.769 5.954 28.282 1.00 87.25 185 ILE A N 1
ATOM 1481 C CA . ILE A 1 185 ? -24.515 6.210 29.709 1.00 87.25 185 ILE A CA 1
ATOM 1482 C C . ILE A 1 185 ? -25.819 6.129 30.505 1.00 87.25 185 ILE A C 1
ATOM 1484 O O . ILE A 1 185 ? -25.867 5.448 31.527 1.00 87.25 185 ILE A O 1
ATOM 1488 N N . LYS A 1 186 ? -26.903 6.752 30.028 1.00 86.56 186 LYS A N 1
ATOM 1489 C CA . LYS A 1 186 ? -28.214 6.700 30.691 1.00 86.56 186 LYS A CA 1
ATOM 1490 C C . LYS A 1 186 ? -28.754 5.272 30.789 1.00 86.56 186 LYS A C 1
ATOM 1492 O O . LYS A 1 186 ? -29.216 4.857 31.849 1.00 86.56 186 LYS A O 1
ATOM 1497 N N . LYS A 1 187 ? -28.652 4.496 29.708 1.00 86.75 187 LYS A N 1
ATOM 1498 C CA . LYS A 1 187 ? -29.066 3.084 29.680 1.00 86.75 187 LYS A CA 1
ATOM 1499 C C . LYS A 1 187 ? -28.259 2.237 30.660 1.00 86.75 187 LYS A C 1
ATOM 1501 O O . LYS A 1 187 ? -28.840 1.445 31.396 1.00 86.75 187 LYS A O 1
ATOM 1506 N N . LEU A 1 188 ? -26.941 2.425 30.714 1.00 88.81 188 LEU A N 1
ATOM 1507 C CA . LEU A 1 188 ? -26.081 1.719 31.663 1.00 88.81 188 LEU A CA 1
ATOM 1508 C C . LEU A 1 188 ? -26.361 2.146 33.109 1.00 88.81 188 LEU A C 1
ATOM 1510 O O . LEU A 1 188 ? -26.442 1.274 33.970 1.00 88.81 188 LEU A O 1
ATOM 1514 N N . LYS A 1 189 ? -26.601 3.437 33.382 1.00 87.69 189 LYS A N 1
ATOM 1515 C CA . LYS A 1 189 ? -27.047 3.911 34.706 1.00 87.69 189 LYS A CA 1
ATOM 1516 C C . LYS A 1 189 ? -28.309 3.169 35.163 1.00 87.69 189 LYS A C 1
ATOM 1518 O O . LYS A 1 189 ? -28.308 2.649 36.272 1.00 87.69 189 LYS A O 1
ATOM 1523 N N . ASN A 1 190 ? -29.310 2.991 34.294 1.00 86.75 190 ASN A N 1
ATOM 1524 C CA . ASN A 1 190 ? -30.517 2.216 34.622 1.00 86.75 190 ASN A CA 1
ATOM 1525 C C . ASN A 1 190 ? -30.211 0.747 34.975 1.00 86.75 190 ASN A C 1
ATOM 1527 O O . ASN A 1 190 ? -30.844 0.184 35.867 1.00 86.75 190 ASN A O 1
ATOM 1531 N N . VAL A 1 191 ? -29.246 0.114 34.291 1.00 87.25 191 VAL A N 1
ATOM 1532 C CA . VAL A 1 191 ? -28.811 -1.262 34.600 1.00 87.25 191 VAL A CA 1
ATOM 1533 C C . VAL A 1 191 ? -28.177 -1.326 35.989 1.00 87.25 191 VAL A C 1
ATOM 1535 O O . VAL A 1 191 ? -28.540 -2.182 36.793 1.00 87.25 191 VAL A O 1
ATOM 1538 N N . PHE A 1 192 ? -27.245 -0.421 36.290 1.00 87.94 192 PHE A N 1
ATOM 1539 C CA . PHE A 1 192 ? -26.558 -0.409 37.582 1.00 87.94 192 PHE A CA 1
ATOM 1540 C C . PHE A 1 192 ? -27.484 0.003 38.736 1.00 87.94 192 PHE A C 1
ATOM 1542 O O . PHE A 1 192 ? -27.380 -0.569 39.818 1.00 87.94 192 PHE A O 1
ATOM 1549 N N . GLU A 1 193 ? -28.449 0.894 38.498 1.00 87.38 193 GLU A N 1
ATOM 1550 C CA . GLU A 1 193 ? -29.507 1.236 39.457 1.00 87.38 193 GLU A CA 1
ATOM 1551 C C . GLU A 1 193 ? -30.452 0.052 39.714 1.00 87.38 193 GLU A C 1
ATOM 1553 O O . GLU A 1 193 ? -30.852 -0.217 40.851 1.00 87.38 193 GLU A O 1
ATOM 1558 N N . PHE A 1 194 ? -30.804 -0.709 38.672 1.00 85.44 194 PHE A N 1
ATOM 1559 C CA . PHE A 1 194 ? -31.556 -1.950 38.833 1.00 85.44 194 PHE A CA 1
ATOM 1560 C C . PHE A 1 194 ? -30.790 -2.944 39.711 1.00 85.44 194 PHE A C 1
ATOM 1562 O O . PHE A 1 194 ? -31.368 -3.488 40.649 1.00 85.44 194 PHE A O 1
ATOM 1569 N N . LEU A 1 195 ? -29.495 -3.145 39.460 1.00 85.19 195 LEU A N 1
ATOM 1570 C CA . LEU A 1 195 ? -28.669 -4.059 40.250 1.00 85.19 195 LEU A CA 1
ATOM 1571 C C . LEU A 1 195 ? -28.544 -3.605 41.709 1.00 85.19 195 LEU A C 1
ATOM 1573 O O . LEU A 1 195 ? -28.811 -4.404 42.601 1.00 85.19 195 LEU A O 1
ATOM 1577 N N . SER A 1 196 ? -28.227 -2.335 41.966 1.00 83.31 196 SER A N 1
ATOM 1578 C CA . SER A 1 196 ? -28.043 -1.824 43.333 1.00 83.31 196 SER A CA 1
ATOM 1579 C C . SER A 1 196 ? -29.336 -1.785 44.150 1.00 83.31 196 SER A C 1
ATOM 1581 O O . SER A 1 196 ? -29.306 -1.923 45.367 1.00 83.31 196 SER A O 1
ATOM 1583 N N . SER A 1 197 ? -30.487 -1.623 43.494 1.00 82.00 197 SER A N 1
ATOM 1584 C CA . SER A 1 197 ? -31.787 -1.638 44.173 1.00 82.00 197 SER A CA 1
ATOM 1585 C C . SER A 1 197 ? -32.356 -3.043 44.395 1.00 82.00 197 SER A C 1
ATOM 1587 O O . SER A 1 197 ? -33.218 -3.219 45.255 1.00 82.00 197 SER A O 1
ATOM 1589 N N . THR A 1 198 ? -31.907 -4.044 43.634 1.00 78.69 198 THR A N 1
ATOM 1590 C CA . THR A 1 198 ? -32.394 -5.432 43.740 1.00 78.69 198 THR A CA 1
ATOM 1591 C C . THR A 1 198 ? -31.475 -6.321 44.563 1.00 78.69 198 THR A C 1
ATOM 1593 O O . THR A 1 198 ? -31.961 -7.204 45.270 1.00 78.69 198 THR A O 1
ATOM 1596 N N . LEU A 1 199 ? -30.167 -6.080 44.502 1.00 80.06 199 LEU A N 1
ATOM 1597 C CA . LEU A 1 199 ? -29.174 -6.774 45.305 1.00 80.06 199 LEU A CA 1
ATOM 1598 C C . LEU A 1 199 ? -28.990 -6.066 46.658 1.00 80.06 199 LEU A C 1
ATOM 1600 O O . LEU A 1 199 ? -29.088 -4.842 46.732 1.00 80.06 199 LEU A O 1
ATOM 1604 N N . PRO A 1 200 ? -28.720 -6.813 47.736 1.00 74.25 200 PRO A N 1
ATOM 1605 C CA . PRO A 1 200 ? -28.389 -6.231 49.032 1.00 74.25 200 PRO A CA 1
ATOM 1606 C C . PRO A 1 200 ? -27.145 -5.332 48.995 1.00 74.25 200 PRO A C 1
ATOM 1608 O O . PRO A 1 200 ? -26.142 -5.677 48.372 1.00 74.25 200 PRO A O 1
ATOM 1611 N N . ALA A 1 201 ? -27.195 -4.195 49.692 1.00 64.69 201 ALA A N 1
ATOM 1612 C CA . ALA A 1 201 ? -26.094 -3.229 49.708 1.00 64.69 201 ALA A CA 1
ATOM 1613 C C . ALA A 1 201 ? -24.909 -3.667 50.592 1.00 64.69 201 ALA A C 1
ATOM 1615 O O . ALA A 1 201 ? -23.759 -3.472 50.204 1.00 64.69 201 ALA A O 1
ATOM 1616 N N . ASP A 1 202 ? -25.180 -4.270 51.753 1.00 66.69 202 ASP A N 1
ATOM 1617 C CA . ASP A 1 202 ? -24.161 -4.707 52.713 1.00 66.69 202 ASP A CA 1
ATOM 1618 C C . ASP A 1 202 ? -24.623 -5.991 53.416 1.00 66.69 202 ASP A C 1
ATOM 1620 O O . ASP A 1 202 ? -25.757 -6.077 53.899 1.00 66.69 202 ASP A O 1
ATOM 1624 N N . ILE A 1 203 ? -23.763 -7.006 53.431 1.00 64.38 203 ILE A N 1
ATOM 1625 C CA . ILE A 1 203 ? -23.997 -8.291 54.090 1.00 64.38 203 ILE A CA 1
ATOM 1626 C C . ILE A 1 203 ? -22.738 -8.642 54.881 1.00 64.38 203 ILE A C 1
ATOM 1628 O O . ILE A 1 203 ? -21.786 -9.141 54.295 1.00 64.38 203 ILE A O 1
ATOM 1632 N N . ASN A 1 204 ? -22.722 -8.442 56.202 1.00 59.44 204 ASN A N 1
ATOM 1633 C CA . ASN A 1 204 ? -21.577 -8.803 57.056 1.00 59.44 204 ASN A CA 1
ATOM 1634 C C . ASN A 1 204 ? -20.216 -8.364 56.462 1.00 59.44 204 ASN A C 1
ATOM 1636 O O . ASN A 1 204 ? -19.330 -9.200 56.290 1.00 59.44 204 ASN A O 1
ATOM 1640 N N . GLU A 1 205 ? -20.069 -7.078 56.117 1.00 60.44 205 GLU A N 1
ATOM 1641 C CA . GLU A 1 205 ? -18.860 -6.488 55.499 1.00 60.44 205 GLU A CA 1
ATOM 1642 C C . GLU A 1 205 ? -18.648 -6.850 54.012 1.00 60.44 205 GLU A C 1
ATOM 1644 O O . GLU A 1 205 ? -17.644 -6.464 53.408 1.00 60.44 205 GLU A O 1
ATOM 1649 N N . ILE A 1 206 ? -19.592 -7.558 53.383 1.00 67.00 206 ILE A N 1
ATOM 1650 C CA . ILE A 1 206 ? -19.557 -7.910 51.959 1.00 67.00 206 ILE A CA 1
ATOM 1651 C C . ILE A 1 206 ? -20.476 -7.000 51.166 1.00 67.00 206 ILE A C 1
ATOM 1653 O O . ILE A 1 206 ? -21.703 -7.076 51.241 1.00 67.00 206 ILE A O 1
ATOM 1657 N N . GLN A 1 207 ? -19.855 -6.220 50.293 1.00 78.69 207 GLN A N 1
ATOM 1658 C CA . GLN A 1 207 ? -20.534 -5.461 49.258 1.00 78.69 207 GLN A CA 1
ATOM 1659 C C . GLN A 1 207 ? -20.569 -6.295 47.972 1.00 78.69 207 GLN A C 1
ATOM 1661 O O . GLN A 1 207 ? -19.551 -6.489 47.303 1.00 78.69 207 GLN A O 1
ATOM 1666 N N . ILE A 1 208 ? -21.749 -6.811 47.609 1.00 80.94 208 ILE A N 1
ATOM 1667 C CA . ILE A 1 208 ? -21.932 -7.657 46.411 1.00 80.94 208 ILE A CA 1
ATOM 1668 C C . ILE A 1 208 ? -21.499 -6.916 45.144 1.00 80.94 208 ILE A C 1
ATOM 1670 O O . ILE A 1 208 ? -20.914 -7.517 44.241 1.00 80.94 208 ILE A O 1
ATOM 1674 N N . MET A 1 209 ? -21.764 -5.608 45.083 1.00 84.44 209 MET A N 1
ATOM 1675 C CA . MET A 1 209 ? -21.353 -4.761 43.964 1.00 84.44 209 MET A CA 1
ATOM 1676 C C . MET A 1 209 ? -19.833 -4.752 43.776 1.00 84.44 209 MET A C 1
ATOM 1678 O O . MET A 1 209 ? -19.381 -4.815 42.635 1.00 84.44 209 MET A O 1
ATOM 1682 N N . SER A 1 210 ? -19.060 -4.797 44.861 1.00 85.25 210 SER A N 1
ATOM 1683 C CA . SER A 1 210 ? -17.595 -4.875 44.832 1.00 85.25 210 SER A CA 1
ATOM 1684 C C . SER A 1 210 ? -17.103 -6.231 44.330 1.00 85.25 210 SER A C 1
ATOM 1686 O O . SER A 1 210 ? -16.197 -6.295 43.498 1.00 85.25 210 SER A O 1
ATOM 1688 N N . TYR A 1 211 ? -17.760 -7.328 44.722 1.00 84.50 211 TYR A N 1
ATOM 1689 C CA . TYR A 1 211 ? -17.476 -8.654 44.156 1.00 84.50 211 TYR A CA 1
ATOM 1690 C C . TYR A 1 211 ? -17.791 -8.714 42.657 1.00 84.50 211 TYR A C 1
ATOM 1692 O O . TYR A 1 211 ? -16.972 -9.201 41.878 1.00 84.50 211 TYR A O 1
ATOM 1700 N N . LEU A 1 212 ? -18.939 -8.181 42.226 1.00 85.62 212 LEU A N 1
ATOM 1701 C CA . LEU A 1 212 ? -19.268 -8.055 40.802 1.00 85.62 212 LEU A CA 1
ATOM 1702 C C . LEU A 1 212 ? -18.228 -7.213 40.060 1.00 85.62 212 LEU A C 1
ATOM 1704 O O . LEU A 1 212 ? -17.762 -7.612 38.993 1.00 85.62 212 LEU A O 1
ATOM 1708 N N . GLY A 1 213 ? -17.832 -6.090 40.657 1.00 87.00 213 GLY A N 1
ATOM 1709 C CA . GLY A 1 213 ? -16.776 -5.205 40.188 1.00 87.00 213 GLY A CA 1
ATOM 1710 C C . GLY A 1 213 ? -15.463 -5.932 39.933 1.00 87.00 213 GLY A C 1
ATOM 1711 O O . GLY A 1 213 ? -14.921 -5.845 38.832 1.00 87.00 213 GLY A O 1
ATOM 1712 N N . SER A 1 214 ? -14.994 -6.732 40.893 1.00 88.88 214 SER A N 1
ATOM 1713 C CA . SER A 1 214 ? -13.726 -7.473 40.793 1.00 88.88 214 SER A CA 1
ATOM 1714 C C . SER A 1 214 ? -13.640 -8.413 39.579 1.00 88.88 214 SER A C 1
ATOM 1716 O O . SER A 1 214 ? -12.555 -8.633 39.039 1.00 88.88 214 SER A O 1
ATOM 1718 N N . TYR A 1 215 ? -14.777 -8.932 39.097 1.00 87.88 215 TYR A N 1
ATOM 1719 C CA . TYR A 1 215 ? -14.831 -9.834 37.940 1.00 87.88 215 TYR A CA 1
ATOM 1720 C C . TYR A 1 215 ? -15.230 -9.133 36.633 1.00 87.88 215 TYR A C 1
ATOM 1722 O O . TYR A 1 215 ? -14.763 -9.521 35.560 1.00 87.88 215 TYR A O 1
ATOM 1730 N N . ALA A 1 216 ? -16.098 -8.119 36.697 1.00 90.56 216 ALA A N 1
ATOM 1731 C CA . ALA A 1 216 ? -16.703 -7.491 35.522 1.00 90.56 216 ALA A CA 1
ATOM 1732 C C . ALA A 1 216 ? -16.032 -6.177 35.095 1.00 90.56 216 ALA A C 1
ATOM 1734 O O . ALA A 1 216 ? -16.053 -5.856 33.905 1.00 90.56 216 ALA A O 1
ATOM 1735 N N . SER A 1 217 ? -15.452 -5.412 36.028 1.00 90.12 217 SER A N 1
ATOM 1736 C CA . SER A 1 217 ? -14.994 -4.030 35.794 1.00 90.12 217 SER A CA 1
ATOM 1737 C C . SER A 1 217 ? -13.983 -3.919 34.653 1.00 90.12 217 SER A C 1
ATOM 1739 O O . SER A 1 217 ? -14.155 -3.088 33.767 1.00 90.12 217 SER A O 1
ATOM 1741 N N . GLN A 1 218 ? -12.987 -4.805 34.595 1.00 90.44 218 GLN A N 1
ATOM 1742 C CA . GLN A 1 218 ? -11.973 -4.785 33.537 1.00 90.44 218 GLN A CA 1
ATOM 1743 C C . GLN A 1 218 ? -12.578 -5.036 32.145 1.00 90.44 218 GLN A C 1
ATOM 1745 O O . GLN A 1 218 ? -12.252 -4.346 31.175 1.00 90.44 218 GLN A O 1
ATOM 1750 N N . GLN A 1 219 ? -13.479 -6.021 32.023 1.00 89.44 219 GLN A N 1
ATOM 1751 C CA . GLN A 1 219 ? -14.155 -6.302 30.751 1.00 89.44 219 GLN A CA 1
ATOM 1752 C C . GLN A 1 219 ? -15.078 -5.144 30.358 1.00 89.44 219 GLN A C 1
ATOM 1754 O O . GLN A 1 219 ? -15.095 -4.738 29.195 1.00 89.44 219 GLN A O 1
ATOM 1759 N N . PHE A 1 220 ? -15.806 -4.591 31.328 1.00 91.81 220 PHE A N 1
ATOM 1760 C CA . PHE A 1 220 ? -16.646 -3.415 31.150 1.00 91.81 220 PHE A CA 1
ATOM 1761 C C . PHE A 1 220 ? -15.837 -2.230 30.608 1.00 91.81 220 PHE A C 1
ATOM 1763 O O . PHE A 1 220 ? -16.151 -1.726 29.530 1.00 91.81 220 PHE A O 1
ATOM 1770 N N . CYS A 1 221 ? -14.761 -1.841 31.299 1.00 89.75 221 CYS A N 1
ATOM 1771 C CA . CYS A 1 221 ? -13.897 -0.728 30.915 1.00 89.75 221 CYS A CA 1
ATOM 1772 C C . CYS A 1 221 ? -13.328 -0.922 29.511 1.00 89.75 221 CYS A C 1
ATOM 1774 O O . CYS A 1 221 ? -13.332 0.016 28.718 1.00 89.75 221 CYS A O 1
ATOM 1776 N N . LYS A 1 222 ? -12.882 -2.134 29.163 1.00 89.62 222 LYS A N 1
ATOM 1777 C CA . LYS A 1 222 ? -12.398 -2.439 27.812 1.00 89.62 222 LYS A CA 1
ATOM 1778 C C . LYS A 1 222 ? -13.460 -2.152 26.745 1.00 89.62 222 LYS A C 1
ATOM 1780 O O . LYS A 1 222 ? -13.199 -1.396 25.816 1.00 89.62 222 LYS A O 1
ATOM 1785 N N . HIS A 1 223 ? -14.662 -2.713 26.888 1.00 88.38 223 HIS A N 1
ATOM 1786 C CA . HIS A 1 223 ? -15.736 -2.511 25.909 1.00 88.38 223 HIS A CA 1
ATOM 1787 C C . HIS A 1 223 ? -16.214 -1.061 25.850 1.00 88.38 223 HIS A C 1
ATOM 1789 O O . HIS A 1 223 ? -16.462 -0.543 24.763 1.00 88.38 223 HIS A O 1
ATOM 1795 N N . PHE A 1 224 ? -16.310 -0.399 27.000 1.00 89.50 224 PHE A N 1
ATOM 1796 C CA . PHE A 1 224 ? -16.738 0.990 27.073 1.00 89.50 224 PHE A CA 1
ATOM 1797 C C . PHE A 1 224 ? -15.728 1.931 26.397 1.00 89.50 224 PHE A C 1
ATOM 1799 O O . PHE A 1 224 ? -16.115 2.760 25.577 1.00 89.50 224 PHE A O 1
ATOM 1806 N N . LYS A 1 225 ? -14.427 1.759 26.656 1.00 89.81 225 LYS A N 1
ATOM 1807 C CA . LYS A 1 225 ? -13.359 2.549 26.024 1.00 89.81 225 LYS A CA 1
ATOM 1808 C C . LYS A 1 225 ? -13.294 2.340 24.513 1.00 89.81 225 LYS A C 1
ATOM 1810 O O . LYS A 1 225 ? -13.392 3.306 23.758 1.00 89.81 225 LYS A O 1
ATOM 1815 N N . ASP A 1 226 ? -13.162 1.084 24.088 1.00 84.44 226 ASP A N 1
ATOM 1816 C CA . ASP A 1 226 ? -12.857 0.736 22.695 1.00 84.44 226 ASP A CA 1
ATOM 1817 C C . ASP A 1 226 ? -14.041 0.982 21.749 1.00 84.44 226 ASP A C 1
ATOM 1819 O O . ASP A 1 226 ? -13.836 1.216 20.561 1.00 84.44 226 ASP A O 1
ATOM 1823 N N . ILE A 1 227 ? -15.278 0.912 22.254 1.00 84.12 227 ILE A N 1
ATOM 1824 C CA . ILE A 1 227 ? -16.486 1.022 21.425 1.00 84.12 227 ILE A CA 1
ATOM 1825 C C . ILE A 1 227 ? -17.233 2.317 21.712 1.00 84.12 227 ILE A C 1
ATOM 1827 O O . ILE A 1 227 ? -17.561 3.029 20.772 1.00 84.12 227 ILE A O 1
ATOM 1831 N N . VAL A 1 228 ? -17.521 2.648 22.973 1.00 85.00 228 VAL A N 1
ATOM 1832 C CA . VAL A 1 228 ? -18.348 3.827 23.276 1.00 85.00 228 VAL A CA 1
ATOM 1833 C C . VAL A 1 228 ? -17.526 5.095 23.095 1.00 85.00 228 VAL A C 1
ATOM 1835 O O . VAL A 1 228 ? -17.829 5.907 22.221 1.00 85.00 228 VAL A O 1
ATOM 1838 N N . ILE A 1 229 ? -16.452 5.237 23.878 1.00 86.50 229 ILE A N 1
ATOM 1839 C CA . ILE A 1 229 ? -15.647 6.461 23.886 1.00 86.50 229 ILE A CA 1
ATOM 1840 C C . ILE A 1 229 ? -14.968 6.637 22.530 1.00 86.50 229 ILE A C 1
ATOM 1842 O O . ILE A 1 229 ? -15.162 7.669 21.896 1.00 86.50 229 ILE A O 1
ATOM 1846 N N . PHE A 1 230 ? -14.231 5.630 22.042 1.00 86.62 230 PHE A N 1
ATOM 1847 C CA . PHE A 1 230 ? -13.480 5.749 20.790 1.00 86.62 230 PHE A CA 1
ATOM 1848 C C . PHE A 1 230 ? -14.371 6.061 19.575 1.00 86.62 230 PHE A C 1
ATOM 1850 O O . PHE A 1 230 ? -13.995 6.885 18.735 1.00 86.62 230 PHE A O 1
ATOM 1857 N N . ASN A 1 231 ? -15.577 5.482 19.476 1.00 84.94 231 ASN A N 1
ATOM 1858 C CA . ASN A 1 231 ? -16.490 5.803 18.372 1.00 84.94 231 ASN A CA 1
ATOM 1859 C C . ASN A 1 231 ? -17.109 7.195 18.503 1.00 84.94 231 ASN A C 1
ATOM 1861 O O . ASN A 1 231 ? -17.285 7.848 17.474 1.00 84.94 231 ASN A O 1
ATOM 1865 N N . ALA A 1 232 ? -17.357 7.668 19.725 1.00 85.69 232 ALA A N 1
ATOM 1866 C CA . ALA A 1 232 ? -17.886 9.005 19.976 1.00 85.69 232 ALA A CA 1
ATOM 1867 C C . ALA A 1 232 ? -16.873 10.129 19.675 1.00 85.69 232 ALA A C 1
ATOM 1869 O O . ALA A 1 232 ? -17.286 11.245 19.375 1.00 85.69 232 ALA A O 1
ATOM 1870 N N . ILE A 1 233 ? -15.560 9.839 19.671 1.00 88.38 233 ILE A N 1
ATOM 1871 C CA . ILE A 1 233 ? -14.526 10.831 19.322 1.00 88.38 233 ILE A CA 1
ATOM 1872 C C . ILE A 1 233 ? -14.822 11.452 17.941 1.00 88.38 233 ILE A C 1
ATOM 1874 O O . ILE A 1 233 ? -14.957 10.711 16.957 1.00 88.38 233 ILE A O 1
ATOM 1878 N N . PRO A 1 234 ? -14.868 12.788 17.815 1.00 88.00 234 PRO A N 1
ATOM 1879 C CA . PRO A 1 234 ? -15.173 13.444 16.551 1.00 88.00 234 PRO A CA 1
ATOM 1880 C C . PRO A 1 234 ? -14.065 13.254 15.508 1.00 88.00 234 PRO A C 1
ATOM 1882 O O . PRO A 1 234 ? -12.906 13.013 15.834 1.00 88.00 234 PRO A O 1
ATOM 1885 N N . VAL A 1 235 ? -14.420 13.415 14.229 1.00 86.56 235 VAL A N 1
ATOM 1886 C CA . VAL A 1 235 ? -13.452 13.361 13.115 1.00 86.56 235 VAL A CA 1
ATOM 1887 C C . VAL A 1 235 ? -12.755 14.712 12.897 1.00 86.56 235 VAL A C 1
ATOM 1889 O O . VAL A 1 235 ? -11.627 14.772 12.432 1.00 86.56 235 VAL A O 1
ATOM 1892 N N . LYS A 1 236 ? -13.402 15.828 13.243 1.00 85.94 236 LYS A N 1
ATOM 1893 C CA . LYS A 1 236 ? -12.820 17.163 13.060 1.00 85.94 236 LYS A CA 1
ATOM 1894 C C . LYS A 1 236 ? -12.367 17.745 14.388 1.00 85.94 236 LYS A C 1
ATOM 1896 O O . LYS A 1 236 ? -13.107 17.692 15.366 1.00 85.94 236 LYS A O 1
ATOM 1901 N N . TYR A 1 237 ? -11.189 18.368 14.392 1.00 85.69 237 TYR A N 1
ATOM 1902 C CA . TYR A 1 237 ? -10.580 18.882 15.619 1.00 85.69 237 TYR A CA 1
ATOM 1903 C C . TYR A 1 237 ? -11.417 19.971 16.307 1.00 85.69 237 TYR A C 1
ATOM 1905 O O . TYR A 1 237 ? -11.519 19.981 17.526 1.00 85.69 237 TYR A O 1
ATOM 1913 N N . HIS A 1 238 ? -12.085 20.855 15.559 1.00 82.88 238 HIS A N 1
ATOM 1914 C CA . HIS A 1 238 ? -12.917 21.905 16.168 1.00 82.88 238 HIS A CA 1
ATOM 1915 C C . HIS A 1 238 ? -14.075 21.352 17.018 1.00 82.88 238 HIS A C 1
ATOM 1917 O O . HIS A 1 238 ? -14.459 21.981 17.998 1.00 82.88 238 HIS A O 1
ATOM 1923 N N . ASN A 1 239 ? -14.585 20.161 16.689 1.00 85.88 239 ASN A N 1
ATOM 1924 C CA . ASN A 1 239 ? -15.628 19.490 17.467 1.00 85.88 239 ASN A CA 1
ATOM 1925 C C . ASN A 1 239 ? -15.073 18.793 18.719 1.00 85.88 239 ASN A C 1
ATOM 1927 O O . ASN A 1 239 ? -15.848 18.401 19.585 1.00 85.88 239 ASN A O 1
ATOM 1931 N N . LEU A 1 240 ? -13.748 18.643 18.838 1.00 85.50 240 LEU A N 1
ATOM 1932 C CA . LEU A 1 240 ? -13.112 18.020 19.999 1.00 85.50 240 LEU A CA 1
ATOM 1933 C C . LEU A 1 240 ? -13.327 18.844 21.270 1.00 85.50 240 LEU A C 1
ATOM 1935 O O . LEU A 1 240 ? -13.436 18.272 22.346 1.00 85.50 240 LEU A O 1
ATOM 1939 N N . ASN A 1 241 ? -13.421 20.171 21.149 1.00 82.06 241 ASN A N 1
ATOM 1940 C CA . ASN A 1 241 ? -13.688 21.039 22.295 1.00 82.06 241 ASN A CA 1
ATOM 1941 C C . ASN A 1 241 ? -15.084 20.799 22.873 1.00 82.06 241 ASN A C 1
ATOM 1943 O O . ASN A 1 241 ? -15.204 20.664 24.082 1.00 82.06 241 ASN A O 1
ATOM 1947 N N . ASN A 1 242 ? -16.100 20.672 22.017 1.00 83.56 242 ASN A N 1
ATOM 1948 C CA . ASN A 1 242 ? -17.459 20.348 22.454 1.00 83.56 242 ASN A CA 1
ATOM 1949 C C . ASN A 1 242 ? -17.495 18.943 23.071 1.00 83.56 242 ASN A C 1
ATOM 1951 O O . ASN A 1 242 ? -18.010 18.760 24.163 1.00 83.56 242 ASN A O 1
ATOM 1955 N N . PHE A 1 243 ? -16.818 17.977 22.441 1.00 86.00 243 PHE A N 1
ATOM 1956 C CA . PHE A 1 243 ? -16.733 16.615 22.968 1.00 86.00 243 PHE A CA 1
ATOM 1957 C C . PHE A 1 243 ? -16.061 16.532 24.351 1.00 86.00 243 PHE A C 1
ATOM 1959 O O . PHE A 1 243 ? -16.375 15.646 25.139 1.00 86.00 243 PHE A O 1
ATOM 1966 N N . ARG A 1 244 ? -15.143 17.452 24.688 1.00 84.94 244 ARG A N 1
ATOM 1967 C CA . ARG A 1 244 ? -14.556 17.520 26.040 1.00 84.94 244 ARG A CA 1
ATOM 1968 C C . ARG A 1 244 ? -15.600 17.830 27.111 1.00 84.94 244 ARG A C 1
ATOM 1970 O O . ARG A 1 244 ? -15.405 17.409 28.247 1.00 84.94 244 ARG A O 1
ATOM 1977 N N . GLU A 1 245 ? -16.676 18.538 26.773 1.00 83.62 245 GLU A N 1
ATOM 1978 C CA . GLU A 1 245 ? -17.786 18.770 27.699 1.00 83.62 245 GLU A CA 1
ATOM 1979 C C . GLU A 1 245 ? -18.571 17.473 27.933 1.00 83.62 245 GLU A C 1
ATOM 1981 O O . GLU A 1 245 ? -18.803 17.118 29.088 1.00 83.62 245 GLU A O 1
ATOM 1986 N N . ASP A 1 246 ? -18.843 16.703 26.875 1.00 84.25 246 ASP A N 1
ATOM 1987 C CA . ASP A 1 246 ? -19.526 15.401 26.956 1.00 84.25 246 ASP A CA 1
ATOM 1988 C C . ASP A 1 246 ? -18.731 14.370 27.780 1.00 84.25 246 ASP A C 1
ATOM 1990 O O . ASP A 1 246 ? -19.293 13.498 28.446 1.00 84.25 246 ASP A O 1
ATOM 1994 N N . LEU A 1 247 ? -17.396 14.478 27.797 1.00 86.56 247 LEU A N 1
ATOM 1995 C CA . LEU A 1 247 ? -16.536 13.627 28.626 1.00 86.56 247 LEU A CA 1
ATOM 1996 C C . LEU A 1 247 ? -16.745 13.848 30.132 1.00 86.56 247 LEU A C 1
ATOM 1998 O O . LEU A 1 247 ? -16.448 12.941 30.913 1.00 86.56 247 LEU A O 1
ATOM 2002 N N . ASN A 1 248 ? -17.307 14.984 30.560 1.00 86.38 248 ASN A N 1
ATOM 2003 C CA . ASN A 1 248 ? -17.692 15.164 31.960 1.00 86.38 248 ASN A CA 1
ATOM 2004 C C . ASN A 1 248 ? -18.781 14.165 32.370 1.00 86.38 248 ASN A C 1
ATOM 2006 O O . ASN A 1 248 ? -18.723 13.643 33.481 1.00 86.38 248 ASN A O 1
ATOM 2010 N N . GLU A 1 249 ? -19.705 13.805 31.471 1.00 86.88 249 GLU A N 1
ATOM 2011 C CA . GLU A 1 249 ? -20.714 12.775 31.756 1.00 86.88 249 GLU A CA 1
ATOM 2012 C C . GLU A 1 249 ? -20.072 11.405 32.008 1.00 86.88 249 GLU A C 1
ATOM 2014 O O . GLU A 1 249 ? -20.552 10.631 32.841 1.00 86.88 249 GLU A O 1
ATOM 2019 N N . VAL A 1 250 ? -18.955 11.109 31.330 1.00 88.69 250 VAL A N 1
ATOM 2020 C CA . VAL A 1 250 ? -18.168 9.885 31.546 1.00 88.69 250 VAL A CA 1
ATOM 2021 C C . VAL A 1 250 ? -17.490 9.911 32.915 1.00 88.69 250 VAL A C 1
ATOM 2023 O O . VAL A 1 250 ? -17.495 8.897 33.612 1.00 88.69 250 VAL A O 1
ATOM 2026 N N . LEU A 1 251 ? -16.938 11.057 33.328 1.00 88.62 251 LEU A N 1
ATOM 2027 C CA . LEU A 1 251 ? -16.314 11.221 34.646 1.00 88.62 251 LEU A CA 1
ATOM 2028 C C . LEU A 1 251 ? -17.344 11.122 35.779 1.00 88.62 251 LEU A C 1
ATOM 2030 O O . LEU A 1 251 ? -17.108 10.428 36.770 1.00 88.62 251 LEU A O 1
ATOM 2034 N N . GLU A 1 252 ? -18.508 11.752 35.619 1.00 89.56 252 GLU A N 1
ATOM 2035 C CA . GLU A 1 252 ? -19.628 11.624 36.554 1.00 89.56 252 GLU A CA 1
ATOM 2036 C C . GLU A 1 252 ? -20.133 10.184 36.636 1.00 89.56 252 GLU A C 1
ATOM 2038 O O . GLU A 1 252 ? -20.430 9.680 37.719 1.00 89.56 252 GLU A O 1
ATOM 2043 N N . PHE A 1 253 ? -20.209 9.492 35.499 1.00 90.12 253 PHE A N 1
ATOM 2044 C CA . PHE A 1 253 ? -20.589 8.088 35.468 1.00 90.12 253 PHE A CA 1
ATOM 2045 C C . PHE A 1 253 ? -19.542 7.185 36.134 1.00 90.12 253 PHE A C 1
ATOM 2047 O O . PHE A 1 253 ? -19.918 6.276 36.870 1.00 90.12 253 PHE A O 1
ATOM 2054 N N . ASN A 1 254 ? -18.246 7.462 35.959 1.00 89.56 254 ASN A N 1
ATOM 2055 C CA . ASN A 1 254 ? -17.182 6.754 36.672 1.00 89.56 254 ASN A CA 1
ATOM 2056 C C . ASN A 1 254 ? -17.326 6.927 38.189 1.00 89.56 254 ASN A C 1
ATOM 2058 O O . ASN A 1 254 ? -17.304 5.942 38.922 1.00 89.56 254 ASN A O 1
ATOM 2062 N N . LYS A 1 255 ? -17.564 8.163 38.649 1.00 89.06 255 LYS A N 1
ATOM 2063 C CA . LYS A 1 255 ? -17.808 8.459 40.066 1.00 89.06 255 LYS A CA 1
ATOM 2064 C C . LYS A 1 255 ? -19.035 7.715 40.601 1.00 89.06 255 LYS A C 1
ATOM 2066 O O . LYS A 1 255 ? -18.960 7.120 41.669 1.00 89.06 255 LYS A O 1
ATOM 2071 N N . TYR A 1 256 ? -20.129 7.692 39.840 1.00 89.81 256 TYR A N 1
ATOM 2072 C CA . TYR A 1 256 ? -21.336 6.939 40.189 1.00 89.81 256 TYR A CA 1
ATOM 2073 C C . TYR A 1 256 ? -21.060 5.434 40.363 1.00 89.81 256 TYR A C 1
ATOM 2075 O O . TYR A 1 256 ? -21.537 4.824 41.316 1.00 89.81 256 TYR A O 1
ATOM 2083 N N . LEU A 1 257 ? -20.254 4.825 39.486 1.00 87.88 257 LEU A N 1
ATOM 2084 C CA . LEU A 1 257 ? -19.882 3.410 39.608 1.00 87.88 257 LEU A CA 1
ATOM 2085 C C . LEU A 1 257 ? -18.972 3.130 40.816 1.00 87.88 257 LEU A C 1
ATOM 2087 O O . LEU A 1 257 ? -19.099 2.069 41.429 1.00 87.88 257 LEU A O 1
ATOM 2091 N N . SER A 1 258 ? -18.100 4.072 41.184 1.00 87.19 258 SER A N 1
ATOM 2092 C CA . SER A 1 258 ? -17.308 4.000 42.419 1.00 87.19 258 SER A CA 1
ATOM 2093 C C . SER A 1 258 ? -18.181 4.139 43.671 1.00 87.19 258 SER A C 1
ATOM 2095 O O . SER A 1 258 ? -18.022 3.361 44.604 1.00 87.19 258 SER A O 1
ATOM 2097 N N . GLU A 1 259 ? -19.150 5.063 43.685 1.00 87.06 259 GLU A N 1
ATOM 2098 C CA . GLU A 1 259 ? -20.102 5.235 44.799 1.00 87.06 259 GLU A CA 1
ATOM 2099 C C . GLU A 1 259 ? -20.972 3.985 45.023 1.00 87.06 259 GLU A C 1
ATOM 2101 O O . GLU A 1 259 ? -21.320 3.667 46.158 1.00 87.06 259 GLU A O 1
ATOM 2106 N N . LEU A 1 260 ? -21.286 3.239 43.958 1.00 84.75 260 LEU A N 1
ATOM 2107 C CA . LEU A 1 260 ? -21.976 1.948 44.044 1.00 84.75 260 LEU A CA 1
ATOM 2108 C C . LEU A 1 260 ? -21.081 0.784 44.508 1.00 84.75 260 LEU A C 1
ATOM 2110 O O . LEU A 1 260 ? -21.587 -0.322 44.690 1.00 84.75 260 LEU A O 1
ATOM 2114 N N . GLY A 1 261 ? -19.769 0.991 44.642 1.00 83.25 261 GLY A N 1
ATOM 2115 C CA . GLY A 1 261 ? -18.791 -0.053 44.953 1.00 83.25 261 GLY A CA 1
ATOM 2116 C C . GLY A 1 261 ? -18.428 -0.958 43.770 1.00 83.25 261 GLY A C 1
ATOM 2117 O O . GLY A 1 261 ? -17.681 -1.909 43.947 1.00 83.25 261 GLY A O 1
ATOM 2118 N N . PHE A 1 262 ? -18.917 -0.697 42.550 1.00 86.69 262 PHE A N 1
ATOM 2119 C CA . PHE A 1 262 ? -18.574 -1.512 41.372 1.00 86.69 262 PHE A CA 1
ATOM 2120 C C . PHE A 1 262 ? -17.130 -1.289 40.900 1.00 86.69 262 PHE A C 1
ATOM 2122 O O . PHE A 1 262 ? -16.494 -2.199 40.367 1.00 86.69 262 PHE A O 1
ATOM 2129 N N . PHE A 1 263 ? -16.608 -0.078 41.078 1.00 87.44 263 PHE A N 1
ATOM 2130 C CA . PHE A 1 263 ? -15.194 0.213 40.883 1.00 87.44 263 PHE A CA 1
ATOM 2131 C C . PHE A 1 263 ? -14.492 0.335 42.226 1.00 87.44 263 PHE A C 1
ATOM 2133 O O . PHE A 1 263 ? -14.977 1.016 43.126 1.00 87.44 263 PHE A O 1
ATOM 2140 N N . GLU A 1 264 ? -13.321 -0.289 42.331 1.00 81.75 264 GLU A N 1
ATOM 2141 C CA . GLU A 1 264 ? -12.395 -0.016 43.426 1.00 81.75 264 GLU A CA 1
ATOM 2142 C C . GLU A 1 264 ? -11.975 1.461 43.387 1.00 81.75 264 GLU A C 1
ATOM 2144 O O . GLU A 1 264 ? -11.836 2.039 42.307 1.00 81.75 264 GLU A O 1
ATOM 2149 N N . GLU A 1 265 ? -11.721 2.069 44.548 1.00 72.62 265 GLU A N 1
ATOM 2150 C CA . GLU A 1 265 ? -11.271 3.471 44.644 1.00 72.62 265 GLU A CA 1
ATOM 2151 C C . GLU A 1 265 ? -9.962 3.740 43.877 1.00 72.62 265 GLU A C 1
ATOM 2153 O O . GLU A 1 265 ? -9.664 4.877 43.529 1.00 72.62 265 GLU A O 1
ATOM 2158 N N . SER A 1 266 ? -9.187 2.691 43.593 1.00 74.56 266 SER A N 1
ATOM 2159 C CA . SER A 1 266 ? -7.944 2.725 42.818 1.00 74.56 266 SER A CA 1
ATOM 2160 C C . SER A 1 266 ? -8.151 2.653 41.295 1.00 74.56 266 SER A C 1
ATOM 2162 O O . SER A 1 266 ? -7.184 2.770 40.531 1.00 74.56 266 SER A O 1
ATOM 2164 N N . ASN A 1 267 ? -9.378 2.402 40.825 1.00 78.56 267 ASN A N 1
ATOM 2165 C CA . ASN A 1 267 ? -9.656 2.159 39.415 1.00 78.56 267 ASN A CA 1
ATOM 2166 C C . ASN A 1 267 ? -9.800 3.467 38.622 1.00 78.56 267 ASN A C 1
ATOM 2168 O O . ASN A 1 267 ? -10.897 3.937 38.324 1.00 78.56 267 ASN A O 1
ATOM 2172 N N . ASP A 1 268 ? -8.658 4.002 38.199 1.00 82.31 268 ASP A N 1
ATOM 2173 C CA . ASP A 1 268 ? -8.581 5.192 37.344 1.00 82.31 268 ASP A CA 1
ATOM 2174 C C . ASP A 1 268 ? -8.596 4.864 35.838 1.00 82.31 268 ASP A C 1
ATOM 2176 O O . ASP A 1 268 ? -8.168 5.679 35.019 1.00 82.31 268 ASP A O 1
ATOM 2180 N N . GLU A 1 269 ? -8.993 3.657 35.423 1.00 85.38 269 GLU A N 1
ATOM 2181 C CA . GLU A 1 269 ? -8.796 3.209 34.038 1.00 85.38 269 GLU A CA 1
ATOM 2182 C C . GLU A 1 269 ? -9.572 4.062 33.020 1.00 85.38 269 GLU A C 1
ATOM 2184 O O . GLU A 1 269 ? -9.030 4.407 31.965 1.00 85.38 269 GLU A O 1
ATOM 2189 N N . LEU A 1 270 ? -10.820 4.427 33.334 1.00 85.38 270 LEU A N 1
ATOM 2190 C CA . LEU A 1 270 ? -11.620 5.326 32.497 1.00 85.38 270 LEU A CA 1
ATOM 2191 C C . LEU A 1 270 ? -11.099 6.764 32.558 1.00 85.38 270 LEU A C 1
ATOM 2193 O O . LEU A 1 270 ? -11.008 7.409 31.517 1.00 85.38 270 LEU A O 1
ATOM 2197 N N . ILE A 1 271 ? -10.686 7.237 33.738 1.00 86.06 271 ILE A N 1
ATOM 2198 C CA . ILE A 1 271 ? -10.144 8.591 33.933 1.00 86.06 271 ILE A CA 1
ATOM 2199 C C . ILE A 1 271 ? -8.885 8.779 33.080 1.00 86.06 271 ILE A C 1
ATOM 2201 O O . ILE A 1 271 ? -8.841 9.670 32.237 1.00 86.06 271 ILE A O 1
ATOM 2205 N N . LYS A 1 272 ? -7.910 7.869 33.196 1.00 87.62 272 LYS A N 1
ATOM 2206 C CA . LYS A 1 272 ? -6.669 7.886 32.401 1.00 87.62 272 LYS A CA 1
ATOM 2207 C C . LYS A 1 272 ? -6.937 7.819 30.899 1.00 87.62 272 LYS A C 1
ATOM 2209 O O . LYS A 1 272 ? -6.180 8.372 30.105 1.00 87.62 272 LYS A O 1
ATOM 2214 N N . TYR A 1 273 ? -7.995 7.121 30.487 1.00 87.12 273 TYR A N 1
ATOM 2215 C CA . TYR A 1 273 ? -8.374 7.039 29.079 1.00 87.12 273 TYR A CA 1
ATOM 2216 C C . TYR A 1 273 ? -8.959 8.360 28.562 1.00 87.12 273 TYR A C 1
ATOM 2218 O O . TYR A 1 273 ? -8.592 8.801 27.475 1.00 87.12 273 TYR A O 1
ATOM 2226 N N . VAL A 1 274 ? -9.809 9.011 29.361 1.00 87.19 274 VAL A N 1
ATOM 2227 C CA . VAL A 1 274 ? -10.386 10.335 29.076 1.00 87.19 274 VAL A CA 1
ATOM 2228 C C . VAL A 1 274 ? -9.306 11.422 29.056 1.00 87.19 274 VAL A C 1
ATOM 2230 O O . VAL A 1 274 ? -9.290 12.249 28.148 1.00 87.19 274 VAL A O 1
ATOM 2233 N N . GLU A 1 275 ? -8.344 11.390 29.981 1.00 87.94 275 GLU A N 1
ATOM 2234 C CA . GLU A 1 275 ? -7.189 12.304 29.984 1.00 87.94 275 GLU A CA 1
ATOM 2235 C C . GLU A 1 275 ? -6.341 12.181 28.708 1.00 87.94 275 GLU A C 1
ATOM 2237 O O . GLU A 1 275 ? -5.739 13.150 28.245 1.00 87.94 275 GLU A O 1
ATOM 2242 N N . ASN A 1 276 ? -6.328 10.996 28.095 1.00 88.81 276 ASN A N 1
ATOM 2243 C CA . ASN A 1 276 ? -5.577 10.701 26.881 1.00 88.81 276 ASN A CA 1
ATOM 2244 C C . ASN A 1 276 ? -6.333 11.040 25.578 1.00 88.81 276 ASN A C 1
ATOM 2246 O O . ASN A 1 276 ? -5.942 10.578 24.500 1.00 88.81 276 ASN A O 1
ATOM 2250 N N . ILE A 1 277 ? -7.415 11.826 25.651 1.00 87.69 277 ILE A N 1
ATOM 2251 C CA . ILE A 1 277 ? -8.326 12.072 24.524 1.00 87.69 277 ILE A CA 1
ATOM 2252 C C . ILE A 1 277 ? -7.627 12.611 23.274 1.00 87.69 277 ILE A C 1
ATOM 2254 O O . ILE A 1 277 ? -7.937 12.175 22.16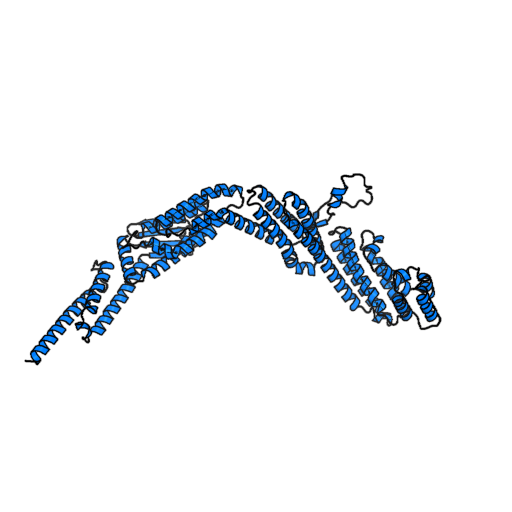7 1.00 87.69 277 ILE A O 1
ATOM 2258 N N . ASP A 1 278 ? -6.642 13.498 23.429 1.00 87.06 278 ASP A N 1
ATOM 2259 C CA . ASP A 1 278 ? -5.925 14.069 22.288 1.00 87.06 278 ASP A CA 1
ATOM 2260 C C . ASP A 1 278 ? -5.180 12.973 21.513 1.00 87.06 278 ASP A C 1
ATOM 2262 O O . ASP A 1 278 ? -5.307 12.860 20.295 1.00 87.06 278 ASP A O 1
ATOM 2266 N N . ASN A 1 279 ? -4.466 12.086 22.213 1.00 89.06 279 ASN A N 1
ATOM 2267 C CA . ASN A 1 279 ? -3.794 10.947 21.584 1.00 89.06 279 ASN A CA 1
ATOM 2268 C C . ASN A 1 279 ? -4.785 9.999 20.901 1.00 89.06 279 ASN A C 1
ATOM 2270 O O . ASN A 1 279 ? -4.496 9.499 19.811 1.00 89.06 279 ASN A O 1
ATOM 2274 N N . LEU A 1 280 ? -5.942 9.754 21.518 1.00 89.56 280 LEU A N 1
ATOM 2275 C CA . LEU A 1 280 ? -6.982 8.896 20.952 1.00 89.56 280 LEU A CA 1
ATOM 2276 C C . LEU A 1 280 ? -7.605 9.509 19.695 1.00 89.56 280 LEU A C 1
ATOM 2278 O O . LEU A 1 280 ? -7.781 8.799 18.705 1.00 89.56 280 LEU A O 1
ATOM 2282 N N . PHE A 1 281 ? -7.844 10.822 19.689 1.00 91.50 281 PHE A N 1
ATOM 2283 C CA . PHE A 1 281 ? -8.261 11.566 18.504 1.00 91.50 281 PHE A CA 1
ATOM 2284 C C . PHE A 1 281 ? -7.268 11.366 17.361 1.00 91.50 281 PHE A C 1
ATOM 2286 O O . PHE A 1 281 ? -7.639 10.859 16.305 1.00 91.50 281 PHE A O 1
ATOM 2293 N N . PHE A 1 282 ? -5.980 11.643 17.578 1.00 90.94 282 PHE A N 1
ATOM 2294 C CA . PHE A 1 282 ? -4.974 11.453 16.529 1.00 90.94 282 PHE A CA 1
ATOM 2295 C C . PHE A 1 282 ? -4.818 9.986 16.100 1.00 90.94 282 PHE A C 1
ATOM 2297 O O . PHE A 1 282 ? -4.558 9.711 14.928 1.00 90.94 282 PHE A O 1
ATOM 2304 N N . THR A 1 283 ? -5.026 9.032 17.009 1.00 91.81 283 THR A N 1
ATOM 2305 C CA . THR A 1 283 ? -5.048 7.599 16.674 1.00 91.81 283 THR A CA 1
ATOM 2306 C C . THR A 1 283 ? -6.210 7.275 15.734 1.00 91.81 283 THR A C 1
ATOM 2308 O O . THR A 1 283 ? -6.003 6.630 14.710 1.00 91.81 283 THR A O 1
ATOM 2311 N N . LYS A 1 284 ? -7.415 7.779 16.015 1.00 92.12 284 LYS A N 1
ATOM 2312 C CA . LYS A 1 284 ? -8.590 7.589 15.154 1.00 92.12 284 LYS A CA 1
ATOM 2313 C C . LYS A 1 284 ? -8.409 8.238 13.784 1.00 92.12 284 LYS A C 1
ATOM 2315 O O . LYS A 1 284 ? -8.651 7.608 12.759 1.00 92.12 284 LYS A O 1
ATOM 2320 N N . ILE A 1 285 ? -7.936 9.479 13.757 1.00 93.12 285 ILE A N 1
ATOM 2321 C CA . ILE A 1 285 ? -7.724 10.233 12.519 1.00 93.12 285 ILE A CA 1
ATOM 2322 C C . ILE A 1 285 ? -6.644 9.598 11.647 1.00 93.12 285 ILE A C 1
ATOM 2324 O O . ILE A 1 285 ? -6.849 9.420 10.448 1.00 93.12 285 ILE A O 1
ATOM 2328 N N . SER A 1 286 ? -5.523 9.189 12.244 1.00 93.81 286 SER A N 1
ATOM 2329 C CA . SER A 1 286 ? -4.478 8.476 11.507 1.00 93.81 286 SER A CA 1
ATOM 2330 C C . SER A 1 286 ? -5.002 7.167 10.911 1.00 93.81 286 SER A C 1
ATOM 2332 O O . SER A 1 286 ? -4.781 6.929 9.728 1.00 93.81 286 SER A O 1
ATOM 2334 N N . GLN A 1 287 ? -5.773 6.367 11.660 1.00 93.69 287 GLN A N 1
ATOM 2335 C CA . GLN A 1 287 ? -6.408 5.150 11.136 1.00 93.69 287 GLN A CA 1
ATOM 2336 C C . GLN A 1 287 ? -7.321 5.444 9.939 1.00 93.69 287 GLN A C 1
ATOM 2338 O O . GLN A 1 287 ? -7.160 4.819 8.891 1.00 93.69 287 GLN A O 1
ATOM 2343 N N . LEU A 1 288 ? -8.206 6.440 10.051 1.00 94.19 288 LEU A N 1
ATOM 2344 C CA . LEU A 1 288 ? -9.110 6.838 8.967 1.00 94.19 288 LEU A CA 1
ATOM 2345 C C . LEU A 1 288 ? -8.347 7.267 7.707 1.00 94.19 288 LEU A C 1
ATOM 2347 O O . LEU A 1 288 ? -8.672 6.827 6.600 1.00 94.19 288 LEU A O 1
ATOM 2351 N N . TYR A 1 289 ? -7.309 8.091 7.860 1.00 95.56 289 TYR A N 1
ATOM 2352 C CA . TYR A 1 289 ? -6.500 8.539 6.730 1.00 95.56 289 TYR A CA 1
ATOM 2353 C C . TYR A 1 289 ? -5.668 7.418 6.114 1.00 95.56 289 TYR A C 1
ATOM 2355 O O . TYR A 1 289 ? -5.592 7.323 4.888 1.00 95.56 289 TYR A O 1
ATOM 2363 N N . TYR A 1 290 ? -5.102 6.528 6.930 1.00 96.62 290 TYR A N 1
ATOM 2364 C CA . TYR A 1 290 ? -4.380 5.355 6.446 1.00 96.62 290 TYR A CA 1
ATOM 2365 C C . TYR A 1 290 ? -5.302 4.394 5.692 1.00 96.62 290 TYR A C 1
ATOM 2367 O O . TYR A 1 290 ? -4.924 3.902 4.630 1.00 96.62 290 TYR A O 1
ATOM 2375 N N . ASP A 1 291 ? -6.522 4.154 6.172 1.00 96.12 291 ASP A N 1
ATOM 2376 C CA . ASP A 1 291 ? -7.487 3.289 5.489 1.00 96.12 291 ASP A CA 1
ATOM 2377 C C . ASP A 1 291 ? -7.990 3.896 4.178 1.00 96.12 291 ASP A C 1
ATOM 2379 O O . ASP A 1 291 ? -8.072 3.197 3.159 1.00 96.12 291 ASP A O 1
ATOM 2383 N N . ARG A 1 292 ? -8.240 5.210 4.152 1.00 96.62 292 ARG A N 1
ATOM 2384 C CA . ARG A 1 292 ? -8.580 5.925 2.916 1.00 96.62 292 ARG A CA 1
ATOM 2385 C C . ARG A 1 292 ? -7.424 5.875 1.913 1.00 96.62 292 ARG A C 1
ATOM 2387 O O . ARG A 1 292 ? -7.652 5.514 0.761 1.00 96.62 292 ARG A O 1
ATOM 2394 N N . ALA A 1 293 ? -6.187 6.120 2.350 1.00 96.88 293 ALA A N 1
ATOM 2395 C CA . ALA A 1 293 ? -4.990 6.003 1.514 1.00 96.88 293 ALA A CA 1
ATOM 2396 C C . ALA A 1 293 ? -4.841 4.595 0.912 1.00 96.88 293 ALA A C 1
ATOM 2398 O O . ALA A 1 293 ? -4.690 4.457 -0.303 1.00 96.88 293 ALA A O 1
ATOM 2399 N N . ARG A 1 294 ? -4.964 3.535 1.727 1.00 95.62 294 ARG A N 1
ATOM 2400 C CA . ARG A 1 294 ? -4.920 2.135 1.256 1.00 95.62 294 ARG A CA 1
ATOM 2401 C C . ARG A 1 294 ? -6.001 1.844 0.226 1.00 95.62 294 ARG A C 1
ATOM 2403 O O . ARG A 1 294 ? -5.739 1.147 -0.751 1.00 95.62 294 ARG A O 1
ATOM 2410 N N . THR A 1 295 ? -7.210 2.347 0.457 1.00 96.44 295 THR A N 1
ATOM 2411 C CA . THR A 1 295 ? -8.342 2.151 -0.452 1.00 96.44 295 THR A CA 1
ATOM 2412 C C . THR A 1 295 ? -8.065 2.794 -1.806 1.00 96.44 295 THR A C 1
ATOM 2414 O O . THR A 1 295 ? -8.299 2.161 -2.830 1.00 96.44 295 THR A O 1
ATOM 2417 N N . ILE A 1 296 ? -7.504 4.006 -1.819 1.00 96.12 296 ILE A N 1
ATOM 2418 C CA . ILE A 1 296 ? -7.155 4.722 -3.051 1.00 96.12 296 ILE A CA 1
ATOM 2419 C C . ILE A 1 296 ? -6.006 4.028 -3.798 1.00 96.12 296 ILE A C 1
ATOM 2421 O O . ILE A 1 296 ? -6.125 3.799 -4.997 1.00 96.12 296 ILE A O 1
ATOM 2425 N N . ILE A 1 297 ? -4.930 3.628 -3.106 1.00 94.31 297 ILE A N 1
ATOM 2426 C CA . ILE A 1 297 ? -3.760 2.958 -3.717 1.00 94.31 297 ILE A CA 1
ATOM 2427 C C . ILE A 1 297 ? -4.148 1.641 -4.414 1.00 94.31 297 ILE A C 1
ATOM 2429 O O . ILE A 1 297 ? -3.550 1.265 -5.425 1.00 94.31 297 ILE A O 1
ATOM 2433 N N . LYS A 1 298 ? -5.161 0.940 -3.888 1.00 93.81 298 LYS A N 1
ATOM 2434 C CA . LYS A 1 298 ? -5.685 -0.311 -4.456 1.00 93.81 298 LYS A CA 1
ATOM 2435 C C . LYS A 1 298 ? -6.545 -0.120 -5.707 1.00 93.81 298 LYS A C 1
ATOM 2437 O O . LYS A 1 298 ? -6.835 -1.120 -6.359 1.00 93.81 298 LYS A O 1
ATOM 2442 N N . LYS A 1 299 ? -6.979 1.104 -6.025 1.00 93.81 299 LYS A N 1
ATOM 2443 C CA . LYS A 1 299 ? -7.796 1.371 -7.215 1.00 93.81 299 LYS A CA 1
ATOM 2444 C C . LYS A 1 299 ? -6.995 1.133 -8.491 1.00 93.81 299 LYS A C 1
ATOM 2446 O O . LYS A 1 299 ? -5.776 1.297 -8.528 1.00 93.81 299 LYS A O 1
ATOM 2451 N N . ASP A 1 300 ? -7.718 0.793 -9.548 1.00 89.06 300 ASP A N 1
ATOM 2452 C CA . ASP A 1 300 ? -7.151 0.620 -10.876 1.00 89.06 300 ASP A CA 1
ATOM 2453 C C . ASP A 1 300 ? -6.618 1.937 -11.463 1.00 89.06 300 ASP A C 1
ATOM 2455 O O . ASP A 1 300 ? -7.065 3.035 -11.124 1.00 89.06 300 ASP A O 1
ATOM 2459 N N . LEU A 1 301 ? -5.670 1.813 -12.394 1.00 90.12 301 LEU A N 1
ATOM 2460 C CA . LEU A 1 301 ? -4.972 2.935 -13.032 1.00 90.12 301 LEU A CA 1
ATOM 2461 C C . LEU A 1 301 ? -5.513 3.276 -14.439 1.00 90.12 301 LEU A C 1
ATOM 2463 O O . LEU A 1 301 ? -4.915 4.072 -15.156 1.00 90.12 301 LEU A O 1
ATOM 2467 N N . HIS A 1 302 ? -6.636 2.678 -14.854 1.00 87.88 302 HIS A N 1
ATOM 2468 C CA . HIS A 1 302 ? -7.177 2.787 -16.219 1.00 87.88 302 HIS A CA 1
ATOM 2469 C C . HIS A 1 302 ? -7.809 4.146 -16.549 1.00 87.88 302 HIS A C 1
ATOM 2471 O O . HIS A 1 302 ? -7.758 4.582 -17.698 1.00 87.88 302 HIS A O 1
ATOM 2477 N N . ASP A 1 303 ? -8.406 4.815 -15.562 1.00 91.94 303 ASP A N 1
ATOM 2478 C CA . ASP A 1 303 ? -9.099 6.085 -15.773 1.00 91.94 303 ASP A CA 1
ATOM 2479 C C . ASP A 1 303 ? -8.098 7.238 -15.846 1.00 91.94 303 ASP A C 1
ATOM 2481 O O . ASP A 1 303 ? -7.643 7.735 -14.815 1.00 91.94 303 ASP A O 1
ATOM 2485 N N . LEU A 1 304 ? -7.770 7.674 -17.062 1.00 94.38 304 LEU A N 1
ATOM 2486 C CA . LEU A 1 304 ? -6.747 8.690 -17.302 1.00 94.38 304 LEU A CA 1
ATOM 2487 C C . LEU A 1 304 ? -7.324 10.105 -17.412 1.00 94.38 304 LEU A C 1
ATOM 2489 O O . LEU A 1 304 ? -8.384 10.328 -17.996 1.00 94.38 304 LEU A O 1
ATOM 2493 N N . VAL A 1 305 ? -6.575 11.066 -16.882 1.00 93.75 305 VAL A N 1
ATOM 2494 C CA . VAL A 1 305 ? -6.820 12.506 -16.962 1.00 93.75 305 VAL A CA 1
ATOM 2495 C C . VAL A 1 305 ? -5.540 13.179 -17.431 1.00 93.75 305 VAL A C 1
ATOM 2497 O O . VAL A 1 305 ? -4.440 12.828 -17.006 1.00 93.75 305 VAL A O 1
ATOM 2500 N N . GLU A 1 306 ? -5.688 14.141 -18.328 1.00 91.81 306 GLU A N 1
ATOM 2501 C CA . GLU A 1 306 ? -4.586 14.954 -18.818 1.00 91.81 306 GLU A CA 1
ATOM 2502 C C . GLU A 1 306 ? -4.281 16.086 -17.834 1.00 91.81 306 GLU A C 1
ATOM 2504 O O . GLU A 1 306 ? -5.187 16.789 -17.382 1.00 91.81 306 GLU A O 1
ATOM 2509 N N . VAL A 1 307 ? -3.007 16.239 -17.478 1.00 87.94 307 VAL A N 1
ATOM 2510 C CA . VAL A 1 307 ? -2.525 17.266 -16.550 1.00 87.94 307 VAL A CA 1
ATOM 2511 C C . VAL A 1 307 ? -1.520 18.187 -17.233 1.00 87.94 307 VAL A C 1
ATOM 2513 O O . VAL A 1 307 ? -0.750 17.758 -18.091 1.00 87.94 307 VAL A O 1
ATOM 2516 N N . ASN A 1 308 ? -1.518 19.453 -16.805 1.00 75.00 308 ASN A N 1
ATOM 2517 C CA . ASN A 1 308 ? -0.641 20.534 -17.269 1.00 75.00 308 ASN A CA 1
ATOM 2518 C C . ASN A 1 308 ? -0.727 20.846 -18.775 1.00 75.00 308 ASN A C 1
ATOM 2520 O O . ASN A 1 308 ? 0.220 20.634 -19.531 1.00 75.00 308 ASN A O 1
ATOM 2524 N N . ASN A 1 309 ? -1.845 21.454 -19.184 1.00 60.16 309 ASN A N 1
ATOM 2525 C CA . ASN A 1 309 ? -2.113 21.904 -20.560 1.00 60.16 309 ASN A CA 1
ATOM 2526 C C . ASN A 1 309 ? -1.334 23.163 -21.005 1.00 60.16 309 ASN A C 1
ATOM 2528 O O . ASN A 1 309 ? -1.514 23.621 -22.132 1.00 60.16 309 ASN A O 1
ATOM 2532 N N . GLU A 1 310 ? -0.502 23.748 -20.141 1.00 48.94 310 GLU A N 1
ATOM 2533 C CA . GLU A 1 310 ? 0.138 25.053 -20.383 1.00 48.94 310 GLU A CA 1
ATOM 2534 C C . GLU A 1 310 ? 1.389 24.981 -21.276 1.00 48.94 310 GLU A C 1
ATOM 2536 O O . GLU A 1 310 ? 1.828 26.003 -21.787 1.00 48.94 310 GLU A O 1
ATOM 2541 N N . ASN A 1 311 ? 1.928 23.784 -21.532 1.00 45.62 311 ASN A N 1
ATOM 2542 C CA . ASN A 1 311 ? 3.114 23.576 -22.370 1.00 45.62 311 ASN A CA 1
ATOM 2543 C C . ASN A 1 311 ? 2.788 22.737 -23.613 1.00 45.62 311 ASN A C 1
ATOM 2545 O O . ASN A 1 311 ? 3.351 21.654 -23.800 1.00 45.62 311 ASN A O 1
ATOM 2549 N N . ARG A 1 312 ? 1.899 23.225 -24.490 1.00 39.66 312 ARG A N 1
ATOM 2550 C CA . ARG A 1 312 ? 1.919 22.731 -25.874 1.00 39.66 312 ARG A CA 1
ATOM 2551 C C . ARG A 1 312 ? 3.306 23.029 -26.430 1.00 39.66 312 ARG A C 1
ATOM 2553 O O . ARG A 1 312 ? 3.762 24.164 -26.376 1.00 39.66 312 ARG A O 1
ATOM 2560 N N . TRP A 1 313 ? 3.980 22.011 -26.948 1.00 39.69 313 TRP A N 1
ATOM 2561 C CA . TRP A 1 313 ? 5.207 22.213 -27.703 1.00 39.69 313 TRP A CA 1
ATOM 2562 C C . TRP A 1 313 ? 4.874 23.047 -28.950 1.00 39.69 313 TRP A C 1
ATOM 2564 O O . TRP A 1 313 ? 4.382 22.520 -29.945 1.00 39.69 313 TRP A O 1
ATOM 2574 N N . SER A 1 314 ? 5.119 24.353 -28.878 1.00 36.25 314 SER A N 1
ATOM 2575 C CA . SER A 1 314 ? 5.239 25.242 -30.032 1.00 36.25 314 SER A CA 1
ATOM 2576 C C . SER A 1 314 ? 6.697 25.176 -30.499 1.00 36.25 314 SER A C 1
ATOM 2578 O O . SER A 1 314 ? 7.586 25.410 -29.680 1.00 36.25 314 SER A O 1
ATOM 2580 N N . PRO A 1 315 ? 6.998 24.845 -31.765 1.00 38.25 315 PRO A N 1
ATOM 2581 C CA . PRO A 1 315 ? 8.368 24.906 -32.281 1.00 38.25 315 PRO A CA 1
ATOM 2582 C C . PRO A 1 315 ? 8.968 26.326 -32.274 1.00 38.25 315 PRO A C 1
ATOM 2584 O O . PRO A 1 315 ? 10.184 26.455 -32.370 1.00 38.25 315 PRO A O 1
ATOM 2587 N N . ASP A 1 316 ? 8.131 27.361 -32.117 1.00 40.25 316 ASP A N 1
ATOM 2588 C CA . ASP A 1 316 ? 8.454 28.762 -32.410 1.00 40.25 316 ASP A CA 1
ATOM 2589 C C . ASP A 1 316 ? 8.216 29.719 -31.221 1.00 40.25 316 ASP A C 1
ATOM 2591 O O . ASP A 1 316 ? 7.417 30.647 -31.326 1.00 40.25 316 ASP A O 1
ATOM 2595 N N . GLU A 1 317 ? 8.887 29.544 -30.078 1.00 41.94 317 GLU A N 1
ATOM 2596 C CA . GLU A 1 317 ? 8.893 30.599 -29.045 1.00 41.94 317 GLU A CA 1
ATOM 2597 C C . GLU A 1 317 ? 10.310 31.059 -28.691 1.00 41.94 317 GLU A C 1
ATOM 2599 O O . GLU A 1 317 ? 10.983 30.517 -27.808 1.00 41.94 317 GLU A O 1
ATOM 2604 N N . ASP A 1 318 ? 10.726 32.116 -29.393 1.00 39.91 318 ASP A N 1
ATOM 2605 C CA . ASP A 1 318 ? 11.806 33.013 -28.999 1.00 39.91 318 ASP A CA 1
ATOM 2606 C C . ASP A 1 318 ? 11.519 33.592 -27.603 1.00 39.91 318 ASP A C 1
ATOM 2608 O O . ASP A 1 318 ? 10.486 34.207 -27.333 1.00 39.91 318 ASP A O 1
ATOM 2612 N N . VAL A 1 319 ? 12.452 33.357 -26.686 1.00 42.59 319 VAL A N 1
ATOM 2613 C CA . VAL A 1 319 ? 12.347 33.698 -25.268 1.00 42.59 319 VAL A CA 1
ATOM 2614 C C . VAL A 1 319 ? 12.619 35.186 -25.051 1.00 42.59 319 VAL A C 1
ATOM 2616 O O . VAL A 1 319 ? 13.758 35.619 -25.203 1.00 42.59 319 VAL A O 1
ATOM 2619 N N . VAL A 1 320 ? 11.620 35.939 -24.581 1.00 43.59 320 VAL A N 1
ATOM 2620 C CA . VAL A 1 320 ? 11.838 37.202 -23.853 1.00 43.59 320 VAL A CA 1
ATOM 2621 C C . VAL A 1 320 ? 10.822 37.317 -22.709 1.00 43.59 320 VAL A C 1
ATOM 2623 O O . VAL A 1 320 ? 9.751 37.875 -22.906 1.00 43.59 320 VAL A O 1
ATOM 2626 N N . ASP A 1 321 ? 11.148 36.782 -21.525 1.00 38.03 321 ASP A N 1
ATOM 2627 C CA . ASP A 1 321 ? 10.787 37.420 -20.245 1.00 38.03 321 ASP A CA 1
ATOM 2628 C C . ASP A 1 321 ? 11.592 36.821 -19.072 1.00 38.03 321 ASP A C 1
ATOM 2630 O O . ASP A 1 321 ? 11.625 35.600 -18.878 1.00 38.03 321 ASP A O 1
ATOM 2634 N N . ASP A 1 322 ? 12.229 37.678 -18.272 1.00 40.59 322 ASP A N 1
ATOM 2635 C CA . ASP A 1 322 ? 13.181 37.311 -17.203 1.00 40.59 322 ASP A CA 1
ATOM 2636 C C . ASP A 1 322 ? 12.497 36.665 -15.974 1.00 40.59 322 ASP A C 1
ATOM 2638 O O . ASP A 1 322 ? 13.142 35.993 -15.169 1.00 40.59 322 ASP A O 1
ATOM 2642 N N . ASN A 1 323 ? 11.164 36.763 -15.860 1.00 42.00 323 ASN A N 1
ATOM 2643 C CA . ASN A 1 323 ? 10.369 36.037 -14.855 1.00 42.00 323 ASN A CA 1
ATOM 2644 C C . ASN A 1 323 ? 9.888 34.647 -15.325 1.00 42.00 323 ASN A C 1
ATOM 2646 O O . ASN A 1 323 ? 9.425 33.842 -14.512 1.00 42.00 323 ASN A O 1
ATOM 2650 N N . GLY A 1 324 ? 10.036 34.323 -16.615 1.00 38.53 324 GLY A N 1
ATOM 2651 C CA . GLY A 1 324 ? 9.654 33.026 -17.185 1.00 38.53 324 GLY A CA 1
ATOM 2652 C C . GLY A 1 324 ? 10.637 31.895 -16.864 1.00 38.53 324 GLY A C 1
ATOM 2653 O O . GLY A 1 324 ? 10.290 30.719 -16.978 1.00 38.53 324 GLY A O 1
ATOM 2654 N N . PHE A 1 325 ? 11.857 32.219 -16.424 1.00 34.94 325 PHE A N 1
ATOM 2655 C CA . PHE A 1 325 ? 12.894 31.223 -16.143 1.00 34.94 325 PHE A CA 1
ATOM 2656 C C . PHE A 1 325 ? 12.525 30.338 -14.940 1.00 34.94 325 PHE A C 1
ATOM 2658 O O . PHE A 1 325 ? 12.601 29.113 -15.024 1.00 34.94 325 PHE A O 1
ATOM 2665 N N . CYS A 1 326 ? 12.012 30.926 -13.852 1.00 36.56 326 CYS A N 1
ATOM 2666 C CA . CYS A 1 326 ? 11.562 30.175 -12.673 1.00 36.56 326 CYS A CA 1
ATOM 2667 C C . CYS A 1 326 ? 10.297 29.342 -12.941 1.00 36.56 326 CYS A C 1
ATOM 2669 O O . CYS A 1 326 ? 10.205 28.210 -12.464 1.00 36.56 326 CYS A O 1
ATOM 2671 N N . GLN A 1 327 ? 9.351 29.843 -13.745 1.00 39.91 327 GLN A N 1
ATOM 2672 C CA . GLN A 1 327 ? 8.179 29.060 -14.165 1.00 39.91 327 GLN A CA 1
ATOM 2673 C C . GLN A 1 327 ? 8.574 27.871 -15.055 1.00 39.91 327 GLN A C 1
ATOM 2675 O O . GLN A 1 327 ? 8.053 26.773 -14.857 1.00 39.91 327 GLN A O 1
ATOM 2680 N N . LYS A 1 328 ? 9.553 28.038 -15.957 1.00 44.19 328 LYS A N 1
ATOM 2681 C CA . LYS A 1 328 ? 10.086 26.958 -16.807 1.00 44.19 328 LYS A CA 1
ATOM 2682 C C . LYS A 1 328 ? 10.930 25.929 -16.041 1.00 44.19 328 LYS A C 1
ATOM 2684 O O . LYS A 1 328 ? 10.865 24.752 -16.379 1.00 44.19 328 LYS A O 1
ATOM 2689 N N . ILE A 1 329 ? 11.674 26.325 -15.001 1.00 39.75 329 ILE A N 1
ATOM 2690 C CA . ILE A 1 329 ? 12.496 25.398 -14.189 1.00 39.75 329 ILE A CA 1
ATOM 2691 C C . ILE A 1 329 ? 11.633 24.382 -13.442 1.00 39.75 329 ILE A C 1
ATOM 2693 O O . ILE A 1 329 ? 12.004 23.212 -13.338 1.00 39.75 329 ILE A O 1
ATOM 2697 N N . PHE A 1 330 ? 10.483 24.812 -12.921 1.00 46.56 330 PHE A N 1
ATOM 2698 C CA . PHE A 1 330 ? 9.575 23.889 -12.257 1.00 46.56 330 PHE A CA 1
ATOM 2699 C C . PHE A 1 330 ? 8.601 23.243 -13.236 1.00 46.56 330 PHE A C 1
ATOM 2701 O O . PHE A 1 330 ? 8.153 22.144 -12.940 1.00 46.56 330 PHE A O 1
ATOM 2708 N N . ALA A 1 331 ? 8.263 23.850 -14.381 1.00 61.00 331 ALA A N 1
ATOM 2709 C CA . ALA A 1 331 ? 7.272 23.359 -15.349 1.00 61.00 331 ALA A CA 1
ATOM 2710 C C . ALA A 1 331 ? 7.276 21.826 -15.527 1.00 61.00 331 ALA A C 1
ATOM 2712 O O . ALA A 1 331 ? 8.228 21.230 -16.025 1.00 61.00 331 ALA A O 1
ATOM 2713 N N . TYR A 1 332 ? 6.194 21.177 -15.086 1.00 72.50 332 TYR A N 1
ATOM 2714 C CA . TYR A 1 332 ? 6.008 19.747 -15.312 1.00 72.50 332 TYR A CA 1
ATOM 2715 C C . TYR A 1 332 ? 5.302 19.585 -16.662 1.00 72.50 332 TYR A C 1
ATOM 2717 O O . TYR A 1 332 ? 4.280 20.247 -16.869 1.00 72.50 332 TYR A O 1
ATOM 2725 N N . PRO A 1 333 ? 5.845 18.772 -17.582 1.00 82.12 333 PRO A N 1
ATOM 2726 C CA . PRO A 1 333 ? 5.328 18.656 -18.941 1.00 82.12 333 PRO A CA 1
ATOM 2727 C C . PRO A 1 333 ? 3.921 18.052 -18.971 1.00 82.12 333 PRO A C 1
ATOM 2729 O O . PRO A 1 333 ? 3.534 17.328 -18.057 1.00 82.12 333 PRO A O 1
ATOM 2732 N N . GLN A 1 334 ? 3.184 18.313 -20.051 1.00 84.19 334 GLN A N 1
ATOM 2733 C CA . GLN A 1 334 ? 1.884 17.692 -20.295 1.00 84.19 334 GLN A CA 1
ATOM 2734 C C . GLN A 1 334 ? 2.009 16.164 -20.254 1.00 84.19 334 GLN A C 1
ATOM 2736 O O . GLN A 1 334 ? 2.910 15.584 -20.871 1.00 84.19 334 GLN A O 1
ATOM 2741 N N . SER A 1 335 ? 1.131 15.515 -19.493 1.00 89.31 335 SER A N 1
ATOM 2742 C CA . SER A 1 335 ? 1.124 14.059 -19.350 1.00 89.31 335 SER A CA 1
ATOM 2743 C C . SER A 1 335 ? -0.258 13.546 -18.947 1.00 89.31 335 SER A C 1
ATOM 2745 O O . SER A 1 335 ? -1.129 14.317 -18.537 1.00 89.31 335 SER A O 1
ATOM 2747 N N . LYS A 1 336 ? -0.475 12.233 -19.068 1.00 94.12 336 LYS A N 1
ATOM 2748 C CA . LYS A 1 336 ? -1.685 11.578 -18.551 1.00 94.12 336 LYS A CA 1
ATOM 2749 C C . LYS A 1 336 ? -1.394 10.850 -17.245 1.00 94.12 336 LYS A C 1
ATOM 2751 O O . LYS A 1 336 ? -0.452 10.058 -17.175 1.00 94.12 336 LYS A O 1
ATOM 2756 N N . VAL A 1 337 ? -2.234 11.099 -16.246 1.00 95.75 337 VAL A N 1
ATOM 2757 C CA . VAL A 1 337 ? -2.203 10.480 -14.912 1.00 95.75 337 VAL A CA 1
ATOM 2758 C C . VAL A 1 337 ? -3.545 9.823 -14.603 1.00 95.75 337 VAL A C 1
ATOM 2760 O O . VAL A 1 337 ? -4.563 10.162 -15.197 1.00 95.75 337 VAL A O 1
ATOM 2763 N N . SER A 1 338 ? -3.576 8.882 -13.667 1.00 96.19 338 SER A N 1
ATOM 2764 C CA . SER A 1 338 ? -4.821 8.225 -13.254 1.00 96.19 338 SER A CA 1
ATOM 2765 C C . SER A 1 338 ? -5.680 9.117 -12.344 1.00 96.19 338 SER A C 1
ATOM 2767 O O . SER A 1 338 ? -5.139 9.842 -11.506 1.00 96.19 338 SER A O 1
ATOM 2769 N N . LYS A 1 339 ? -7.009 8.971 -12.383 1.00 95.56 339 LYS A N 1
ATOM 2770 C CA . LYS A 1 339 ? -7.930 9.610 -11.420 1.00 95.56 339 LYS A CA 1
ATOM 2771 C C . LYS A 1 339 ? -7.656 9.224 -9.967 1.00 95.56 339 LYS A C 1
ATOM 2773 O O . LYS A 1 339 ? -7.809 10.067 -9.090 1.00 95.56 339 LYS A O 1
ATOM 2778 N N . SER A 1 340 ? -7.226 7.987 -9.708 1.00 95.44 340 SER A N 1
ATOM 2779 C CA . SER A 1 340 ? -6.890 7.527 -8.353 1.00 95.44 340 SER A CA 1
ATOM 2780 C C . SER A 1 340 ? -5.750 8.341 -7.736 1.00 95.44 340 SER A C 1
ATOM 2782 O O . SER A 1 340 ? -5.792 8.643 -6.548 1.00 95.44 340 SER A O 1
ATOM 2784 N N . LEU A 1 341 ? -4.780 8.791 -8.539 1.00 95.94 341 LEU A N 1
ATOM 2785 C CA . LEU A 1 341 ? -3.765 9.735 -8.072 1.00 95.94 341 LEU A CA 1
ATOM 2786 C C . LEU A 1 341 ? -4.370 11.085 -7.680 1.00 95.94 341 LEU A C 1
ATOM 2788 O O . LEU A 1 341 ? -3.973 11.645 -6.666 1.00 95.94 341 LEU A O 1
ATOM 2792 N N . LEU A 1 342 ? -5.293 11.631 -8.473 1.00 95.56 342 LEU A N 1
ATOM 2793 C CA . LEU A 1 342 ? -5.912 12.921 -8.153 1.00 95.56 342 LEU A CA 1
ATOM 2794 C C . LEU A 1 342 ? -6.718 12.839 -6.850 1.00 95.56 342 LEU A C 1
ATOM 2796 O O . LEU A 1 342 ? -6.644 13.744 -6.030 1.00 95.56 342 LEU A O 1
ATOM 2800 N N . GLU A 1 343 ? -7.408 11.722 -6.618 1.00 96.62 343 GLU A N 1
ATOM 2801 C CA . GLU A 1 343 ? -8.072 11.440 -5.340 1.00 96.62 343 GLU A CA 1
ATOM 2802 C C . GLU A 1 343 ? -7.073 11.289 -4.180 1.00 96.62 343 GLU A C 1
ATOM 2804 O O . GLU A 1 343 ? -7.352 11.697 -3.054 1.00 96.62 343 GLU A O 1
ATOM 2809 N N . PHE A 1 344 ? -5.889 10.726 -4.440 1.00 96.38 344 PHE A N 1
ATOM 2810 C CA . PHE A 1 344 ? -4.816 10.645 -3.450 1.00 96.38 344 PHE A CA 1
ATOM 2811 C C . PHE A 1 344 ? -4.221 12.023 -3.119 1.00 96.38 344 PHE A C 1
ATOM 2813 O O . PHE A 1 344 ? -3.910 12.300 -1.963 1.00 96.38 344 PHE A O 1
ATOM 2820 N N . LEU A 1 345 ? -4.090 12.904 -4.112 1.00 94.50 345 LEU A N 1
ATOM 2821 C CA . LEU A 1 345 ? -3.669 14.291 -3.910 1.00 94.50 345 LEU A CA 1
ATOM 2822 C C . LEU A 1 345 ? -4.714 15.084 -3.115 1.00 94.50 345 LEU A C 1
ATOM 2824 O O . LEU A 1 345 ? -4.342 15.769 -2.171 1.00 94.50 345 LEU A O 1
ATOM 2828 N N . ASP A 1 346 ? -6.005 14.911 -3.411 1.00 94.94 346 ASP A N 1
ATOM 2829 C CA . ASP A 1 346 ? -7.106 15.502 -2.633 1.00 94.94 346 ASP A CA 1
ATOM 2830 C C . ASP A 1 346 ? -7.086 15.047 -1.163 1.00 94.94 346 ASP A C 1
ATOM 2832 O O . ASP A 1 346 ? -7.313 15.840 -0.248 1.00 94.94 346 ASP A O 1
ATOM 2836 N N . LEU A 1 347 ? -6.737 13.780 -0.907 1.00 95.38 347 LEU A N 1
ATOM 2837 C CA . LEU A 1 347 ? -6.513 13.283 0.451 1.00 95.38 347 LEU A CA 1
ATOM 2838 C C . LEU A 1 347 ? -5.365 14.028 1.146 1.00 95.38 347 LEU A C 1
ATOM 2840 O O . LEU A 1 347 ? -5.509 14.418 2.302 1.00 95.38 347 LEU A O 1
ATOM 2844 N N . ILE A 1 348 ? -4.238 14.227 0.459 1.00 92.31 348 ILE A N 1
ATOM 2845 C CA . ILE A 1 348 ? -3.086 14.964 0.996 1.00 92.31 348 ILE A CA 1
ATOM 2846 C C . ILE A 1 348 ? -3.458 16.414 1.292 1.00 92.31 348 ILE A C 1
ATOM 2848 O O . ILE A 1 348 ? -3.163 16.893 2.386 1.00 92.31 348 ILE A O 1
ATOM 2852 N N . ASP A 1 349 ? -4.147 17.082 0.370 1.00 90.19 349 ASP A N 1
ATOM 2853 C CA . ASP A 1 349 ? -4.612 18.456 0.553 1.00 90.19 349 ASP A CA 1
ATOM 2854 C C . ASP A 1 349 ? -5.610 18.553 1.715 1.00 90.19 349 ASP A C 1
ATOM 2856 O O . ASP A 1 349 ? -5.521 19.472 2.530 1.00 90.19 349 ASP A O 1
ATOM 2860 N N . THR A 1 350 ? -6.498 17.565 1.871 1.00 91.62 350 THR A N 1
ATOM 2861 C CA . THR A 1 350 ? -7.415 17.470 3.018 1.00 91.62 350 THR A CA 1
ATOM 2862 C C . THR A 1 350 ? -6.631 17.405 4.331 1.00 91.62 350 THR A C 1
ATOM 2864 O O . THR A 1 350 ? -6.809 18.269 5.190 1.00 91.62 350 THR A O 1
ATOM 2867 N N . VAL A 1 351 ? -5.711 16.441 4.468 1.00 90.94 351 VAL A N 1
ATOM 2868 C CA . VAL A 1 351 ? -4.876 16.265 5.673 1.00 90.94 351 VAL A CA 1
ATOM 2869 C C . VAL A 1 351 ? -4.067 17.532 5.965 1.00 90.94 351 VAL A C 1
ATOM 2871 O O . VAL A 1 351 ? -3.938 17.952 7.115 1.00 90.94 351 VAL A O 1
ATOM 2874 N N . ALA A 1 352 ? -3.530 18.164 4.924 1.00 87.75 352 ALA A N 1
ATOM 2875 C CA . ALA A 1 352 ? -2.726 19.364 5.063 1.00 87.75 352 ALA A CA 1
ATOM 2876 C C . ALA A 1 352 ? -3.558 20.607 5.425 1.00 87.75 352 ALA A C 1
ATOM 2878 O O . ALA A 1 352 ? -3.093 21.447 6.190 1.00 87.75 352 ALA A O 1
ATOM 2879 N N . SER A 1 353 ? -4.798 20.720 4.940 1.00 87.69 353 SER A N 1
ATOM 2880 C CA . SER A 1 353 ? -5.716 21.806 5.310 1.00 87.69 353 SER A CA 1
ATOM 2881 C C . SER A 1 353 ? -6.175 21.710 6.770 1.00 87.69 353 SER A C 1
ATOM 2883 O O . SER A 1 353 ? -6.268 22.724 7.464 1.00 87.69 353 SER A O 1
ATOM 2885 N N . GLU A 1 354 ? -6.385 20.493 7.279 1.00 87.81 354 GLU A N 1
ATOM 2886 C CA . GLU A 1 354 ? -6.778 20.267 8.674 1.00 87.81 354 GLU A CA 1
ATOM 2887 C C . GLU A 1 354 ? -5.666 20.624 9.662 1.00 87.81 354 GLU A C 1
ATOM 2889 O O . GLU A 1 354 ? -5.945 21.044 10.787 1.00 87.81 354 GLU A O 1
ATOM 2894 N N . MET A 1 355 ? -4.408 20.558 9.228 1.00 86.44 355 MET A N 1
ATOM 2895 C CA . MET A 1 355 ? -3.246 20.956 10.021 1.00 86.44 355 MET A CA 1
ATOM 2896 C C . MET A 1 355 ? -3.310 22.416 10.493 1.00 86.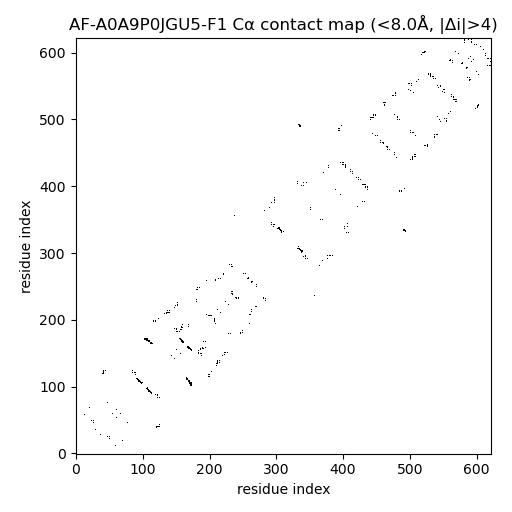44 355 MET A C 1
ATOM 2898 O O . MET A 1 355 ? -2.827 22.728 11.579 1.00 86.44 355 MET A O 1
ATOM 2902 N N . SER A 1 356 ? -3.920 23.314 9.713 1.00 82.69 356 SER A N 1
ATOM 2903 C CA . SER A 1 356 ? -4.084 24.724 10.097 1.00 82.69 356 SER A CA 1
ATOM 2904 C C . SER A 1 356 ? -5.159 24.942 11.166 1.00 82.69 356 SER A C 1
ATOM 2906 O O . SER A 1 356 ? -5.224 26.017 11.754 1.00 82.69 356 SER A O 1
ATOM 2908 N N . SER A 1 357 ? -6.012 23.945 11.415 1.00 84.50 357 SER A N 1
ATOM 2909 C CA . SER A 1 357 ? -7.117 24.033 12.379 1.00 84.50 357 SER A CA 1
ATOM 2910 C C . SER A 1 357 ? -6.747 23.577 13.794 1.00 84.50 357 SER A C 1
ATOM 2912 O O . SER A 1 357 ? -7.581 23.660 14.697 1.00 84.50 357 SER A O 1
ATOM 2914 N N . ILE A 1 358 ? -5.516 23.094 13.993 1.00 86.88 358 ILE A N 1
ATOM 2915 C CA . ILE A 1 358 ? -5.050 22.521 15.258 1.00 86.88 358 ILE A CA 1
ATOM 2916 C C . ILE A 1 358 ? -3.948 23.368 15.916 1.00 86.88 358 ILE A C 1
ATOM 2918 O O . ILE A 1 358 ? -3.287 24.153 15.235 1.00 86.88 358 ILE A O 1
ATOM 2922 N N . PRO A 1 359 ? -3.705 23.213 17.232 1.00 86.88 359 PRO A N 1
ATOM 2923 C CA . PRO A 1 359 ? -2.633 23.921 17.920 1.00 86.88 359 PRO A CA 1
ATOM 2924 C C . PRO A 1 359 ? -1.245 23.497 17.422 1.00 86.88 359 PRO A C 1
ATOM 2926 O O . PRO A 1 359 ? -0.999 22.315 17.165 1.00 86.88 359 PRO A O 1
ATOM 2929 N N . GLU A 1 360 ? -0.307 24.449 17.382 1.00 84.81 360 GLU A N 1
ATOM 2930 C CA . GLU A 1 360 ? 1.053 24.249 16.846 1.00 84.81 360 GLU A CA 1
ATOM 2931 C C . GLU A 1 360 ? 1.818 23.091 17.512 1.00 84.81 360 GLU A C 1
ATOM 2933 O O . GLU A 1 360 ? 2.586 22.381 16.864 1.00 84.81 360 GLU A O 1
ATOM 2938 N N . ASN A 1 361 ? 1.580 22.846 18.805 1.00 86.56 361 ASN A N 1
ATOM 2939 C CA . ASN A 1 361 ? 2.232 21.767 19.556 1.00 86.56 361 ASN A CA 1
ATOM 2940 C C . ASN A 1 361 ? 1.855 20.354 19.066 1.00 86.56 361 ASN A C 1
ATOM 2942 O O . ASN A 1 361 ? 2.561 19.390 19.363 1.00 86.56 361 ASN A O 1
ATOM 2946 N N . SER A 1 362 ? 0.758 20.226 18.318 1.00 88.06 362 SER A N 1
ATOM 2947 C CA . SER A 1 362 ? 0.213 18.955 17.835 1.00 88.06 362 SER A CA 1
ATOM 2948 C C . SER A 1 362 ? 0.326 18.804 16.316 1.00 88.06 362 SER A C 1
ATOM 2950 O O . SER A 1 362 ? 0.079 17.721 15.784 1.00 88.06 362 SER A O 1
ATOM 2952 N N . THR A 1 363 ? 0.769 19.854 15.615 1.00 88.06 363 THR A N 1
ATOM 2953 C CA . THR A 1 363 ? 0.973 19.901 14.158 1.00 88.06 363 THR A CA 1
ATOM 2954 C C . THR A 1 363 ? 1.864 18.774 13.635 1.00 88.06 363 THR A C 1
ATOM 2956 O O . THR A 1 363 ? 1.593 18.203 12.576 1.00 88.06 363 THR A O 1
ATOM 2959 N N . TRP A 1 364 ? 2.873 18.367 14.412 1.00 87.44 364 TRP A N 1
ATOM 2960 C CA . TRP A 1 364 ? 3.772 17.265 14.055 1.00 87.44 364 TRP A CA 1
ATOM 2961 C C . TRP A 1 364 ? 3.047 15.938 13.783 1.00 87.44 364 TRP A C 1
ATOM 2963 O O . TRP A 1 364 ? 3.532 15.144 12.983 1.00 87.44 364 TRP A O 1
ATOM 2973 N N . ARG A 1 365 ? 1.871 15.699 14.379 1.00 90.12 365 ARG A N 1
ATOM 2974 C CA . ARG A 1 365 ? 1.104 14.463 14.159 1.00 90.12 365 ARG A CA 1
ATOM 2975 C C . ARG A 1 365 ? 0.500 14.396 12.765 1.00 90.12 365 ARG A C 1
ATOM 2977 O O . ARG A 1 365 ? 0.502 13.336 12.154 1.00 90.12 365 ARG A O 1
ATOM 2984 N N . TYR A 1 366 ? 0.036 15.524 12.231 1.00 90.38 366 TYR A N 1
ATOM 2985 C CA . TYR A 1 366 ? -0.406 15.590 10.837 1.00 90.38 366 TYR A CA 1
ATOM 2986 C C . TYR A 1 366 ? 0.780 15.499 9.872 1.00 90.38 366 TYR A C 1
ATOM 2988 O O . TYR A 1 366 ? 0.652 14.876 8.821 1.00 90.38 366 TYR A O 1
ATOM 2996 N N . HIS A 1 367 ? 1.953 16.038 10.234 1.00 88.38 367 HIS A N 1
ATOM 2997 C CA . HIS A 1 367 ? 3.174 15.785 9.461 1.00 88.38 367 HIS A CA 1
ATOM 2998 C C . HIS A 1 367 ? 3.515 14.294 9.418 1.00 88.38 367 HIS A C 1
ATOM 3000 O O . HIS A 1 367 ? 3.830 13.782 8.346 1.00 88.38 367 HIS A O 1
ATOM 3006 N N . ASP A 1 368 ? 3.410 13.592 10.547 1.00 89.81 368 ASP A N 1
ATOM 3007 C CA . ASP A 1 368 ? 3.629 12.147 10.617 1.00 89.81 368 ASP A CA 1
ATOM 3008 C C . ASP A 1 368 ? 2.626 11.379 9.742 1.00 89.81 368 ASP A C 1
ATOM 3010 O O . ASP A 1 368 ? 3.034 10.555 8.927 1.00 89.81 368 ASP A O 1
ATOM 3014 N N . ILE A 1 369 ? 1.333 11.724 9.800 1.00 92.31 369 ILE A N 1
ATOM 3015 C CA . ILE A 1 369 ? 0.305 11.141 8.922 1.00 92.31 369 ILE A CA 1
ATOM 3016 C C . ILE A 1 369 ? 0.657 11.362 7.444 1.00 92.31 369 ILE A C 1
ATOM 3018 O O . ILE A 1 369 ? 0.669 10.394 6.683 1.00 92.31 369 ILE A O 1
ATOM 3022 N N . LEU A 1 370 ? 0.984 12.596 7.037 1.00 91.06 370 LEU A N 1
ATOM 3023 C CA . LEU A 1 370 ? 1.372 12.937 5.659 1.00 91.06 370 LEU A CA 1
ATOM 3024 C C . LEU A 1 370 ? 2.602 12.151 5.186 1.00 91.06 370 LEU A C 1
ATOM 3026 O O . LEU A 1 370 ? 2.633 11.641 4.061 1.00 91.06 370 LEU A O 1
ATOM 3030 N N . ASN A 1 371 ? 3.613 12.031 6.045 1.00 90.06 371 ASN A N 1
ATOM 3031 C CA . ASN A 1 371 ? 4.815 11.265 5.745 1.00 90.06 371 ASN A CA 1
ATOM 3032 C C . ASN A 1 371 ? 4.473 9.780 5.588 1.00 90.06 371 ASN A C 1
ATOM 3034 O O . ASN A 1 371 ? 4.858 9.172 4.593 1.00 90.06 371 ASN A O 1
ATOM 3038 N N . ASN A 1 372 ? 3.689 9.212 6.505 1.00 92.56 372 ASN A N 1
ATOM 3039 C CA . ASN A 1 372 ? 3.319 7.801 6.490 1.00 92.56 372 ASN A CA 1
ATOM 3040 C C . ASN A 1 372 ? 2.439 7.429 5.291 1.00 92.56 372 ASN A C 1
ATOM 3042 O O . ASN A 1 372 ? 2.687 6.394 4.675 1.00 92.56 372 ASN A O 1
ATOM 3046 N N . ILE A 1 373 ? 1.466 8.258 4.889 1.00 94.00 373 ILE A N 1
ATOM 3047 C CA . ILE A 1 373 ? 0.691 7.993 3.660 1.00 94.00 373 ILE A CA 1
ATOM 3048 C C . ILE A 1 373 ? 1.567 8.097 2.406 1.00 94.00 373 ILE A C 1
ATOM 3050 O O . ILE A 1 373 ? 1.408 7.302 1.483 1.00 94.00 373 ILE A O 1
ATOM 3054 N N . THR A 1 374 ? 2.537 9.016 2.380 1.00 91.69 374 THR A N 1
ATOM 3055 C CA . THR A 1 374 ? 3.475 9.163 1.255 1.00 91.69 374 THR A CA 1
ATOM 3056 C C . THR A 1 374 ? 4.442 7.980 1.171 1.00 91.69 374 THR A C 1
ATOM 3058 O O . THR A 1 374 ? 4.689 7.452 0.086 1.00 91.69 374 THR A O 1
ATOM 3061 N N . ILE A 1 375 ? 4.962 7.521 2.313 1.00 92.19 375 ILE A N 1
ATOM 3062 C CA . ILE A 1 375 ? 5.782 6.306 2.418 1.00 92.19 375 ILE A CA 1
ATOM 3063 C C . ILE A 1 375 ? 4.965 5.094 1.965 1.00 92.19 375 ILE A C 1
ATOM 3065 O O . ILE A 1 375 ? 5.434 4.320 1.135 1.00 92.19 375 ILE A O 1
ATOM 3069 N N . MET A 1 376 ? 3.721 4.974 2.436 1.00 94.00 376 MET A N 1
ATOM 3070 C CA . MET A 1 376 ? 2.807 3.909 2.034 1.00 94.00 376 MET A CA 1
ATOM 3071 C C . MET A 1 376 ? 2.577 3.909 0.523 1.00 94.00 376 MET A C 1
ATOM 3073 O O . MET A 1 376 ? 2.605 2.846 -0.087 1.00 94.00 376 MET A O 1
ATOM 3077 N N . TYR A 1 377 ? 2.405 5.076 -0.098 1.00 93.44 377 TYR A N 1
ATOM 3078 C CA . TYR A 1 377 ? 2.306 5.174 -1.551 1.00 93.44 377 TYR A CA 1
ATOM 3079 C C . TYR A 1 377 ? 3.570 4.635 -2.237 1.00 93.44 377 TYR A C 1
ATOM 3081 O O . TYR A 1 377 ? 3.455 3.793 -3.122 1.00 93.44 377 TYR A O 1
ATOM 3089 N N . CYS A 1 378 ? 4.766 5.046 -1.792 1.00 90.50 378 CYS A N 1
ATOM 3090 C CA . CYS A 1 378 ? 6.036 4.549 -2.337 1.00 90.50 378 CYS A CA 1
ATOM 3091 C C . CYS A 1 378 ? 6.173 3.023 -2.230 1.00 90.50 378 CYS A C 1
ATOM 3093 O O . CYS A 1 378 ? 6.589 2.374 -3.185 1.00 90.50 378 CYS A O 1
ATOM 3095 N N . ASP A 1 379 ? 5.854 2.463 -1.064 1.00 89.94 379 ASP A N 1
ATOM 3096 C CA . ASP A 1 379 ? 6.182 1.073 -0.740 1.00 89.94 379 ASP A CA 1
ATOM 3097 C C . ASP A 1 379 ? 5.104 0.094 -1.218 1.00 89.94 379 ASP A C 1
ATOM 3099 O O . ASP A 1 379 ? 5.408 -1.029 -1.619 1.00 89.94 379 ASP A O 1
ATOM 3103 N N . VAL A 1 380 ? 3.834 0.509 -1.207 1.00 92.00 380 VAL A N 1
ATOM 3104 C CA . VAL A 1 380 ? 2.703 -0.372 -1.524 1.00 92.00 380 VAL A CA 1
ATOM 3105 C C . VAL A 1 380 ? 2.360 -0.347 -3.008 1.00 92.00 380 VAL A C 1
ATOM 3107 O O . VAL A 1 380 ? 1.993 -1.392 -3.544 1.00 92.00 380 VAL A O 1
ATOM 3110 N N . ILE A 1 381 ? 2.485 0.790 -3.706 1.00 90.50 381 ILE A N 1
ATOM 3111 C CA . ILE A 1 381 ? 2.024 0.876 -5.100 1.00 90.50 381 ILE A CA 1
ATOM 3112 C C . ILE A 1 381 ? 2.731 -0.096 -6.063 1.00 90.50 381 ILE A C 1
ATOM 3114 O O . ILE A 1 381 ? 2.032 -0.732 -6.858 1.00 90.50 381 ILE A O 1
ATOM 3118 N N . PRO A 1 382 ? 4.060 -0.324 -5.984 1.00 87.19 382 PRO A N 1
ATOM 3119 C CA . PRO A 1 382 ? 4.738 -1.245 -6.895 1.00 87.19 382 PRO A CA 1
ATOM 3120 C C . PRO A 1 382 ? 4.365 -2.699 -6.594 1.00 87.19 382 PRO A C 1
ATOM 3122 O O . PRO A 1 382 ? 4.243 -3.509 -7.509 1.00 87.19 382 PRO A O 1
ATOM 3125 N N . LEU A 1 383 ? 4.137 -3.023 -5.316 1.00 89.19 383 LEU A N 1
ATOM 3126 C CA . LEU A 1 383 ? 3.711 -4.351 -4.872 1.00 89.19 383 LEU A CA 1
ATOM 3127 C C . LEU A 1 383 ? 2.270 -4.645 -5.294 1.00 89.19 383 LEU A C 1
ATOM 3129 O O . LEU A 1 383 ? 1.983 -5.726 -5.803 1.00 89.19 383 LEU A O 1
ATOM 3133 N N . GLN A 1 384 ? 1.373 -3.676 -5.120 1.00 90.31 384 GLN A N 1
ATOM 3134 C CA . GLN A 1 384 ? -0.041 -3.815 -5.455 1.00 90.31 384 GLN A CA 1
ATOM 3135 C C . GLN A 1 384 ? -0.247 -4.027 -6.958 1.00 90.31 384 GLN A C 1
ATOM 3137 O O . GLN A 1 384 ? -1.053 -4.865 -7.359 1.00 90.31 384 GLN A O 1
ATOM 3142 N N . HIS A 1 385 ? 0.506 -3.300 -7.787 1.00 89.06 385 HIS A N 1
ATOM 3143 C CA . HIS A 1 385 ? 0.355 -3.323 -9.244 1.00 89.06 385 HIS A CA 1
ATOM 3144 C C . HIS A 1 385 ? 1.369 -4.228 -9.956 1.00 89.06 385 HIS A C 1
ATOM 3146 O O . HIS A 1 385 ? 1.376 -4.265 -11.181 1.00 89.06 385 HIS A O 1
ATOM 3152 N N . CYS A 1 386 ? 2.190 -5.005 -9.235 1.00 86.62 386 CYS A N 1
ATOM 3153 C CA . CYS A 1 386 ? 3.295 -5.787 -9.815 1.00 86.62 386 CYS A CA 1
ATOM 3154 C C . CYS A 1 386 ? 2.885 -6.665 -11.012 1.00 86.62 386 CYS A C 1
ATOM 3156 O O . CYS A 1 386 ? 3.516 -6.606 -12.065 1.00 86.62 386 CYS A O 1
ATOM 3158 N N . LYS A 1 387 ? 1.787 -7.422 -10.885 1.00 86.50 387 LYS A N 1
ATOM 3159 C CA . LYS A 1 387 ? 1.260 -8.285 -11.957 1.00 86.50 387 LYS A CA 1
ATOM 3160 C C . LYS A 1 387 ? 0.766 -7.472 -13.148 1.00 86.50 387 LYS A C 1
ATOM 3162 O O . LYS A 1 387 ? 0.984 -7.846 -14.291 1.00 86.50 387 LYS A O 1
ATOM 3167 N N . VAL A 1 388 ? 0.090 -6.356 -12.884 1.00 86.88 388 VAL A N 1
ATOM 3168 C CA . VAL A 1 388 ? -0.435 -5.484 -13.939 1.00 86.88 388 VAL A CA 1
ATOM 3169 C C . VAL A 1 388 ? 0.719 -4.858 -14.721 1.00 86.88 388 VAL A C 1
ATOM 3171 O O . VAL A 1 388 ? 0.672 -4.833 -15.947 1.00 86.88 388 VAL A O 1
ATOM 3174 N N . LEU A 1 389 ? 1.775 -4.422 -14.029 1.00 87.12 389 LEU A N 1
ATOM 3175 C CA . LEU A 1 389 ? 2.978 -3.872 -14.652 1.00 87.12 389 LEU A CA 1
ATOM 3176 C C . LEU A 1 389 ? 3.674 -4.901 -15.553 1.00 87.12 389 LEU A C 1
ATOM 3178 O O . LEU A 1 389 ? 4.092 -4.548 -16.647 1.00 87.12 389 LEU A O 1
ATOM 3182 N N . GLU A 1 390 ? 3.727 -6.171 -15.144 1.00 83.69 390 GLU A N 1
ATOM 3183 C CA . GLU A 1 390 ? 4.344 -7.247 -15.932 1.00 83.69 390 GLU A CA 1
ATOM 3184 C C . GLU A 1 390 ? 3.654 -7.476 -17.290 1.00 83.69 390 GLU A C 1
ATOM 3186 O O . GLU A 1 390 ? 4.326 -7.685 -18.302 1.00 83.69 390 GLU A O 1
ATOM 3191 N N . PHE A 1 391 ? 2.319 -7.409 -17.340 1.00 84.56 391 PHE A N 1
ATOM 3192 C CA . PHE A 1 391 ? 1.553 -7.748 -18.548 1.00 84.56 391 PHE A CA 1
ATOM 3193 C C . PHE A 1 391 ? 1.055 -6.540 -19.351 1.00 84.56 391 PHE A C 1
ATOM 3195 O O . PHE A 1 391 ? 0.699 -6.696 -20.521 1.00 84.56 391 PHE A O 1
ATOM 3202 N N . HIS A 1 392 ? 1.035 -5.338 -18.769 1.00 89.50 392 HIS A N 1
ATOM 3203 C CA . HIS A 1 392 ? 0.450 -4.149 -19.391 1.00 89.50 392 HIS A CA 1
ATOM 3204 C C . HIS A 1 392 ? 1.448 -2.979 -19.431 1.00 89.50 392 HIS A C 1
ATOM 3206 O O . HIS A 1 392 ? 1.432 -2.122 -18.544 1.00 89.50 392 HIS A O 1
ATOM 3212 N N . PRO A 1 393 ? 2.263 -2.856 -20.502 1.00 91.44 393 PRO A N 1
ATOM 3213 C CA . PRO A 1 393 ? 3.274 -1.800 -20.629 1.00 91.44 393 PRO A CA 1
ATOM 3214 C C . PRO A 1 393 ? 2.711 -0.378 -20.528 1.00 91.44 393 PRO A C 1
ATOM 3216 O O . PRO A 1 393 ? 3.398 0.540 -20.094 1.00 91.44 393 PRO A O 1
ATOM 3219 N N . GLN A 1 394 ? 1.450 -0.164 -20.907 1.00 93.38 394 GLN A N 1
ATOM 3220 C CA . GLN A 1 394 ? 0.788 1.131 -20.748 1.00 93.38 394 GLN A CA 1
ATOM 3221 C C . GLN A 1 394 ? 0.753 1.579 -19.277 1.00 93.38 394 GLN A C 1
ATOM 3223 O O . GLN A 1 394 ? 0.956 2.754 -18.977 1.00 93.38 394 GLN A O 1
ATOM 3228 N N . GLN A 1 395 ? 0.552 0.639 -18.350 1.00 93.00 395 GLN A N 1
ATOM 3229 C CA . GLN A 1 395 ? 0.400 0.934 -16.927 1.00 93.00 395 GLN A CA 1
ATOM 3230 C C . GLN A 1 395 ? 1.713 1.366 -16.273 1.00 93.00 395 GLN A C 1
ATOM 3232 O O . GLN A 1 395 ? 1.695 2.197 -15.367 1.00 93.00 395 GLN A O 1
ATOM 3237 N N . SER A 1 396 ? 2.866 0.906 -16.773 1.00 93.50 396 SER A N 1
ATOM 3238 C CA . SER A 1 396 ? 4.162 1.404 -16.299 1.00 93.50 396 SER A CA 1
ATOM 3239 C C . SER A 1 396 ? 4.374 2.877 -16.659 1.00 93.50 396 SER A C 1
ATOM 3241 O O . SER A 1 396 ? 4.937 3.625 -15.864 1.00 93.50 396 SER A O 1
ATOM 3243 N N . ALA A 1 397 ? 3.895 3.316 -17.830 1.00 94.25 397 ALA A N 1
ATOM 3244 C CA . ALA A 1 397 ? 3.957 4.717 -18.242 1.00 94.25 397 ALA A CA 1
ATOM 3245 C C . ALA A 1 397 ? 3.013 5.605 -17.418 1.00 94.25 397 ALA A C 1
ATOM 3247 O O . ALA A 1 397 ? 3.415 6.678 -16.968 1.00 94.25 397 ALA A O 1
ATOM 3248 N N . VAL A 1 398 ? 1.785 5.137 -17.165 1.00 95.50 398 VAL A N 1
ATOM 3249 C CA . VAL A 1 398 ? 0.829 5.839 -16.293 1.00 95.50 398 VAL A CA 1
ATOM 3250 C C . VAL A 1 398 ? 1.392 5.963 -14.880 1.00 95.50 398 VAL A C 1
ATOM 3252 O O . VAL A 1 398 ? 1.394 7.053 -14.316 1.00 95.50 398 VAL A O 1
ATOM 3255 N N . LEU A 1 399 ? 1.929 4.879 -14.315 1.00 94.00 399 LEU A N 1
ATOM 3256 C CA . LEU A 1 399 ? 2.470 4.896 -12.960 1.00 94.00 399 LEU A CA 1
ATOM 3257 C C . LEU A 1 399 ? 3.734 5.764 -12.847 1.00 94.00 399 LEU A C 1
ATOM 3259 O O . LEU A 1 399 ? 3.877 6.497 -11.868 1.00 94.00 399 LEU A O 1
ATOM 3263 N N . TYR A 1 400 ? 4.604 5.756 -13.864 1.00 94.44 400 TYR A N 1
ATOM 3264 C CA . TYR A 1 400 ? 5.721 6.701 -13.968 1.00 94.44 400 TYR A CA 1
ATOM 3265 C C . TYR A 1 400 ? 5.222 8.149 -13.889 1.00 94.44 400 TYR A C 1
ATOM 3267 O O . TYR A 1 400 ? 5.684 8.923 -13.046 1.00 94.44 400 TYR A O 1
ATOM 3275 N N . ASN A 1 401 ? 4.245 8.513 -14.726 1.00 94.56 401 ASN A N 1
ATOM 3276 C CA . ASN A 1 401 ? 3.681 9.859 -14.723 1.00 94.56 401 ASN A CA 1
ATOM 3277 C C . ASN A 1 401 ? 3.037 10.192 -13.387 1.00 94.56 401 ASN A C 1
ATOM 3279 O O . ASN A 1 401 ? 3.259 11.288 -12.877 1.00 94.56 401 ASN A O 1
ATOM 3283 N N . ASN A 1 402 ? 2.297 9.245 -12.807 1.00 95.25 402 ASN A N 1
ATOM 3284 C CA . ASN A 1 402 ? 1.644 9.430 -11.526 1.00 95.25 402 ASN A CA 1
ATOM 3285 C C . ASN A 1 402 ? 2.651 9.804 -10.443 1.00 95.25 402 ASN A C 1
ATOM 3287 O O . ASN A 1 402 ? 2.475 10.799 -9.748 1.00 95.25 402 ASN A O 1
ATOM 3291 N N . ILE A 1 403 ? 3.725 9.024 -10.314 1.00 94.69 403 ILE A N 1
ATOM 3292 C CA . ILE A 1 403 ? 4.759 9.252 -9.305 1.00 94.69 403 ILE A CA 1
ATOM 3293 C C . ILE A 1 403 ? 5.488 10.570 -9.575 1.00 94.69 403 ILE A C 1
ATOM 3295 O O . ILE A 1 403 ? 5.739 11.332 -8.644 1.00 94.69 403 ILE A O 1
ATOM 3299 N N . MET A 1 404 ? 5.789 10.894 -10.833 1.00 92.62 404 MET A N 1
ATOM 3300 C CA . MET A 1 404 ? 6.473 12.145 -11.173 1.00 92.62 404 MET A CA 1
ATOM 3301 C C . MET A 1 404 ? 5.592 13.379 -10.927 1.00 92.62 404 MET A C 1
ATOM 3303 O O . MET A 1 404 ? 6.078 14.383 -10.403 1.00 92.62 404 MET A O 1
ATOM 3307 N N . TYR A 1 405 ? 4.300 13.304 -11.250 1.00 92.88 405 TYR A N 1
ATOM 3308 C CA . TYR A 1 405 ? 3.331 14.365 -10.971 1.00 92.88 405 TYR A CA 1
ATOM 3309 C C . TYR A 1 405 ? 3.089 14.511 -9.465 1.00 92.88 405 TYR A C 1
ATOM 3311 O O . TYR A 1 405 ? 3.098 15.621 -8.937 1.00 92.88 405 TYR A O 1
ATOM 3319 N N . PHE A 1 406 ? 2.978 13.390 -8.749 1.00 92.81 406 PHE A N 1
ATOM 3320 C CA . PHE A 1 406 ? 2.882 13.370 -7.294 1.00 92.81 406 PHE A CA 1
ATOM 3321 C C . PHE A 1 406 ? 4.100 14.030 -6.638 1.00 92.81 406 PHE A C 1
ATOM 3323 O O . PHE A 1 406 ? 3.957 14.914 -5.798 1.00 92.81 406 PHE A O 1
ATOM 3330 N N . THR A 1 407 ? 5.304 13.659 -7.082 1.00 90.94 407 THR A N 1
ATOM 3331 C CA . THR A 1 407 ? 6.572 14.248 -6.628 1.00 90.94 407 THR A CA 1
ATOM 3332 C C . THR A 1 407 ? 6.566 15.764 -6.805 1.00 90.94 407 THR A C 1
ATOM 3334 O O . THR A 1 407 ? 6.929 16.503 -5.894 1.00 90.94 407 THR A O 1
ATOM 3337 N N . ARG A 1 408 ? 6.139 16.244 -7.978 1.00 88.12 408 ARG A N 1
ATOM 3338 C CA . ARG A 1 408 ? 6.023 17.675 -8.277 1.00 88.12 408 ARG A CA 1
ATOM 3339 C C . ARG A 1 408 ? 5.059 18.368 -7.313 1.00 88.12 408 ARG A C 1
ATOM 3341 O O . ARG A 1 408 ? 5.422 19.397 -6.751 1.00 88.12 408 ARG A O 1
ATOM 3348 N N . LYS A 1 409 ? 3.879 17.788 -7.083 1.00 87.81 409 LYS A N 1
ATOM 3349 C CA . LYS A 1 409 ? 2.880 18.344 -6.162 1.00 87.81 409 LYS A CA 1
ATOM 3350 C C . LYS A 1 409 ? 3.367 18.373 -4.719 1.00 87.81 409 LYS A C 1
ATOM 3352 O O . LYS A 1 409 ? 3.275 19.410 -4.078 1.00 87.81 409 LYS A O 1
ATOM 3357 N N . LEU A 1 410 ? 4.003 17.312 -4.234 1.00 86.62 410 LEU A N 1
ATOM 3358 C CA . LEU A 1 410 ? 4.637 17.329 -2.913 1.00 86.62 410 LEU A CA 1
ATOM 3359 C C . LEU A 1 410 ? 5.726 18.400 -2.787 1.00 86.62 410 LEU A C 1
ATOM 3361 O O . LEU A 1 410 ? 5.843 19.031 -1.739 1.00 86.62 410 LEU A O 1
ATOM 3365 N N . ALA A 1 411 ? 6.515 18.626 -3.840 1.00 85.19 411 ALA A N 1
ATOM 3366 C CA . ALA A 1 411 ? 7.536 19.669 -3.840 1.00 85.19 411 ALA A CA 1
ATOM 3367 C C . ALA A 1 411 ? 6.928 21.083 -3.786 1.00 85.19 411 ALA A C 1
ATOM 3369 O O . ALA A 1 411 ? 7.464 21.930 -3.079 1.00 85.19 411 ALA A O 1
ATOM 3370 N N . GLU A 1 412 ? 5.805 21.329 -4.474 1.00 83.12 412 GLU A N 1
ATOM 3371 C CA . GLU A 1 412 ? 5.040 22.590 -4.382 1.00 83.12 412 GLU A CA 1
ATOM 3372 C C . GLU A 1 412 ? 4.489 22.826 -2.970 1.00 83.12 412 GLU A C 1
ATOM 3374 O O . GLU A 1 412 ? 4.471 23.952 -2.480 1.00 83.12 412 GLU A O 1
ATOM 3379 N N . LEU A 1 413 ? 4.063 21.751 -2.310 1.00 78.88 413 LEU A N 1
ATOM 3380 C CA . LEU A 1 413 ? 3.480 21.770 -0.972 1.00 78.88 413 LEU A CA 1
ATOM 3381 C C . LEU A 1 413 ? 4.539 21.910 0.141 1.00 78.88 413 LEU A C 1
ATOM 3383 O O . LEU A 1 413 ? 4.263 22.454 1.212 1.00 78.88 413 LEU A O 1
ATOM 3387 N N . SER A 1 414 ? 5.773 21.458 -0.099 1.00 77.69 414 SER A N 1
ATOM 3388 C CA . SER A 1 414 ? 6.841 21.404 0.910 1.00 77.69 414 SER A CA 1
ATOM 3389 C C . SER A 1 414 ? 7.152 22.738 1.615 1.00 77.69 414 SER A C 1
ATOM 3391 O O . SER A 1 414 ? 7.252 22.716 2.848 1.00 77.69 414 SER A O 1
ATOM 3393 N N . PRO A 1 415 ? 7.277 23.892 0.921 1.00 76.25 415 PRO A N 1
ATOM 3394 C CA . PRO A 1 415 ? 7.547 25.176 1.569 1.00 76.25 415 PRO A CA 1
ATOM 3395 C C . PRO A 1 415 ? 6.389 25.637 2.456 1.00 76.25 415 PRO A C 1
ATOM 3397 O O . PRO A 1 415 ? 6.618 26.137 3.557 1.00 76.25 415 PRO A O 1
ATOM 3400 N N . THR A 1 416 ? 5.152 25.426 1.997 1.00 72.12 416 THR A N 1
ATOM 3401 C CA . THR A 1 416 ? 3.923 25.804 2.708 1.00 72.12 416 THR A CA 1
ATOM 3402 C C . THR A 1 416 ? 3.812 25.078 4.044 1.00 72.12 416 THR A C 1
ATOM 3404 O O . THR A 1 416 ? 3.443 25.679 5.050 1.00 72.12 416 THR A O 1
ATOM 3407 N N . TYR A 1 417 ? 4.200 23.802 4.075 1.00 69.69 417 TYR A N 1
ATOM 3408 C CA . TYR A 1 417 ? 4.046 22.956 5.258 1.00 69.69 417 TYR A CA 1
ATOM 3409 C C . TYR A 1 417 ? 5.306 22.825 6.114 1.00 69.69 417 TYR A C 1
ATOM 3411 O O . TYR A 1 417 ? 5.266 22.124 7.117 1.00 69.69 417 TYR A O 1
ATOM 3419 N N . LYS A 1 418 ? 6.431 23.462 5.750 1.00 68.81 418 LYS A N 1
ATOM 3420 C CA . LYS A 1 418 ? 7.705 23.412 6.505 1.00 68.81 418 LYS A CA 1
ATOM 3421 C C . LYS A 1 418 ? 8.146 21.987 6.906 1.00 68.81 418 LYS A C 1
ATOM 3423 O O . LYS A 1 418 ? 8.831 21.798 7.910 1.00 68.81 418 LYS A O 1
ATOM 3428 N N . ASN A 1 419 ? 7.765 20.972 6.129 1.00 69.31 419 ASN A N 1
ATOM 3429 C CA . ASN A 1 419 ? 8.022 19.570 6.449 1.00 69.31 419 ASN A CA 1
ATOM 3430 C C . ASN A 1 419 ? 9.313 19.097 5.764 1.00 69.31 419 ASN A C 1
ATOM 3432 O O . ASN A 1 419 ? 9.339 18.850 4.558 1.00 69.31 419 ASN A O 1
ATOM 3436 N N . LEU A 1 420 ? 10.383 18.966 6.551 1.00 64.81 420 LEU A N 1
ATOM 3437 C CA . LEU A 1 420 ? 11.726 18.621 6.069 1.00 64.81 420 LEU A CA 1
ATOM 3438 C C . LEU A 1 420 ? 11.840 17.178 5.545 1.00 64.81 420 LEU A C 1
ATOM 3440 O O . LEU A 1 420 ? 12.674 16.908 4.682 1.00 64.81 420 LEU A O 1
ATOM 3444 N N . LEU A 1 421 ? 10.989 16.255 6.012 1.00 68.81 421 LEU A N 1
ATOM 3445 C CA . LEU A 1 421 ? 11.009 14.848 5.583 1.00 68.81 421 LEU A CA 1
ATOM 3446 C C . LEU A 1 421 ? 10.529 14.661 4.139 1.00 68.81 421 LEU A C 1
ATOM 3448 O O . LEU A 1 421 ? 10.886 13.671 3.499 1.00 68.81 421 LEU A O 1
ATOM 3452 N N . ILE A 1 422 ? 9.793 15.638 3.596 1.00 72.69 422 ILE A N 1
ATOM 3453 C CA . ILE A 1 422 ? 9.346 15.612 2.201 1.00 72.69 422 ILE A CA 1
ATOM 3454 C C . ILE A 1 422 ? 10.551 15.527 1.261 1.00 72.69 422 ILE A C 1
ATOM 3456 O O . ILE A 1 422 ? 10.501 14.764 0.305 1.00 72.69 422 ILE A O 1
ATOM 3460 N N . VAL A 1 423 ? 11.671 16.195 1.560 1.00 74.31 423 VAL A N 1
ATOM 3461 C CA . VAL A 1 423 ? 12.853 16.218 0.680 1.00 74.31 423 VAL A CA 1
ATOM 3462 C C . VAL A 1 423 ? 13.403 14.813 0.406 1.00 74.31 423 VAL A C 1
ATOM 3464 O O . VAL A 1 423 ? 13.635 14.466 -0.752 1.00 74.31 423 VAL A O 1
ATOM 3467 N N . HIS A 1 424 ? 13.550 13.977 1.439 1.00 77.88 424 HIS A N 1
ATOM 3468 C CA . HIS A 1 424 ? 14.008 12.591 1.275 1.00 77.88 424 HIS A CA 1
ATOM 3469 C C . HIS A 1 424 ? 12.999 11.732 0.499 1.00 77.88 424 HIS A C 1
ATOM 3471 O O . HIS A 1 424 ? 13.382 10.869 -0.292 1.00 77.88 424 HIS A O 1
ATOM 3477 N N . LEU A 1 425 ? 11.702 11.989 0.686 1.00 84.56 425 LEU A N 1
ATOM 3478 C CA . LEU A 1 425 ? 10.638 11.289 -0.032 1.00 84.56 425 LEU A CA 1
ATOM 3479 C C . LEU A 1 425 ? 10.602 11.667 -1.519 1.00 84.56 425 LEU A C 1
ATOM 3481 O O . LEU A 1 425 ? 10.350 10.799 -2.352 1.00 84.56 425 LEU A O 1
ATOM 3485 N N . LEU A 1 426 ? 10.920 12.919 -1.876 1.00 86.75 426 LEU A N 1
ATOM 3486 C CA . LEU A 1 426 ? 10.982 13.361 -3.274 1.00 86.75 426 LEU A CA 1
ATOM 3487 C C . LEU A 1 426 ? 12.021 12.574 -4.082 1.00 86.75 426 LEU A C 1
ATOM 3489 O O . LEU A 1 426 ? 11.756 12.202 -5.224 1.00 86.75 426 LEU A O 1
ATOM 3493 N N . GLU A 1 427 ? 13.202 12.319 -3.516 1.00 86.38 427 GLU A N 1
ATOM 3494 C CA . GLU A 1 427 ? 14.238 11.529 -4.191 1.00 86.38 427 GLU A CA 1
ATOM 3495 C C . GLU A 1 427 ? 13.825 10.058 -4.324 1.00 86.38 427 GLU A C 1
ATOM 3497 O O . GLU A 1 427 ? 13.916 9.489 -5.415 1.00 86.38 427 GLU A O 1
ATOM 3502 N N . LYS A 1 428 ? 13.275 9.472 -3.251 1.00 90.56 428 LYS A N 1
ATOM 3503 C CA . LYS A 1 428 ? 12.747 8.100 -3.265 1.00 90.56 428 LYS A CA 1
ATOM 3504 C C . LYS A 1 428 ? 11.685 7.912 -4.356 1.00 90.56 428 LYS A C 1
ATOM 3506 O O . LYS A 1 428 ? 11.754 6.941 -5.106 1.00 90.56 428 LYS A O 1
ATOM 3511 N N . LEU A 1 429 ? 10.748 8.852 -4.493 1.00 91.19 429 LEU A N 1
ATOM 3512 C CA . LEU A 1 429 ? 9.714 8.817 -5.532 1.00 91.19 429 LEU A CA 1
ATOM 3513 C C . LEU A 1 429 ? 10.308 8.901 -6.949 1.00 91.19 429 LEU A C 1
ATOM 3515 O O . LEU A 1 429 ? 9.920 8.127 -7.821 1.00 91.19 429 LEU A O 1
ATOM 3519 N N . LYS A 1 430 ? 11.280 9.790 -7.197 1.00 90.12 430 LYS A N 1
ATOM 3520 C CA . LYS A 1 430 ? 11.929 9.908 -8.521 1.00 90.12 430 LYS A CA 1
ATOM 3521 C C . LYS A 1 430 ? 12.655 8.628 -8.932 1.00 90.12 430 LYS A C 1
ATOM 3523 O O . LYS A 1 430 ? 12.561 8.211 -10.092 1.00 90.12 430 LYS A O 1
ATOM 3528 N N . ASN A 1 431 ? 13.366 8.014 -7.988 1.00 90.94 431 ASN A N 1
ATOM 3529 C CA . ASN A 1 431 ? 14.058 6.749 -8.218 1.00 90.94 431 ASN A CA 1
ATOM 3530 C C . ASN A 1 431 ? 13.044 5.641 -8.510 1.00 90.94 431 ASN A C 1
ATOM 3532 O O . ASN A 1 431 ? 13.167 4.969 -9.531 1.00 90.94 431 ASN A O 1
ATOM 3536 N N . LEU A 1 432 ? 11.976 5.553 -7.712 1.00 92.81 432 LEU A N 1
ATOM 3537 C CA . LEU A 1 432 ? 10.906 4.581 -7.920 1.00 92.81 432 LEU A CA 1
ATOM 3538 C C . LEU A 1 432 ? 10.246 4.714 -9.303 1.00 92.81 432 LEU A C 1
ATOM 3540 O O . LEU A 1 432 ? 10.065 3.716 -9.999 1.00 92.81 432 LEU A O 1
ATOM 3544 N N . ALA A 1 433 ? 9.914 5.937 -9.733 1.00 91.69 433 ALA A N 1
ATOM 3545 C CA . ALA A 1 433 ? 9.358 6.173 -11.066 1.00 91.69 433 ALA A CA 1
ATOM 3546 C C . ALA A 1 433 ? 10.300 5.641 -12.157 1.00 91.69 433 ALA A C 1
ATOM 3548 O O . ALA A 1 433 ? 9.884 4.892 -13.044 1.00 91.69 433 ALA A O 1
ATOM 3549 N N . SER A 1 434 ? 11.584 5.998 -12.064 1.00 90.62 434 SER A N 1
ATOM 3550 C CA . SER A 1 434 ? 12.605 5.591 -13.032 1.00 90.62 434 SER A CA 1
ATOM 3551 C C . SER A 1 434 ? 12.780 4.072 -13.078 1.00 90.62 434 SER A C 1
ATOM 3553 O O . SER A 1 434 ? 12.857 3.507 -14.168 1.00 90.62 434 SER A O 1
ATOM 3555 N N . GLU A 1 435 ? 12.795 3.409 -11.920 1.00 92.12 435 GLU A N 1
ATOM 3556 C CA . GLU A 1 435 ? 12.897 1.952 -11.801 1.00 92.12 435 GLU A CA 1
ATOM 3557 C C . GLU A 1 435 ? 11.731 1.234 -12.485 1.00 92.12 435 GLU A C 1
ATOM 3559 O O . GLU A 1 435 ? 11.965 0.289 -13.238 1.00 92.12 435 GLU A O 1
ATOM 3564 N N . ILE A 1 436 ? 10.492 1.704 -12.296 1.00 91.88 436 ILE A N 1
ATOM 3565 C CA . ILE A 1 436 ? 9.296 1.100 -12.905 1.00 91.88 436 ILE A CA 1
ATOM 3566 C C . ILE A 1 436 ? 9.400 1.103 -14.432 1.00 91.88 436 ILE A C 1
ATOM 3568 O O . ILE A 1 436 ? 9.256 0.060 -15.075 1.00 91.88 436 ILE A O 1
ATOM 3572 N N . LEU A 1 437 ? 9.684 2.262 -15.030 1.00 91.31 437 LEU A N 1
ATOM 3573 C CA . LEU A 1 437 ? 9.706 2.384 -16.488 1.00 91.31 437 LEU A CA 1
ATOM 3574 C C . LEU A 1 437 ? 10.952 1.728 -17.107 1.00 91.31 437 LEU A C 1
ATOM 3576 O O . LEU A 1 437 ? 10.875 1.137 -18.186 1.00 91.31 437 LEU A O 1
ATOM 3580 N N . HIS A 1 438 ? 12.091 1.766 -16.409 1.00 92.25 438 HIS A N 1
ATOM 3581 C CA . HIS A 1 438 ? 13.304 1.071 -16.837 1.00 92.25 438 HIS A CA 1
ATOM 3582 C C . HIS A 1 438 ? 13.147 -0.454 -16.775 1.00 92.25 438 HIS A C 1
ATOM 3584 O O . HIS A 1 438 ? 13.542 -1.146 -17.715 1.00 92.25 438 HIS A O 1
ATOM 3590 N N . SER A 1 439 ? 12.521 -0.976 -15.714 1.00 92.69 439 SER A N 1
ATOM 3591 C CA . SER A 1 439 ? 12.178 -2.397 -15.589 1.00 92.69 439 SER A CA 1
ATOM 3592 C C . SER A 1 439 ? 11.300 -2.852 -16.754 1.00 92.69 439 SER A C 1
ATOM 3594 O O . SER A 1 439 ? 11.608 -3.863 -17.390 1.00 92.69 439 SER A O 1
ATOM 3596 N N . GLN A 1 440 ? 10.295 -2.049 -17.129 1.00 92.94 440 GLN A N 1
ATOM 3597 C CA . GLN A 1 440 ? 9.467 -2.348 -18.296 1.00 92.94 440 GLN A CA 1
ATOM 3598 C C . GLN A 1 440 ? 10.292 -2.421 -19.582 1.00 92.94 440 GLN A C 1
ATOM 3600 O O . GLN A 1 440 ? 10.182 -3.392 -20.327 1.00 92.94 440 GLN A O 1
ATOM 3605 N N . CYS A 1 441 ? 11.159 -1.437 -19.842 1.00 93.50 441 CYS A N 1
ATOM 3606 C CA . CYS A 1 441 ? 12.021 -1.468 -21.026 1.00 93.50 441 CYS A CA 1
ATOM 3607 C C . CYS A 1 441 ? 12.914 -2.712 -21.044 1.00 93.50 441 CYS A C 1
ATOM 3609 O O . CYS A 1 441 ? 13.052 -3.358 -22.078 1.00 93.50 441 CYS A O 1
ATOM 3611 N N . LYS A 1 442 ? 13.484 -3.093 -19.895 1.00 94.50 442 LYS A N 1
ATOM 3612 C CA . LYS A 1 442 ? 14.318 -4.293 -19.774 1.00 94.50 442 LYS A CA 1
ATOM 3613 C C . LYS A 1 442 ? 13.539 -5.571 -20.091 1.00 94.50 442 LYS A C 1
ATOM 3615 O O . LYS A 1 442 ? 14.072 -6.453 -20.764 1.00 94.50 442 LYS A O 1
ATOM 3620 N N . GLN A 1 443 ? 12.281 -5.669 -19.660 1.00 93.38 443 GLN A N 1
ATOM 3621 C CA . GLN A 1 443 ? 11.409 -6.785 -20.034 1.00 93.38 443 GLN A CA 1
ATOM 3622 C C . GLN A 1 443 ? 11.172 -6.831 -21.551 1.00 93.38 443 GLN A C 1
ATOM 3624 O O . GLN A 1 443 ? 11.305 -7.897 -22.150 1.00 93.38 443 GLN A O 1
ATOM 3629 N N . GLN A 1 444 ? 10.901 -5.685 -22.187 1.00 93.38 444 GLN A N 1
ATOM 3630 C CA . GLN A 1 444 ? 10.723 -5.608 -23.644 1.00 93.38 444 GLN A CA 1
ATOM 3631 C C . GLN A 1 444 ? 12.003 -5.996 -24.399 1.00 93.38 444 GLN A C 1
ATOM 3633 O O . GLN A 1 444 ? 11.952 -6.788 -25.338 1.00 93.38 444 GLN A O 1
ATOM 3638 N N . ILE A 1 445 ? 13.167 -5.525 -23.944 1.00 95.69 445 ILE A N 1
ATOM 3639 C CA . ILE A 1 445 ? 14.471 -5.903 -24.508 1.00 95.69 445 ILE A CA 1
ATOM 3640 C C . ILE A 1 445 ? 14.710 -7.411 -24.360 1.00 95.69 445 ILE A C 1
ATOM 3642 O O . ILE A 1 445 ? 15.125 -8.049 -25.318 1.00 95.69 445 ILE A O 1
ATOM 3646 N N . THR A 1 446 ? 14.363 -8.013 -23.220 1.00 96.50 446 THR A N 1
ATOM 3647 C CA . THR A 1 446 ? 14.491 -9.468 -23.007 1.00 96.50 446 THR A CA 1
ATOM 3648 C C . THR A 1 446 ? 13.603 -10.264 -23.979 1.00 96.50 446 THR A C 1
ATOM 3650 O O . THR A 1 446 ? 13.995 -11.321 -24.477 1.00 96.50 446 THR A O 1
ATOM 3653 N N . GLN A 1 447 ? 12.398 -9.770 -24.289 1.00 95.25 447 GLN A N 1
ATOM 3654 C CA . GLN A 1 447 ? 11.527 -10.387 -25.296 1.00 95.25 447 GLN A CA 1
ATOM 3655 C C . GLN A 1 447 ? 12.118 -10.261 -26.707 1.00 95.25 447 GLN A C 1
ATOM 3657 O O . GLN A 1 447 ? 12.122 -11.239 -27.456 1.00 95.25 447 GLN A O 1
ATOM 3662 N N . ILE A 1 448 ? 12.673 -9.093 -27.045 1.00 96.38 448 ILE A N 1
ATOM 3663 C CA . ILE A 1 448 ? 13.393 -8.863 -28.304 1.00 96.38 448 ILE A CA 1
ATOM 3664 C C . ILE A 1 448 ? 14.588 -9.815 -28.417 1.00 96.38 448 ILE A C 1
ATOM 3666 O O . ILE A 1 448 ? 14.718 -10.517 -29.416 1.00 96.38 448 ILE A O 1
ATOM 3670 N N . GLU A 1 449 ? 15.417 -9.908 -27.378 1.00 96.56 449 GLU A N 1
ATOM 3671 C CA . GLU A 1 449 ? 16.550 -10.831 -27.299 1.00 96.56 449 GLU A CA 1
ATOM 3672 C C . GLU A 1 449 ? 16.113 -12.273 -27.541 1.00 96.56 449 GLU A C 1
ATOM 3674 O O . GLU A 1 449 ? 16.761 -12.999 -28.294 1.00 96.56 449 GLU A O 1
ATOM 3679 N N . LYS A 1 450 ? 14.996 -12.700 -26.942 1.00 96.94 450 LYS A N 1
ATOM 3680 C CA . LYS A 1 450 ? 14.444 -14.041 -27.152 1.00 96.94 450 LYS A CA 1
ATOM 3681 C C . LYS A 1 450 ? 14.071 -14.278 -28.616 1.00 96.94 450 LYS A C 1
ATOM 3683 O O . LYS A 1 450 ? 14.435 -15.323 -29.151 1.00 96.94 450 LYS A O 1
ATOM 3688 N N . ILE A 1 451 ? 13.403 -13.324 -29.266 1.00 96.69 451 ILE A N 1
ATOM 3689 C CA . ILE A 1 451 ? 13.035 -13.421 -30.689 1.00 96.69 451 ILE A CA 1
ATOM 3690 C C . ILE A 1 451 ? 14.289 -13.484 -31.565 1.00 96.69 451 ILE A C 1
ATOM 3692 O O . ILE A 1 451 ? 14.401 -14.369 -32.411 1.00 96.69 451 ILE A O 1
ATOM 3696 N N . VAL A 1 452 ? 15.268 -12.606 -31.328 1.00 95.06 452 VAL A N 1
ATOM 3697 C CA . VAL A 1 452 ? 16.530 -12.585 -32.084 1.00 95.06 452 VAL A CA 1
ATOM 3698 C C . VAL A 1 452 ? 17.326 -13.876 -31.863 1.00 95.06 452 VAL A C 1
ATOM 3700 O O . VAL A 1 452 ? 17.889 -14.422 -32.808 1.00 95.06 452 VAL A O 1
ATOM 3703 N N . ASN A 1 453 ? 17.358 -14.417 -30.645 1.00 93.19 453 ASN A N 1
ATOM 3704 C CA . ASN A 1 453 ? 18.064 -15.663 -30.336 1.00 93.19 453 ASN A CA 1
ATOM 3705 C C . ASN A 1 453 ? 17.399 -16.907 -30.935 1.00 93.19 453 ASN A C 1
ATOM 3707 O O . ASN A 1 453 ? 18.102 -17.864 -31.246 1.00 93.19 453 ASN A O 1
ATOM 3711 N N . GLN A 1 454 ? 16.073 -16.903 -31.078 1.00 92.88 454 GLN A N 1
ATOM 3712 C CA . GLN A 1 454 ? 15.314 -17.980 -31.722 1.00 92.88 454 GLN A CA 1
ATOM 3713 C C . GLN A 1 454 ? 15.290 -17.861 -33.250 1.00 92.88 454 GLN A C 1
ATOM 3715 O O . GLN A 1 454 ? 14.825 -18.779 -33.920 1.00 92.88 454 GLN A O 1
ATOM 3720 N N . SER A 1 455 ? 15.770 -16.742 -33.795 1.00 92.31 455 SER A N 1
ATOM 3721 C CA . SER A 1 455 ? 15.854 -16.532 -35.237 1.00 92.31 455 SER A CA 1
ATOM 3722 C C . SER A 1 455 ? 17.027 -17.293 -35.861 1.00 92.31 455 SER A C 1
ATOM 3724 O O . SER A 1 455 ? 18.062 -17.520 -35.229 1.00 92.31 455 SER A O 1
ATOM 3726 N N . ASP A 1 456 ? 16.914 -17.582 -37.156 1.00 92.75 456 ASP A N 1
ATOM 3727 C CA . ASP A 1 456 ? 17.967 -18.219 -37.952 1.00 92.75 456 ASP A CA 1
ATOM 3728 C C . ASP A 1 456 ? 19.109 -17.252 -38.334 1.00 92.75 456 ASP A C 1
ATOM 3730 O O . ASP A 1 456 ? 19.834 -17.488 -39.299 1.00 92.75 456 ASP A O 1
ATOM 3734 N N . ILE A 1 457 ? 19.296 -16.148 -37.595 1.00 92.19 457 ILE A N 1
ATOM 3735 C CA . ILE A 1 457 ? 20.233 -15.066 -37.944 1.00 92.19 457 ILE A CA 1
ATOM 3736 C C . ILE A 1 457 ? 21.681 -15.541 -38.057 1.00 92.19 457 ILE A C 1
ATOM 3738 O O . ILE A 1 457 ? 22.429 -14.964 -38.831 1.00 92.19 457 ILE A O 1
ATOM 3742 N N . ILE A 1 458 ? 22.088 -16.581 -37.323 1.00 92.00 458 ILE A N 1
ATOM 3743 C CA . ILE A 1 458 ? 23.435 -17.164 -37.437 1.00 92.00 458 ILE A CA 1
ATOM 3744 C C . ILE A 1 458 ? 23.479 -18.162 -38.597 1.00 92.00 458 ILE A C 1
ATOM 3746 O O . ILE A 1 458 ? 24.360 -18.100 -39.450 1.00 92.00 458 ILE A O 1
ATOM 3750 N N . SER A 1 459 ? 22.490 -19.054 -38.669 1.00 90.94 459 SER A N 1
ATOM 3751 C CA . SER A 1 459 ? 22.399 -20.099 -39.692 1.00 90.94 459 SER A CA 1
ATOM 3752 C C . SER A 1 459 ? 22.240 -19.545 -41.113 1.00 90.94 459 SER A C 1
ATOM 3754 O O . SER A 1 459 ? 22.709 -20.164 -42.070 1.00 90.94 459 SER A O 1
ATOM 3756 N N . MET A 1 460 ? 21.638 -18.360 -41.265 1.00 93.06 460 MET A N 1
ATOM 3757 C CA . MET A 1 460 ? 21.475 -17.686 -42.555 1.00 93.06 460 MET A CA 1
ATOM 3758 C C . MET A 1 460 ? 22.813 -17.312 -43.204 1.00 93.06 460 MET A C 1
ATOM 3760 O O . MET A 1 460 ? 22.887 -17.243 -44.431 1.00 93.06 460 MET A O 1
ATOM 3764 N N . ALA A 1 461 ? 23.888 -17.136 -42.430 1.00 89.81 461 ALA A N 1
ATOM 3765 C CA . ALA A 1 461 ? 25.193 -16.741 -42.961 1.00 89.81 461 ALA A CA 1
ATOM 3766 C C . ALA A 1 461 ? 25.722 -17.742 -44.002 1.00 89.81 461 ALA A C 1
ATOM 3768 O O . ALA A 1 461 ? 26.341 -17.345 -44.993 1.00 89.81 461 ALA A O 1
ATOM 3769 N N . VAL A 1 462 ? 25.378 -19.023 -43.817 1.00 86.56 462 VAL A N 1
ATOM 3770 C CA . VAL A 1 462 ? 25.759 -20.141 -44.691 1.00 86.56 462 VAL A CA 1
ATOM 3771 C C . VAL A 1 462 ? 24.573 -20.665 -45.523 1.00 86.56 462 VAL A C 1
ATOM 3773 O O . VAL A 1 462 ? 24.788 -21.219 -46.598 1.00 86.56 462 VAL A O 1
ATOM 3776 N N . ASN A 1 463 ? 23.321 -20.472 -45.082 1.00 87.94 463 ASN A N 1
ATOM 3777 C CA . ASN A 1 463 ? 22.116 -20.927 -45.791 1.00 87.94 463 ASN A CA 1
ATOM 3778 C C . ASN A 1 463 ? 21.132 -19.775 -46.085 1.00 87.94 463 ASN A C 1
ATOM 3780 O O . ASN A 1 463 ? 20.252 -19.465 -45.280 1.00 87.94 463 ASN A O 1
ATOM 3784 N N . SER A 1 464 ? 21.234 -19.186 -47.278 1.00 82.00 464 SER A N 1
ATOM 3785 C CA . SER A 1 464 ? 20.418 -18.041 -47.723 1.00 82.00 464 SER A CA 1
ATOM 3786 C C . SER A 1 464 ? 18.919 -18.338 -47.905 1.00 82.00 464 SER A C 1
ATOM 3788 O O . SER A 1 464 ? 18.114 -17.418 -48.051 1.00 82.00 464 SER A O 1
ATOM 3790 N N . ASN A 1 465 ? 18.483 -19.602 -47.831 1.00 87.38 465 ASN A N 1
ATOM 3791 C CA . ASN A 1 465 ? 17.052 -19.938 -47.858 1.00 87.38 465 ASN A CA 1
ATOM 3792 C C . ASN A 1 465 ? 16.315 -19.541 -46.563 1.00 87.38 465 ASN A C 1
ATOM 3794 O O . ASN A 1 465 ? 15.086 -19.527 -46.533 1.00 87.38 465 ASN A O 1
ATOM 3798 N N . LEU A 1 466 ? 17.049 -19.205 -45.496 1.00 89.62 466 LEU A N 1
ATOM 3799 C CA . LEU A 1 466 ? 16.494 -18.825 -44.192 1.00 89.62 466 LEU A CA 1
ATOM 3800 C C . LEU A 1 466 ? 16.176 -17.321 -44.075 1.00 89.62 466 LEU A C 1
ATOM 3802 O O . LEU A 1 466 ? 15.680 -16.884 -43.037 1.00 89.62 466 LEU A O 1
ATOM 3806 N N . GLY A 1 467 ? 16.386 -16.536 -45.140 1.00 88.19 467 GLY A N 1
ATOM 3807 C CA . GLY A 1 467 ? 16.131 -15.088 -45.163 1.00 88.19 467 GLY A CA 1
ATOM 3808 C C . GLY A 1 467 ? 14.731 -14.681 -44.722 1.00 88.19 467 GLY A C 1
ATOM 3809 O O . GLY A 1 467 ? 14.580 -13.768 -43.914 1.00 88.19 467 GLY A O 1
ATOM 3810 N N . TYR A 1 468 ? 13.710 -15.418 -45.162 1.00 90.06 468 TYR A N 1
ATOM 3811 C CA . TYR A 1 468 ? 12.328 -15.153 -44.764 1.00 90.06 468 TYR A CA 1
ATOM 3812 C C . TYR A 1 468 ? 12.097 -15.324 -43.251 1.00 90.06 468 TYR A C 1
ATOM 3814 O O . TYR A 1 468 ? 11.346 -14.559 -42.648 1.00 90.06 468 TYR A O 1
ATOM 3822 N N . SER A 1 469 ? 12.754 -16.307 -42.624 1.00 92.38 469 SER A N 1
ATOM 3823 C CA . SER A 1 469 ? 12.659 -16.553 -41.178 1.00 92.38 469 SER A CA 1
ATOM 3824 C C . SER A 1 469 ? 13.237 -15.375 -40.389 1.00 92.38 469 SER A C 1
ATOM 3826 O O . SER A 1 469 ? 12.576 -14.832 -39.503 1.00 92.38 469 SER A O 1
ATOM 3828 N N . VAL A 1 470 ? 14.428 -14.907 -40.783 1.00 94.31 470 VAL A N 1
ATOM 3829 C CA . VAL A 1 470 ? 15.091 -13.750 -40.163 1.00 94.31 470 VAL A CA 1
ATOM 3830 C C . VAL A 1 470 ? 14.281 -12.472 -40.378 1.00 94.31 470 VAL A C 1
ATOM 3832 O O . VAL A 1 470 ? 14.056 -11.742 -39.416 1.00 94.31 470 VAL A O 1
ATOM 3835 N N . GLU A 1 471 ? 13.787 -12.215 -41.595 1.00 95.00 471 GLU A N 1
ATOM 3836 C CA . GLU A 1 471 ? 12.939 -11.048 -41.873 1.00 95.00 471 GLU A CA 1
ATOM 3837 C C . GLU A 1 471 ? 11.684 -11.058 -40.995 1.00 95.00 471 GLU A C 1
ATOM 3839 O O . GLU A 1 471 ? 11.364 -10.049 -40.369 1.00 95.00 471 GLU A O 1
ATOM 3844 N N . LYS A 1 472 ? 11.016 -12.212 -40.874 1.00 94.81 472 LYS A N 1
ATOM 3845 C CA . LYS A 1 472 ? 9.844 -12.371 -40.010 1.00 94.81 472 LYS A CA 1
ATOM 3846 C C . LYS A 1 472 ? 10.170 -12.073 -38.545 1.00 94.81 472 LYS A C 1
ATOM 3848 O O . LYS A 1 472 ? 9.404 -11.360 -37.902 1.00 94.81 472 LYS A O 1
ATOM 3853 N N . SER A 1 473 ? 11.287 -12.576 -38.016 1.00 96.62 473 SER A N 1
ATOM 3854 C CA . SER A 1 473 ? 11.728 -12.262 -36.650 1.00 96.62 473 SER A CA 1
ATOM 3855 C C . SER A 1 473 ? 12.026 -10.771 -36.466 1.00 96.62 473 SER A C 1
ATOM 3857 O O . SER A 1 473 ? 11.649 -10.197 -35.449 1.00 96.62 473 SER A O 1
ATOM 3859 N N . MET A 1 474 ? 12.650 -10.117 -37.452 1.00 96.62 474 MET A N 1
ATOM 3860 C CA . MET A 1 474 ? 12.912 -8.675 -37.397 1.00 96.62 474 MET A CA 1
ATOM 3861 C C . MET A 1 474 ? 11.619 -7.856 -37.428 1.00 96.62 474 MET A C 1
ATOM 3863 O O . MET A 1 474 ? 11.476 -6.915 -36.647 1.00 96.62 474 MET A O 1
ATOM 3867 N N . SER A 1 475 ? 10.652 -8.240 -38.267 1.00 96.19 475 SER A N 1
ATOM 3868 C CA . SER A 1 475 ? 9.319 -7.633 -38.270 1.00 96.19 475 SER A CA 1
ATOM 3869 C C . SER A 1 475 ? 8.616 -7.813 -36.925 1.00 96.19 475 SER A C 1
ATOM 3871 O O . SER A 1 475 ? 8.098 -6.839 -36.400 1.00 96.19 475 SER A O 1
ATOM 3873 N N . GLN A 1 476 ? 8.699 -8.992 -36.296 1.00 96.94 476 GLN A N 1
ATOM 3874 C CA . GLN A 1 476 ? 8.154 -9.202 -34.948 1.00 96.94 476 GLN A CA 1
ATOM 3875 C C . GLN A 1 476 ? 8.793 -8.278 -33.900 1.00 96.94 476 GLN A C 1
ATOM 3877 O O . GLN A 1 476 ? 8.088 -7.732 -33.054 1.00 96.94 476 GLN A O 1
ATOM 3882 N N . CYS A 1 477 ? 10.115 -8.073 -33.945 1.00 97.62 477 CYS A N 1
ATOM 3883 C CA . CYS A 1 477 ? 10.784 -7.125 -33.052 1.00 97.62 477 CYS A CA 1
ATOM 3884 C C . CYS A 1 477 ? 10.314 -5.681 -33.284 1.00 97.62 477 CYS A C 1
ATOM 3886 O O . CYS A 1 477 ? 10.091 -4.952 -32.317 1.00 97.62 477 CYS A O 1
ATOM 3888 N N . TYR A 1 478 ? 10.150 -5.269 -34.544 1.00 97.25 478 TYR A N 1
ATOM 3889 C CA . TYR A 1 478 ? 9.611 -3.950 -34.875 1.00 97.25 478 TYR A CA 1
ATOM 3890 C C . TYR A 1 478 ? 8.158 -3.796 -34.410 1.00 97.25 478 TYR A C 1
ATOM 3892 O O . TYR A 1 478 ? 7.836 -2.791 -33.783 1.00 97.25 478 TYR A O 1
ATOM 3900 N N . ASP A 1 479 ? 7.304 -4.794 -34.641 1.00 97.06 479 ASP A N 1
ATOM 3901 C CA . ASP A 1 479 ? 5.897 -4.773 -34.234 1.00 97.06 479 ASP A CA 1
ATOM 3902 C C . ASP A 1 479 ? 5.763 -4.604 -32.715 1.00 97.06 479 ASP A C 1
ATOM 3904 O O . ASP A 1 479 ? 4.962 -3.791 -32.254 1.00 97.06 479 ASP A O 1
ATOM 3908 N N . LEU A 1 480 ? 6.596 -5.293 -31.924 1.00 95.75 480 LEU A N 1
ATOM 3909 C CA . LEU A 1 480 ? 6.648 -5.106 -30.469 1.00 95.75 480 LEU A CA 1
ATOM 3910 C C . LEU A 1 480 ? 6.999 -3.662 -30.080 1.00 95.75 480 LEU A C 1
ATOM 3912 O O . LEU A 1 480 ? 6.319 -3.063 -29.245 1.00 95.75 480 LEU A O 1
ATOM 3916 N N . LEU A 1 481 ? 8.035 -3.085 -30.698 1.00 97.25 481 LEU A N 1
ATOM 3917 C CA . LEU A 1 481 ? 8.441 -1.696 -30.452 1.00 97.25 481 LEU A CA 1
ATOM 3918 C C . LEU A 1 481 ? 7.376 -0.691 -30.917 1.00 97.25 481 LEU A C 1
ATOM 3920 O O . LEU A 1 481 ? 7.165 0.326 -30.259 1.00 97.25 481 LEU A O 1
ATOM 3924 N N . SER A 1 482 ? 6.681 -0.982 -32.014 1.00 97.06 482 SER A N 1
ATOM 3925 C CA . SER A 1 482 ? 5.602 -0.160 -32.565 1.00 97.06 482 SER A CA 1
ATOM 3926 C C . SER A 1 482 ? 4.363 -0.167 -31.666 1.00 97.06 482 SER A C 1
ATOM 3928 O O . SER A 1 482 ? 3.819 0.892 -31.348 1.00 97.06 482 SER A O 1
ATOM 3930 N N . ILE A 1 483 ? 3.970 -1.335 -31.148 1.00 95.25 483 ILE A N 1
ATOM 3931 C CA . ILE A 1 483 ? 2.897 -1.452 -30.151 1.00 95.25 483 ILE A CA 1
ATOM 3932 C C . ILE A 1 483 ? 3.268 -0.667 -28.889 1.00 95.25 483 ILE A C 1
ATOM 3934 O O . ILE A 1 483 ? 2.474 0.143 -28.412 1.00 95.25 483 ILE A O 1
ATOM 3938 N N . LEU A 1 484 ? 4.487 -0.852 -28.371 1.00 95.00 484 LEU A N 1
ATOM 3939 C CA . LEU A 1 484 ? 4.973 -0.124 -27.197 1.00 95.00 484 LEU A CA 1
ATOM 3940 C C . LEU A 1 484 ? 4.957 1.395 -27.421 1.00 95.00 484 LEU A C 1
ATOM 3942 O O . LEU A 1 484 ? 4.495 2.149 -26.564 1.00 95.00 484 LEU A O 1
ATOM 3946 N N . SER A 1 485 ? 5.419 1.834 -28.593 1.00 95.25 485 SER A N 1
ATOM 3947 C CA . SER A 1 485 ? 5.386 3.226 -29.035 1.00 95.25 485 SER A CA 1
ATOM 3948 C C . SER A 1 485 ? 3.966 3.793 -28.986 1.00 95.25 485 SER A C 1
ATOM 3950 O O . SER A 1 485 ? 3.753 4.830 -28.356 1.00 95.25 485 SER A O 1
ATOM 3952 N N . GLY A 1 486 ? 2.992 3.090 -29.571 1.00 94.25 486 GLY A N 1
ATOM 3953 C CA . GLY A 1 486 ? 1.588 3.502 -29.568 1.00 94.25 486 GLY A CA 1
ATOM 3954 C C . GLY A 1 486 ? 0.991 3.612 -28.163 1.00 94.25 486 GLY A C 1
ATOM 3955 O O . GLY A 1 486 ? 0.256 4.555 -27.884 1.00 94.25 486 GLY A O 1
ATOM 3956 N N . LEU A 1 487 ? 1.351 2.703 -27.251 1.00 93.81 487 LEU A N 1
ATOM 3957 C CA . LEU A 1 487 ? 0.864 2.729 -25.866 1.00 93.81 487 LEU A CA 1
ATOM 3958 C C . LEU A 1 487 ? 1.435 3.891 -25.042 1.00 93.81 487 LEU A C 1
ATOM 3960 O O . LEU A 1 487 ? 0.784 4.355 -24.108 1.00 93.81 487 LEU A O 1
ATOM 3964 N N . TRP A 1 488 ? 2.657 4.339 -25.335 1.00 94.44 488 TRP A N 1
ATOM 3965 C CA . TRP A 1 488 ? 3.362 5.334 -24.519 1.00 94.44 488 TRP A CA 1
ATOM 3966 C C . TRP A 1 488 ? 3.291 6.758 -25.053 1.00 94.44 488 TRP A C 1
ATOM 3968 O O . TRP A 1 488 ? 3.342 7.695 -24.254 1.00 94.44 488 TRP A O 1
ATOM 3978 N N . ARG A 1 489 ? 3.181 6.929 -26.373 1.00 92.31 489 ARG A N 1
ATOM 3979 C CA . ARG A 1 489 ? 3.283 8.230 -27.050 1.00 92.31 489 ARG A CA 1
ATOM 3980 C C . ARG A 1 489 ? 2.284 9.259 -26.523 1.00 92.31 489 ARG A C 1
ATOM 3982 O O . ARG A 1 489 ? 2.667 10.397 -26.287 1.00 92.31 489 ARG A O 1
ATOM 3989 N N . ASP A 1 490 ? 1.046 8.839 -26.275 1.00 90.50 490 ASP A N 1
ATOM 3990 C CA . ASP A 1 490 ? -0.034 9.730 -25.829 1.00 90.50 490 ASP A CA 1
ATOM 3991 C C . ASP A 1 490 ? -0.133 9.862 -24.301 1.00 90.50 490 ASP A C 1
ATOM 3993 O O . ASP A 1 490 ? -1.078 10.475 -23.799 1.00 90.50 490 ASP A O 1
ATOM 3997 N N . ILE A 1 491 ? 0.776 9.228 -23.554 1.00 93.25 491 ILE A N 1
ATOM 3998 C CA . ILE A 1 491 ? 0.772 9.195 -22.086 1.00 93.25 491 ILE A CA 1
ATOM 3999 C C . ILE A 1 491 ? 1.983 9.943 -21.547 1.00 93.25 491 ILE A C 1
ATOM 4001 O O . ILE A 1 491 ? 1.833 10.838 -20.714 1.00 93.25 491 ILE A O 1
ATOM 4005 N N . LEU A 1 492 ? 3.182 9.564 -21.991 1.00 92.19 492 LEU A N 1
ATOM 4006 C CA . LEU A 1 492 ? 4.441 10.099 -21.484 1.00 92.19 492 LEU A CA 1
ATOM 4007 C C . LEU A 1 492 ? 4.753 11.479 -22.082 1.00 92.19 492 LEU A C 1
ATOM 4009 O O . LEU A 1 492 ? 4.495 11.716 -23.261 1.00 92.19 492 LEU A O 1
ATOM 4013 N N . PRO A 1 493 ? 5.433 12.354 -21.323 1.00 91.81 493 PRO A N 1
ATOM 4014 C CA . PRO A 1 493 ? 6.065 13.541 -21.884 1.00 91.81 493 PRO A CA 1
ATOM 4015 C C . PRO A 1 493 ? 7.013 13.190 -23.032 1.00 91.81 493 PRO A C 1
ATOM 4017 O O . PRO A 1 493 ? 7.772 12.224 -22.925 1.00 91.81 493 PRO A O 1
ATOM 4020 N N . SER A 1 494 ? 7.053 14.003 -24.091 1.00 89.56 494 SER A N 1
ATOM 4021 C CA . SER A 1 494 ? 7.797 13.649 -25.310 1.00 89.56 494 SER A CA 1
ATOM 4022 C C . SER A 1 494 ? 9.281 13.342 -25.072 1.00 89.56 494 SER A C 1
ATOM 4024 O O . SER A 1 494 ? 9.822 12.430 -25.690 1.00 89.56 494 SER A O 1
ATOM 4026 N N . THR A 1 495 ? 9.955 14.072 -24.181 1.00 88.75 495 THR A N 1
ATOM 4027 C CA . THR A 1 495 ? 11.379 13.844 -23.878 1.00 88.75 495 THR A CA 1
ATOM 4028 C C . THR A 1 495 ? 11.609 12.511 -23.168 1.00 88.75 495 THR A C 1
ATOM 4030 O O . THR A 1 495 ? 12.560 11.792 -23.476 1.00 88.75 495 THR A O 1
ATOM 4033 N N . VAL A 1 496 ? 10.710 12.161 -22.245 1.00 91.69 496 VAL A N 1
ATOM 4034 C CA . VAL A 1 496 ? 10.707 10.892 -21.512 1.00 91.69 496 VAL A CA 1
ATOM 4035 C C . VAL A 1 496 ? 10.397 9.747 -22.471 1.00 91.69 496 VAL A C 1
ATOM 4037 O O . VAL A 1 496 ? 11.144 8.773 -22.519 1.00 91.69 496 VAL A O 1
ATOM 4040 N N . TYR A 1 497 ? 9.349 9.898 -23.281 1.00 94.81 497 TYR A N 1
ATOM 4041 C CA . TYR A 1 497 ? 8.971 8.953 -24.324 1.00 94.81 497 TYR A CA 1
ATOM 4042 C C . TYR A 1 497 ? 10.160 8.615 -25.233 1.00 94.81 497 TYR A C 1
ATOM 4044 O O . TYR A 1 497 ? 10.555 7.451 -25.301 1.00 94.81 497 TYR A O 1
ATOM 4052 N N . CYS A 1 498 ? 10.783 9.625 -25.858 1.00 94.31 498 CYS A N 1
ATOM 4053 C CA . CYS A 1 498 ? 11.912 9.433 -26.772 1.00 94.31 498 CYS A CA 1
ATOM 4054 C C . CYS A 1 498 ? 13.085 8.710 -26.096 1.00 94.31 498 CYS A C 1
ATOM 4056 O O . CYS A 1 498 ? 13.687 7.816 -26.690 1.00 94.31 498 CYS A O 1
ATOM 4058 N N . LYS A 1 499 ? 13.380 9.046 -24.834 1.00 93.75 499 LYS A N 1
ATOM 4059 C CA . LYS A 1 499 ? 14.441 8.396 -24.056 1.00 93.75 499 LYS A CA 1
ATOM 4060 C C . LYS A 1 499 ? 14.180 6.899 -23.864 1.00 93.75 499 LYS A C 1
ATOM 4062 O O . LYS A 1 499 ? 15.080 6.096 -24.097 1.00 93.75 499 LYS A O 1
ATOM 4067 N N . PHE A 1 500 ? 12.975 6.512 -23.447 1.00 93.88 500 PHE A N 1
ATOM 4068 C CA . PHE A 1 500 ? 12.667 5.114 -23.124 1.00 93.88 500 PHE A CA 1
ATOM 4069 C C . PHE A 1 500 ? 12.371 4.253 -24.363 1.00 93.88 500 PHE A C 1
ATOM 4071 O O . PHE A 1 500 ? 12.814 3.101 -24.420 1.00 93.88 500 PHE A O 1
ATOM 4078 N N . ILE A 1 501 ? 11.715 4.802 -25.395 1.00 96.12 501 ILE A N 1
ATOM 4079 C CA . ILE A 1 501 ? 11.562 4.088 -26.673 1.00 96.12 501 ILE A CA 1
ATOM 4080 C C . ILE A 1 501 ? 12.919 3.919 -27.365 1.00 96.12 501 ILE A C 1
ATOM 4082 O O . ILE A 1 501 ? 13.215 2.836 -27.863 1.00 96.12 501 ILE A O 1
ATOM 4086 N N . GLY A 1 502 ? 13.791 4.934 -27.313 1.00 96.56 502 GLY A N 1
ATOM 4087 C CA . GLY A 1 502 ? 15.154 4.858 -27.838 1.00 96.56 502 GLY A CA 1
ATOM 4088 C C . GLY A 1 502 ? 16.018 3.842 -27.103 1.00 96.56 502 GLY A C 1
ATOM 4089 O O . GLY A 1 502 ? 16.687 3.039 -27.749 1.00 96.56 502 GLY A O 1
ATOM 4090 N N . TYR A 1 503 ? 15.922 3.783 -25.773 1.00 96.19 503 TYR A N 1
ATOM 4091 C CA . TYR A 1 503 ? 16.577 2.741 -24.981 1.00 96.19 503 TYR A CA 1
ATOM 4092 C C . TYR A 1 503 ? 16.129 1.327 -25.398 1.00 96.19 503 TYR A C 1
ATOM 4094 O O . TYR A 1 503 ? 16.966 0.444 -25.583 1.00 96.19 503 TYR A O 1
ATOM 4102 N N . SER A 1 504 ? 14.829 1.129 -25.639 1.00 96.06 504 SER A N 1
ATOM 4103 C CA . SER A 1 504 ? 14.284 -0.155 -26.109 1.00 96.06 504 SER A CA 1
ATOM 4104 C C . SER A 1 504 ? 14.751 -0.503 -27.533 1.00 96.06 504 SER A C 1
ATOM 4106 O O . SER A 1 504 ? 15.178 -1.629 -27.788 1.00 96.06 504 SER A O 1
ATOM 4108 N N . CYS A 1 505 ? 14.756 0.472 -28.451 1.00 97.38 505 CYS A N 1
ATOM 4109 C CA . CYS A 1 505 ? 15.282 0.307 -29.814 1.00 97.38 505 CYS A CA 1
ATOM 4110 C C . CYS A 1 505 ? 16.784 -0.011 -29.813 1.00 97.38 505 CYS A C 1
ATOM 4112 O O . CYS A 1 505 ? 17.253 -0.832 -30.601 1.00 97.38 505 CYS A O 1
ATOM 4114 N N . ASN A 1 506 ? 17.545 0.606 -28.905 1.00 97.75 506 ASN A N 1
ATOM 4115 C CA . ASN A 1 506 ? 18.967 0.330 -28.748 1.00 97.75 506 ASN A CA 1
ATOM 4116 C C . ASN A 1 506 ? 19.224 -1.124 -28.342 1.00 97.75 506 ASN A C 1
ATOM 4118 O O . ASN A 1 506 ? 20.179 -1.710 -28.839 1.00 97.75 506 ASN A O 1
ATOM 4122 N N . GLY A 1 507 ? 18.365 -1.716 -27.506 1.00 96.75 507 GLY A N 1
ATOM 4123 C CA . GLY A 1 507 ? 18.452 -3.138 -27.163 1.00 96.75 507 GLY A CA 1
ATOM 4124 C C . GLY A 1 507 ? 18.372 -4.048 -28.394 1.00 96.75 507 GLY A C 1
ATOM 4125 O O . GLY A 1 507 ? 19.199 -4.946 -28.544 1.00 96.75 507 GLY A O 1
ATOM 4126 N N . LEU A 1 508 ? 17.458 -3.769 -29.335 1.00 97.19 508 LEU A N 1
ATOM 4127 C CA . LEU A 1 508 ? 17.409 -4.480 -30.621 1.00 97.19 508 LEU A CA 1
ATOM 4128 C C . LEU A 1 508 ? 18.716 -4.301 -31.403 1.00 97.19 508 LEU A C 1
ATOM 4130 O O . LEU A 1 508 ? 19.296 -5.279 -31.867 1.00 97.19 508 LEU A O 1
ATOM 4134 N N . PHE A 1 509 ? 19.198 -3.065 -31.539 1.00 97.38 509 PHE A N 1
ATOM 4135 C CA . PHE A 1 509 ? 20.404 -2.784 -32.323 1.00 97.38 509 PHE A CA 1
ATOM 4136 C C . PHE A 1 509 ? 21.630 -3.467 -31.722 1.00 97.38 509 PHE A C 1
ATOM 4138 O O . PHE A 1 509 ? 22.416 -4.064 -32.450 1.00 97.38 509 PHE A O 1
ATOM 4145 N N . GLU A 1 510 ? 21.766 -3.446 -30.400 1.00 96.56 510 GLU A N 1
ATOM 4146 C CA . GLU A 1 510 ? 22.830 -4.138 -29.686 1.00 96.56 510 GLU A CA 1
ATOM 4147 C C . GLU A 1 510 ? 22.774 -5.654 -29.911 1.00 96.56 510 GLU A C 1
ATOM 4149 O O . GLU A 1 510 ? 23.804 -6.259 -30.210 1.00 96.56 510 GLU A O 1
ATOM 4154 N N . CYS A 1 511 ? 21.583 -6.263 -29.887 1.00 95.62 511 CYS A N 1
ATOM 4155 C CA . CYS A 1 511 ? 21.413 -7.677 -30.228 1.00 95.62 511 CYS A CA 1
ATOM 4156 C C . CYS A 1 511 ? 21.901 -7.994 -31.645 1.00 95.62 511 CYS A C 1
ATOM 4158 O O . CYS A 1 511 ? 22.649 -8.954 -31.838 1.00 95.62 511 CYS A O 1
ATOM 4160 N N . LEU A 1 512 ? 21.499 -7.192 -32.634 1.00 95.44 512 LEU A N 1
ATOM 4161 C CA . LEU A 1 512 ? 21.865 -7.409 -34.037 1.00 95.44 512 LEU A CA 1
ATOM 4162 C C . LEU A 1 512 ? 23.361 -7.226 -34.270 1.00 95.44 512 LEU A C 1
ATOM 4164 O O . LEU A 1 512 ? 24.001 -8.087 -34.873 1.00 95.44 512 LEU A O 1
ATOM 4168 N N . VAL A 1 513 ? 23.925 -6.142 -33.738 1.00 94.88 513 VAL A N 1
ATOM 4169 C CA . VAL A 1 513 ? 25.361 -5.855 -33.789 1.00 94.88 513 VAL A CA 1
ATOM 4170 C C . VAL A 1 513 ? 26.149 -7.024 -33.193 1.00 94.88 513 VAL A C 1
ATOM 4172 O O . VAL A 1 513 ? 27.074 -7.531 -33.825 1.00 94.88 513 VAL A O 1
ATOM 4175 N N . ASN A 1 514 ? 25.753 -7.502 -32.010 1.00 94.44 514 ASN A N 1
ATOM 4176 C CA . ASN A 1 514 ? 26.433 -8.607 -31.342 1.00 94.44 514 ASN A CA 1
ATOM 4177 C C . ASN A 1 514 ? 26.345 -9.905 -32.154 1.00 94.44 514 ASN A C 1
ATOM 4179 O O . ASN A 1 514 ? 27.355 -10.586 -32.304 1.00 94.44 514 ASN A O 1
ATOM 4183 N N . LYS A 1 515 ? 25.180 -10.235 -32.729 1.00 93.38 515 LYS A N 1
ATOM 4184 C CA . LYS A 1 515 ? 25.025 -11.428 -33.579 1.00 93.38 515 LYS A CA 1
ATOM 4185 C C . LYS A 1 515 ? 25.894 -11.362 -34.830 1.00 93.38 515 LYS A C 1
ATOM 4187 O O . LYS A 1 515 ? 26.534 -12.358 -35.156 1.00 93.38 515 LYS A O 1
ATOM 4192 N N . LEU A 1 516 ? 25.978 -10.208 -35.489 1.00 92.06 516 LEU A N 1
ATOM 4193 C CA . LEU A 1 516 ? 26.800 -10.058 -36.693 1.00 92.06 516 LEU A CA 1
ATOM 4194 C C . LEU A 1 516 ? 28.285 -10.309 -36.424 1.00 92.06 516 LEU A C 1
ATOM 4196 O O . LEU A 1 516 ? 28.947 -10.955 -37.229 1.00 92.06 516 LEU A O 1
ATOM 4200 N N . PHE A 1 517 ? 28.798 -9.877 -35.272 1.00 92.81 517 PHE A N 1
ATOM 4201 C CA . PHE A 1 517 ? 30.192 -10.129 -34.896 1.00 92.81 517 PHE A CA 1
ATOM 4202 C C . PHE A 1 517 ? 30.490 -11.572 -34.470 1.00 92.81 517 PHE A C 1
ATOM 4204 O O . PHE A 1 517 ? 31.656 -11.912 -34.291 1.00 92.81 517 PHE A O 1
ATOM 4211 N N . THR A 1 518 ? 29.475 -12.429 -34.323 1.00 92.62 518 THR A N 1
ATOM 4212 C CA . THR A 1 518 ? 29.679 -13.869 -34.079 1.00 92.62 518 THR A CA 1
ATOM 4213 C C . THR A 1 518 ? 29.798 -14.694 -35.360 1.00 92.62 518 THR A C 1
ATOM 4215 O O . THR A 1 518 ? 30.094 -15.883 -35.284 1.00 92.62 518 THR A O 1
ATOM 4218 N N . LEU A 1 519 ? 29.563 -14.093 -36.531 1.00 91.75 519 LEU A N 1
ATOM 4219 C CA . LEU A 1 519 ? 29.595 -14.795 -37.812 1.00 91.75 519 LEU A CA 1
ATOM 4220 C C . LEU A 1 519 ? 31.039 -14.963 -38.299 1.00 91.75 519 LEU A C 1
ATOM 4222 O O . LEU A 1 519 ? 31.758 -13.980 -38.473 1.00 91.75 519 LEU A O 1
ATOM 4226 N N . GLU A 1 520 ? 31.452 -16.208 -38.541 1.00 88.50 520 GLU A N 1
ATOM 4227 C CA . GLU A 1 520 ? 32.800 -16.517 -39.040 1.00 88.50 520 GLU A CA 1
ATOM 4228 C C . GLU A 1 520 ? 32.916 -16.373 -40.560 1.00 88.50 520 GLU A C 1
ATOM 4230 O O . GLU A 1 520 ? 33.894 -15.798 -41.028 1.00 88.50 520 GLU A O 1
ATOM 4235 N N . ASP A 1 521 ? 31.908 -16.844 -41.302 1.00 89.38 521 ASP A N 1
ATOM 4236 C CA . ASP A 1 521 ? 31.824 -16.800 -42.765 1.00 89.38 521 ASP A CA 1
ATOM 4237 C C . ASP A 1 521 ? 30.411 -16.386 -43.196 1.00 89.38 521 ASP A C 1
ATOM 4239 O O . ASP A 1 521 ? 29.415 -16.889 -42.672 1.00 89.38 521 ASP A O 1
ATOM 4243 N N . ILE A 1 522 ? 30.317 -15.481 -44.172 1.00 93.31 522 ILE A N 1
ATOM 4244 C CA . ILE A 1 522 ? 29.061 -14.955 -44.712 1.00 93.31 522 ILE A CA 1
ATOM 4245 C C . ILE A 1 522 ? 29.099 -15.075 -46.237 1.00 93.31 522 ILE A C 1
ATOM 4247 O O . ILE A 1 522 ? 29.958 -14.495 -46.901 1.00 93.31 522 ILE A O 1
ATOM 4251 N N . SER A 1 523 ? 28.145 -15.808 -46.819 1.00 91.94 523 SER A N 1
ATOM 4252 C CA . SER A 1 523 ? 28.018 -15.884 -48.279 1.00 91.94 523 SER A CA 1
ATOM 4253 C C . SER A 1 523 ? 27.598 -14.533 -48.878 1.00 91.94 523 SER A C 1
ATOM 4255 O O . SER A 1 523 ? 26.857 -13.782 -48.245 1.00 91.94 523 SER A O 1
ATOM 4257 N N . ALA A 1 524 ? 27.993 -14.234 -50.122 1.00 90.19 524 ALA A N 1
ATOM 4258 C CA . ALA A 1 524 ? 27.599 -12.986 -50.793 1.00 90.19 524 ALA A CA 1
ATOM 4259 C C . ALA A 1 524 ? 26.068 -12.814 -50.858 1.00 90.19 524 ALA A C 1
ATOM 4261 O O . ALA A 1 524 ? 25.548 -11.745 -50.550 1.00 90.19 524 ALA A O 1
ATOM 4262 N N . THR A 1 525 ? 25.337 -13.897 -51.151 1.00 92.12 525 THR A N 1
ATOM 4263 C CA . THR A 1 525 ? 23.865 -13.893 -51.151 1.00 92.12 525 THR A CA 1
ATOM 4264 C C . THR A 1 525 ? 23.278 -13.624 -49.766 1.00 92.12 525 THR A C 1
ATOM 4266 O O . THR A 1 525 ? 22.281 -12.917 -49.647 1.00 92.12 525 THR A O 1
ATOM 4269 N N . SER A 1 526 ? 23.893 -14.158 -48.706 1.00 93.31 526 SER A N 1
ATOM 4270 C CA . SER A 1 526 ? 23.449 -13.908 -47.332 1.00 93.31 526 SER A CA 1
ATOM 4271 C C . SER A 1 526 ? 23.758 -12.473 -46.903 1.00 93.31 526 SER A C 1
ATOM 4273 O O . SER A 1 526 ? 22.931 -11.856 -46.241 1.00 93.31 526 SER A O 1
ATOM 4275 N N . ALA A 1 527 ? 24.905 -11.913 -47.304 1.00 94.19 527 ALA A N 1
ATOM 4276 C CA . ALA A 1 527 ? 25.280 -10.524 -47.030 1.00 94.19 527 ALA A CA 1
ATOM 4277 C C . ALA A 1 527 ? 24.277 -9.526 -47.639 1.00 94.19 527 ALA A C 1
ATOM 4279 O O . ALA A 1 527 ? 23.820 -8.615 -46.945 1.00 94.19 527 ALA A O 1
ATOM 4280 N N . GLU A 1 528 ? 23.855 -9.757 -48.887 1.00 93.69 528 GLU A N 1
ATOM 4281 C CA . GLU A 1 528 ? 22.796 -8.979 -49.546 1.00 93.69 528 GLU A CA 1
ATOM 4282 C C . GLU A 1 528 ? 21.460 -9.073 -48.789 1.00 93.69 528 GLU A C 1
ATOM 4284 O O . GLU A 1 528 ? 20.798 -8.055 -48.568 1.00 93.69 528 GLU A O 1
ATOM 4289 N N . GLN A 1 529 ? 21.081 -10.272 -48.328 1.00 94.44 529 GLN A N 1
ATOM 4290 C CA . GLN A 1 529 ? 19.872 -10.472 -47.522 1.00 94.44 529 GLN A CA 1
ATOM 4291 C C . GLN A 1 529 ? 19.951 -9.776 -46.153 1.00 94.44 529 GLN A C 1
ATOM 4293 O O . GLN A 1 529 ? 19.013 -9.065 -45.795 1.00 94.44 529 GLN A O 1
ATOM 4298 N N . TYR A 1 530 ? 21.057 -9.908 -45.406 1.00 95.44 530 TYR A N 1
ATOM 4299 C CA . TYR A 1 530 ? 21.260 -9.181 -44.143 1.00 95.44 530 TYR A CA 1
ATOM 4300 C C . TYR A 1 530 ? 21.161 -7.671 -44.354 1.00 95.44 530 TYR A C 1
ATOM 4302 O O . TYR A 1 530 ? 20.460 -6.992 -43.604 1.00 95.44 530 TYR A O 1
ATOM 4310 N N . SER A 1 531 ? 21.835 -7.144 -45.383 1.00 95.44 531 SER A N 1
ATOM 4311 C CA . SER A 1 531 ? 21.795 -5.717 -45.702 1.00 95.44 531 SER A CA 1
ATOM 4312 C C . SER A 1 531 ? 20.367 -5.263 -46.003 1.00 95.44 531 SER A C 1
ATOM 4314 O O . SER A 1 531 ? 19.914 -4.274 -45.434 1.00 95.44 531 SER A O 1
ATOM 4316 N N . SER A 1 532 ? 19.614 -6.014 -46.813 1.00 95.38 532 SER A N 1
ATOM 4317 C CA . SER A 1 532 ? 18.215 -5.701 -47.122 1.00 95.38 532 SER A CA 1
ATOM 4318 C C . SER A 1 532 ? 17.327 -5.675 -45.869 1.00 95.38 532 SER A C 1
ATOM 4320 O O . SER A 1 532 ? 16.644 -4.678 -45.614 1.00 95.38 532 SER A O 1
ATOM 4322 N N . ILE A 1 533 ? 17.393 -6.729 -45.046 1.00 96.06 533 ILE A N 1
ATOM 4323 C CA . ILE A 1 533 ? 16.576 -6.882 -43.834 1.00 96.06 533 ILE A CA 1
ATOM 4324 C C . ILE A 1 533 ? 16.900 -5.786 -42.810 1.00 96.06 533 ILE A C 1
ATOM 4326 O O . ILE A 1 533 ? 15.999 -5.130 -42.286 1.00 96.06 533 ILE A O 1
ATOM 4330 N N . PHE A 1 534 ? 18.179 -5.543 -42.526 1.00 96.12 534 PHE A N 1
ATOM 4331 C CA . PHE A 1 534 ? 18.570 -4.535 -41.541 1.00 96.12 534 PHE A CA 1
ATOM 4332 C C . PHE A 1 534 ? 18.367 -3.109 -42.050 1.00 96.12 534 PHE A C 1
ATOM 4334 O O . PHE A 1 534 ? 17.998 -2.244 -41.261 1.00 96.12 534 PHE A O 1
ATOM 4341 N N . ASN A 1 535 ? 18.520 -2.848 -43.352 1.00 96.31 535 ASN A N 1
ATOM 4342 C CA . ASN A 1 535 ? 18.201 -1.541 -43.930 1.00 96.31 535 ASN A CA 1
ATOM 4343 C C . ASN A 1 535 ? 16.706 -1.212 -43.800 1.00 96.31 535 ASN A C 1
ATOM 4345 O O . ASN A 1 535 ? 16.350 -0.055 -43.591 1.00 96.31 535 ASN A O 1
ATOM 4349 N N . LYS A 1 536 ? 15.822 -2.216 -43.881 1.00 95.94 536 LYS A N 1
ATOM 4350 C CA . LYS A 1 536 ? 14.391 -2.042 -43.592 1.00 95.94 536 LYS A CA 1
ATOM 4351 C C . LYS A 1 536 ? 14.178 -1.608 -42.138 1.00 95.94 536 LYS A C 1
ATOM 4353 O O . LYS A 1 536 ? 13.595 -0.558 -41.905 1.00 95.94 536 LYS A O 1
ATOM 4358 N N . ILE A 1 537 ? 14.784 -2.309 -41.179 1.00 96.06 537 ILE A N 1
ATOM 4359 C CA . ILE A 1 537 ? 14.719 -1.939 -39.752 1.00 96.06 537 ILE A CA 1
ATOM 4360 C C . ILE A 1 537 ? 15.281 -0.534 -39.487 1.00 96.06 537 ILE A C 1
ATOM 4362 O O . ILE A 1 537 ? 14.660 0.253 -38.776 1.00 96.06 537 ILE A O 1
ATOM 4366 N N . VAL A 1 538 ? 16.421 -0.181 -40.085 1.00 95.75 538 VAL A N 1
ATOM 4367 C CA . VAL A 1 538 ? 17.011 1.163 -39.972 1.00 95.75 538 VAL A CA 1
ATOM 4368 C C . VAL A 1 538 ? 16.082 2.237 -40.551 1.00 95.75 538 VAL A C 1
ATOM 4370 O O . VAL A 1 538 ? 16.046 3.345 -40.032 1.00 95.75 538 VAL A O 1
ATOM 4373 N N . LYS A 1 539 ? 15.280 1.942 -41.577 1.00 95.62 539 LYS A N 1
ATOM 4374 C CA . LYS A 1 539 ? 14.282 2.890 -42.103 1.00 95.62 539 LYS A CA 1
ATOM 4375 C C . LYS A 1 5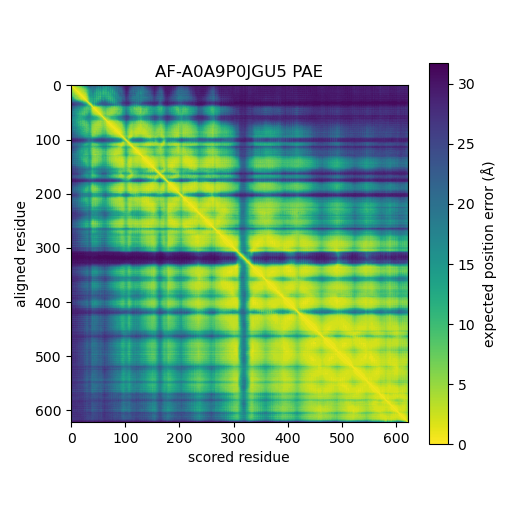39 ? 13.019 2.972 -41.248 1.00 95.62 539 LYS A C 1
ATOM 4377 O O . LYS A 1 539 ? 12.435 4.049 -41.149 1.00 95.62 539 LYS A O 1
ATOM 4382 N N . ASP A 1 540 ? 12.629 1.870 -40.618 1.00 95.81 540 ASP A N 1
ATOM 4383 C CA . ASP A 1 540 ? 11.380 1.775 -39.868 1.00 95.81 540 ASP A CA 1
ATOM 4384 C C . ASP A 1 540 ? 11.501 2.374 -38.454 1.00 95.81 540 ASP A C 1
ATOM 4386 O O . ASP A 1 540 ? 10.604 3.091 -38.015 1.00 95.81 540 ASP A O 1
ATOM 4390 N N . ILE A 1 541 ? 12.612 2.168 -37.735 1.00 96.81 541 ILE A N 1
ATOM 4391 C CA . ILE A 1 541 ? 12.789 2.658 -36.348 1.00 96.81 541 ILE A CA 1
ATOM 4392 C C . ILE A 1 541 ? 12.584 4.181 -36.177 1.00 96.81 541 ILE A C 1
ATOM 4394 O O . ILE A 1 541 ? 11.908 4.571 -35.222 1.00 96.81 541 ILE A O 1
ATOM 4398 N N . PRO A 1 542 ? 13.080 5.067 -37.067 1.00 97.19 542 PRO A N 1
ATOM 4399 C CA . PRO A 1 542 ? 12.832 6.509 -36.977 1.00 97.19 542 PRO A CA 1
ATOM 4400 C C . PRO A 1 542 ? 11.350 6.899 -36.930 1.00 97.19 542 PRO A C 1
ATOM 4402 O O . PRO A 1 542 ? 11.010 7.905 -36.317 1.00 97.19 542 PRO A O 1
ATOM 4405 N N . THR A 1 543 ? 10.456 6.100 -37.526 1.00 96.19 543 THR A N 1
ATOM 4406 C CA . THR A 1 543 ? 9.002 6.369 -37.545 1.00 96.19 543 THR A CA 1
ATOM 4407 C C . THR A 1 543 ? 8.351 6.288 -36.159 1.00 96.19 543 THR A C 1
ATOM 4409 O O . THR A 1 543 ? 7.254 6.811 -35.936 1.00 96.19 543 THR A O 1
ATOM 4412 N N . LEU A 1 544 ? 9.036 5.663 -35.196 1.00 96.06 544 LEU A N 1
ATOM 4413 C CA . LEU A 1 544 ? 8.580 5.577 -33.813 1.00 96.06 544 LEU A CA 1
ATOM 4414 C C . LEU A 1 544 ? 8.775 6.899 -33.056 1.00 96.06 544 LEU A C 1
ATOM 4416 O O . LEU A 1 544 ? 8.164 7.086 -32.004 1.00 96.06 544 LEU A O 1
ATOM 4420 N N . PHE A 1 545 ? 9.576 7.833 -33.568 1.00 95.25 545 PHE A N 1
ATOM 4421 C CA . PHE A 1 545 ? 9.884 9.100 -32.905 1.00 95.25 545 PHE A CA 1
ATOM 4422 C C . PHE A 1 545 ? 9.036 10.251 -33.469 1.00 95.25 545 PHE A C 1
ATOM 4424 O O . PHE A 1 545 ? 8.691 10.222 -34.649 1.00 95.25 545 PHE A O 1
ATOM 4431 N N . PRO A 1 546 ? 8.713 11.284 -32.662 1.00 91.62 546 PRO A N 1
ATOM 4432 C CA . PRO A 1 546 ? 8.001 12.466 -33.152 1.00 91.62 546 PRO A CA 1
ATOM 4433 C C . PRO A 1 546 ? 8.793 13.217 -34.229 1.00 91.62 546 PRO A C 1
ATOM 4435 O O . PRO A 1 546 ? 8.222 13.629 -35.231 1.00 91.62 546 PRO A O 1
ATOM 4438 N N . GLU A 1 547 ? 10.112 13.340 -34.039 1.00 92.56 547 GLU A N 1
ATOM 4439 C CA . GLU A 1 547 ? 11.054 13.852 -35.038 1.00 92.56 547 GLU A CA 1
ATOM 4440 C C . GLU A 1 547 ? 12.010 12.717 -35.455 1.00 92.56 547 GLU A C 1
ATOM 4442 O O . GLU A 1 547 ? 12.958 12.407 -34.722 1.00 92.56 547 GLU A O 1
ATOM 4447 N N . PRO A 1 548 ? 11.788 12.076 -36.619 1.00 92.75 548 PRO A N 1
ATOM 4448 C CA . PRO A 1 548 ? 12.567 10.921 -37.067 1.00 92.75 548 PRO A CA 1
ATOM 4449 C C . PRO A 1 548 ? 14.069 11.189 -37.192 1.00 92.75 548 PRO A C 1
ATOM 4451 O O . PRO A 1 548 ? 14.882 10.283 -36.999 1.00 92.75 548 PRO A O 1
ATOM 4454 N N . LYS A 1 549 ? 14.468 12.432 -37.492 1.00 91.62 549 LYS A N 1
ATOM 4455 C CA . LYS A 1 549 ? 15.884 12.797 -37.650 1.00 91.62 549 LYS A CA 1
ATOM 4456 C C . LYS A 1 549 ? 16.662 12.716 -36.340 1.00 91.62 549 LYS A C 1
ATOM 4458 O O . LYS A 1 549 ? 17.874 12.522 -36.370 1.00 91.62 549 LYS A O 1
ATOM 4463 N N . GLU A 1 550 ? 15.980 12.807 -35.202 1.00 91.62 550 GLU A N 1
ATOM 4464 C CA . GLU A 1 550 ? 16.598 12.859 -33.875 1.00 91.62 550 GLU A CA 1
ATOM 4465 C C . GLU A 1 550 ? 16.798 11.484 -33.226 1.00 91.62 550 GLU A C 1
ATOM 4467 O O . GLU A 1 550 ? 17.302 11.389 -32.108 1.00 91.62 550 GLU A O 1
ATOM 4472 N N . VAL A 1 551 ? 16.478 10.396 -33.936 1.00 94.31 551 VAL A N 1
ATOM 4473 C CA . VAL A 1 551 ? 16.660 9.009 -33.468 1.00 94.31 551 VAL A CA 1
ATOM 4474 C C . VAL A 1 551 ? 18.068 8.738 -32.920 1.00 94.31 551 VAL A C 1
ATOM 4476 O O . VAL A 1 551 ? 18.228 8.095 -31.882 1.00 94.31 551 VAL A O 1
ATOM 4479 N N . HIS A 1 552 ? 19.093 9.296 -33.568 1.00 94.19 552 HIS A N 1
ATOM 4480 C CA . HIS A 1 552 ? 20.497 9.116 -33.209 1.00 94.19 552 HIS A CA 1
ATOM 4481 C C . HIS A 1 552 ? 20.847 9.684 -31.822 1.00 94.19 552 HIS A C 1
ATOM 4483 O O . HIS A 1 552 ? 21.816 9.238 -31.214 1.00 94.19 552 HIS A O 1
ATOM 4489 N N . ARG A 1 553 ? 20.056 10.630 -31.291 1.00 94.50 553 ARG A N 1
ATOM 4490 C CA . ARG A 1 553 ? 20.232 11.158 -29.927 1.00 94.50 553 ARG A CA 1
ATOM 4491 C C . ARG A 1 553 ? 19.791 10.170 -28.850 1.00 94.50 553 ARG A C 1
ATOM 4493 O O . ARG A 1 553 ? 20.285 10.236 -27.727 1.00 94.50 553 ARG A O 1
ATOM 4500 N N . TYR A 1 554 ? 18.854 9.281 -29.175 1.00 94.62 554 TYR A N 1
ATOM 4501 C CA . TYR A 1 554 ? 18.217 8.375 -28.215 1.00 94.62 554 TYR A CA 1
ATOM 4502 C C . TYR A 1 554 ? 18.619 6.908 -28.396 1.00 94.62 554 TYR A C 1
ATOM 4504 O O . TYR A 1 554 ? 18.403 6.107 -27.488 1.00 94.62 554 TYR A O 1
ATOM 4512 N N . VAL A 1 555 ? 19.210 6.553 -29.542 1.00 96.88 555 VAL A N 1
ATOM 4513 C CA . VAL A 1 555 ? 19.653 5.193 -29.875 1.00 96.88 555 VAL A CA 1
ATOM 4514 C C . VAL A 1 555 ? 21.182 5.178 -30.030 1.00 96.88 555 VAL A C 1
ATOM 4516 O O . VAL A 1 555 ? 21.685 5.425 -31.125 1.00 96.88 555 VAL A O 1
ATOM 4519 N N . PRO A 1 556 ? 21.952 4.878 -28.965 1.00 95.50 556 PRO A N 1
ATOM 4520 C CA . PRO A 1 556 ? 23.418 4.896 -29.004 1.00 95.50 556 PRO A CA 1
ATOM 4521 C C . PRO A 1 556 ? 24.056 4.070 -30.131 1.00 95.50 556 PRO A C 1
ATOM 4523 O O . PRO A 1 556 ? 25.047 4.487 -30.718 1.00 95.50 556 PRO A O 1
ATOM 4526 N N . LYS A 1 557 ? 23.493 2.902 -30.462 1.00 95.75 557 LYS A N 1
ATOM 4527 C CA . LYS A 1 557 ? 23.998 1.997 -31.511 1.00 95.75 557 LYS A CA 1
ATOM 4528 C C . LYS A 1 557 ? 23.548 2.362 -32.929 1.00 95.75 557 LYS A C 1
ATOM 4530 O O . LYS A 1 557 ? 23.779 1.588 -33.857 1.00 95.75 557 LYS A O 1
ATOM 4535 N N . TRP A 1 558 ? 22.904 3.516 -33.106 1.00 96.75 558 TRP A N 1
ATOM 4536 C CA . TRP A 1 558 ? 22.313 3.937 -34.373 1.00 96.75 558 TRP A CA 1
ATOM 4537 C C . TRP A 1 558 ? 23.318 3.962 -35.528 1.00 96.75 558 TRP A C 1
ATOM 4539 O O . TRP A 1 558 ? 23.135 3.264 -36.528 1.00 96.75 558 TRP A O 1
ATOM 4549 N N . TRP A 1 559 ? 24.387 4.745 -35.386 1.00 95.19 559 TRP A N 1
ATOM 4550 C CA . TRP A 1 559 ? 25.397 4.913 -36.432 1.00 95.19 559 TRP A CA 1
ATOM 4551 C C . TRP A 1 559 ? 26.187 3.627 -36.669 1.00 95.19 559 TRP A C 1
ATOM 4553 O O . TRP A 1 559 ? 26.372 3.228 -37.816 1.00 95.19 559 TRP A O 1
ATOM 4563 N N . GLN A 1 560 ? 26.528 2.908 -35.598 1.00 95.44 560 GLN A N 1
ATOM 4564 C CA . GLN A 1 560 ? 27.175 1.602 -35.689 1.00 95.44 560 GLN A CA 1
ATOM 4565 C C . GLN A 1 560 ? 26.390 0.609 -36.563 1.00 95.44 560 GLN A C 1
ATOM 4567 O O . GLN A 1 560 ? 26.983 -0.009 -37.444 1.00 95.44 560 GLN A O 1
ATOM 4572 N N . LEU A 1 561 ? 25.069 0.463 -36.386 1.00 95.94 561 LEU A N 1
ATOM 4573 C CA . LEU A 1 561 ? 24.282 -0.439 -37.237 1.00 95.94 561 LEU A CA 1
ATOM 4574 C C . LEU A 1 561 ? 24.202 0.056 -38.691 1.00 95.94 561 LEU A C 1
ATOM 4576 O O . LEU A 1 561 ? 24.289 -0.757 -39.608 1.00 95.94 561 LEU A O 1
ATOM 4580 N N . ASN A 1 562 ? 24.089 1.370 -38.917 1.00 95.94 562 ASN A N 1
ATOM 4581 C CA . ASN A 1 562 ? 24.108 1.948 -40.268 1.00 95.94 562 ASN A CA 1
ATOM 4582 C C . ASN A 1 562 ? 25.408 1.607 -41.018 1.00 95.94 562 ASN A C 1
ATOM 4584 O O . ASN A 1 562 ? 25.369 1.193 -42.178 1.00 95.94 562 ASN A O 1
ATOM 4588 N N . GLU A 1 563 ? 26.554 1.718 -40.348 1.00 95.50 563 GLU A N 1
ATOM 4589 C CA . GLU A 1 563 ? 27.850 1.360 -40.926 1.00 95.50 563 GLU A CA 1
ATOM 4590 C C . GLU A 1 563 ? 27.985 -0.154 -41.173 1.00 95.50 563 GLU A C 1
ATOM 4592 O O . GLU A 1 563 ? 28.545 -0.563 -42.191 1.00 95.50 563 GLU A O 1
ATOM 4597 N N . LEU A 1 564 ? 27.405 -1.008 -40.319 1.00 95.38 564 LEU A N 1
ATOM 4598 C CA . LEU A 1 564 ? 27.342 -2.453 -40.579 1.00 95.38 564 LEU A CA 1
ATOM 4599 C C . LEU A 1 564 ? 26.504 -2.781 -41.823 1.00 95.38 564 LEU A C 1
ATOM 4601 O O . LEU A 1 564 ? 26.935 -3.577 -42.656 1.00 95.38 564 LEU A O 1
ATOM 4605 N N . VAL A 1 565 ? 25.338 -2.149 -41.984 1.00 95.56 565 VAL A N 1
ATOM 4606 C CA . VAL A 1 565 ? 24.480 -2.313 -43.174 1.00 95.56 565 VAL A CA 1
ATOM 4607 C C . VAL A 1 565 ? 25.215 -1.893 -44.450 1.00 95.56 565 VAL A C 1
ATOM 4609 O O . VAL A 1 565 ? 25.110 -2.576 -45.475 1.00 95.56 565 VAL A O 1
ATOM 4612 N N . TYR A 1 566 ? 25.993 -0.807 -44.378 1.00 95.06 566 TYR A N 1
ATOM 4613 C CA . TYR A 1 566 ? 26.856 -0.363 -45.471 1.00 95.06 566 TYR A CA 1
ATOM 4614 C C . TYR A 1 566 ? 27.913 -1.418 -45.818 1.00 95.06 566 TYR A C 1
ATOM 4616 O O . TYR A 1 566 ? 27.996 -1.826 -46.976 1.00 95.06 566 TYR A O 1
ATOM 4624 N N . ILE A 1 567 ? 28.677 -1.912 -44.833 1.00 95.06 567 ILE A N 1
ATOM 4625 C CA . ILE A 1 567 ? 29.723 -2.928 -45.053 1.00 95.06 567 ILE A CA 1
ATOM 4626 C C . ILE A 1 567 ? 29.155 -4.184 -45.725 1.00 95.06 567 ILE A C 1
ATOM 4628 O O . ILE A 1 567 ? 29.748 -4.673 -46.683 1.00 95.06 567 ILE A O 1
ATOM 4632 N N . LEU A 1 568 ? 28.002 -4.681 -45.264 1.00 93.94 568 LEU A N 1
ATOM 4633 C CA . LEU A 1 568 ? 27.365 -5.897 -45.791 1.00 93.94 568 LEU A CA 1
ATOM 4634 C C . LEU A 1 568 ? 26.998 -5.808 -47.284 1.00 93.94 568 LEU A C 1
ATOM 4636 O O . LEU A 1 568 ? 26.830 -6.839 -47.925 1.00 93.94 568 LEU A O 1
ATOM 4640 N N . SER A 1 569 ? 26.874 -4.598 -47.837 1.00 91.94 569 SER A N 1
ATOM 4641 C CA . SER A 1 569 ? 26.529 -4.353 -49.249 1.00 91.94 569 SER A CA 1
ATOM 4642 C C . SER A 1 569 ? 27.673 -3.761 -50.082 1.00 91.94 569 SER A C 1
ATOM 4644 O O . SER A 1 569 ? 27.487 -3.464 -51.261 1.00 91.94 569 SER A O 1
ATOM 4646 N N . SER A 1 570 ? 28.855 -3.579 -49.489 1.00 93.75 570 SER A N 1
ATOM 4647 C CA . SER A 1 570 ? 29.972 -2.847 -50.093 1.00 93.75 570 SER A CA 1
ATOM 4648 C C . SER A 1 570 ? 31.072 -3.761 -50.626 1.00 93.75 570 SER A C 1
ATOM 4650 O O . SER A 1 570 ? 31.318 -4.848 -50.107 1.00 93.75 570 SER A O 1
ATOM 4652 N N . SER A 1 571 ? 31.807 -3.292 -51.638 1.00 93.50 571 SER A N 1
ATOM 4653 C CA . SER A 1 571 ? 33.042 -3.951 -52.072 1.00 93.50 571 SER A CA 1
ATOM 4654 C C . SER A 1 571 ? 34.212 -3.618 -51.133 1.00 93.50 571 SER A C 1
ATOM 4656 O O . SER A 1 571 ? 34.189 -2.611 -50.425 1.00 93.50 571 SER A O 1
ATOM 4658 N N . MET A 1 572 ? 35.297 -4.407 -51.169 1.00 91.38 572 MET A N 1
ATOM 4659 C CA . MET A 1 572 ? 36.524 -4.102 -50.407 1.00 91.38 572 MET A CA 1
ATOM 4660 C C . MET A 1 572 ? 37.052 -2.678 -50.660 1.00 91.38 572 MET A C 1
ATOM 4662 O O . MET A 1 572 ? 37.535 -2.038 -49.731 1.00 91.38 572 MET A O 1
ATOM 4666 N N . LYS A 1 573 ? 36.926 -2.166 -51.892 1.00 91.31 573 LYS A N 1
ATOM 4667 C CA . LYS A 1 573 ? 37.361 -0.809 -52.255 1.00 91.31 573 LYS A CA 1
ATOM 4668 C C . LYS A 1 573 ? 36.469 0.262 -51.625 1.00 91.31 573 LYS A C 1
ATOM 4670 O O . LYS A 1 573 ? 36.963 1.288 -51.173 1.00 91.31 573 LYS A O 1
ATOM 4675 N N . ASP A 1 574 ? 35.162 0.027 -51.575 1.00 93.88 574 ASP A N 1
ATOM 4676 C CA . ASP A 1 574 ? 34.217 0.969 -50.967 1.00 93.88 574 ASP A CA 1
ATOM 4677 C C . ASP A 1 574 ? 34.382 1.027 -49.444 1.00 93.88 574 ASP A C 1
ATOM 4679 O O . ASP A 1 574 ? 34.216 2.090 -48.844 1.00 93.88 574 ASP A O 1
ATOM 4683 N N . ILE A 1 575 ? 34.758 -0.100 -48.828 1.00 93.00 575 ILE A N 1
ATOM 4684 C CA . ILE A 1 575 ? 35.120 -0.176 -47.407 1.00 93.00 575 ILE A CA 1
ATOM 4685 C C . ILE A 1 575 ? 36.432 0.577 -47.147 1.00 93.00 575 ILE A C 1
ATOM 4687 O O . ILE A 1 575 ? 36.496 1.367 -46.210 1.00 93.00 575 ILE A O 1
ATOM 4691 N N . GLU A 1 576 ? 37.455 0.397 -47.989 1.00 91.88 576 GLU A N 1
ATOM 4692 C CA . GLU A 1 576 ? 38.716 1.152 -47.907 1.00 91.88 576 GLU A CA 1
ATOM 4693 C C . GLU A 1 576 ? 38.483 2.667 -48.013 1.00 91.88 576 GLU A C 1
ATOM 4695 O O . GLU A 1 576 ? 38.963 3.438 -47.182 1.00 91.88 576 GLU A O 1
ATOM 4700 N N . ASN A 1 577 ? 37.661 3.092 -48.976 1.00 92.38 577 ASN A N 1
ATOM 4701 C CA . ASN A 1 577 ? 37.310 4.499 -49.160 1.00 92.38 577 ASN A CA 1
ATOM 4702 C C . ASN A 1 577 ? 36.552 5.075 -47.957 1.00 92.38 577 ASN A C 1
ATOM 4704 O O . ASN A 1 577 ? 36.802 6.212 -47.569 1.00 92.38 577 ASN A O 1
ATOM 4708 N N . ARG A 1 578 ? 35.620 4.316 -47.362 1.00 92.88 578 ARG A N 1
ATOM 4709 C CA . ARG A 1 578 ? 34.834 4.789 -46.209 1.00 92.88 578 ARG A CA 1
ATOM 4710 C C . ARG A 1 578 ? 35.599 4.712 -44.883 1.00 92.88 578 ARG A C 1
ATOM 4712 O O . ARG A 1 578 ? 35.222 5.392 -43.932 1.00 92.88 578 ARG A O 1
ATOM 4719 N N . TRP A 1 579 ? 36.680 3.932 -44.825 1.00 92.19 579 TRP A N 1
ATOM 4720 C CA . TRP A 1 579 ? 37.664 3.964 -43.740 1.00 92.19 579 TRP A CA 1
ATOM 4721 C C . TRP A 1 579 ? 38.498 5.252 -43.768 1.00 92.19 579 TRP A C 1
ATOM 4723 O O . TRP A 1 579 ? 38.741 5.832 -42.710 1.00 92.19 579 TRP A O 1
ATOM 4733 N N . ALA A 1 580 ? 38.873 5.718 -44.967 1.00 91.25 580 ALA A N 1
ATOM 4734 C CA . ALA A 1 580 ? 39.580 6.981 -45.208 1.00 91.25 580 ALA A CA 1
ATOM 4735 C C . ALA A 1 580 ? 40.765 7.206 -44.248 1.00 91.25 580 ALA A C 1
ATOM 4737 O O . ALA A 1 580 ? 40.793 8.184 -43.499 1.00 91.25 580 ALA A O 1
ATOM 4738 N N . ASP A 1 581 ? 41.712 6.266 -44.239 1.00 88.31 581 ASP A N 1
ATOM 4739 C CA . ASP A 1 581 ? 42.934 6.304 -43.421 1.00 88.31 581 ASP A CA 1
ATOM 4740 C C . ASP A 1 581 ? 42.678 6.581 -41.928 1.00 88.31 581 ASP A C 1
ATOM 4742 O O . ASP A 1 581 ? 43.374 7.378 -41.304 1.00 88.31 581 ASP A O 1
ATOM 4746 N N . GLY A 1 582 ? 41.641 5.957 -41.361 1.00 85.00 582 GLY A N 1
ATOM 4747 C CA . GLY A 1 582 ? 41.291 6.086 -39.943 1.00 85.00 582 GLY A CA 1
ATOM 4748 C C . GLY A 1 582 ? 40.487 7.340 -39.591 1.00 85.00 582 GLY A C 1
ATOM 4749 O O . GLY A 1 582 ? 40.184 7.553 -38.421 1.00 85.00 582 GLY A O 1
ATOM 4750 N N . LYS A 1 583 ? 40.105 8.159 -40.580 1.00 87.44 583 LYS A N 1
ATOM 4751 C CA . LYS A 1 583 ? 39.349 9.413 -40.381 1.00 87.44 583 LYS A CA 1
ATOM 4752 C C . LYS A 1 583 ? 37.923 9.367 -40.927 1.00 87.44 583 LYS A C 1
ATOM 4754 O O . LYS A 1 583 ? 37.187 10.348 -40.818 1.00 87.44 583 LYS A O 1
ATOM 4759 N N . GLY A 1 584 ? 37.543 8.266 -41.570 1.00 89.50 584 GLY A N 1
ATOM 4760 C CA . GLY A 1 584 ? 36.230 8.101 -42.181 1.00 89.50 584 GLY A CA 1
ATOM 4761 C C . GLY A 1 584 ? 35.135 7.685 -41.190 1.00 89.50 584 GLY A C 1
ATOM 4762 O O . GLY A 1 584 ? 35.429 7.304 -40.055 1.00 89.50 584 GLY A O 1
ATOM 4763 N N . PRO A 1 585 ? 33.858 7.693 -41.620 1.00 89.25 585 PRO A N 1
ATOM 4764 C CA . PRO A 1 585 ? 32.717 7.291 -40.789 1.00 89.25 585 PRO A CA 1
ATOM 4765 C C . PRO A 1 585 ? 32.867 5.902 -40.154 1.00 89.25 585 PRO A C 1
ATOM 4767 O O . PRO A 1 585 ? 32.477 5.705 -39.006 1.00 89.25 585 PRO A O 1
ATOM 4770 N N . LEU A 1 586 ? 33.504 4.962 -40.862 1.00 89.69 586 LEU A N 1
ATOM 4771 C CA . LEU A 1 586 ? 33.768 3.619 -40.342 1.00 89.69 586 LEU A CA 1
ATOM 4772 C C . LEU A 1 586 ? 34.693 3.621 -39.120 1.00 89.69 586 LEU A C 1
ATOM 4774 O O . LEU A 1 586 ? 34.483 2.832 -38.203 1.00 89.69 586 LEU A O 1
ATOM 4778 N N . ALA A 1 587 ? 35.699 4.497 -39.099 1.00 89.75 587 ALA A N 1
ATOM 4779 C CA . ALA A 1 587 ? 36.669 4.571 -38.010 1.00 89.75 587 ALA A CA 1
ATOM 4780 C C . ALA A 1 587 ? 36.079 5.176 -36.728 1.00 89.75 587 ALA A C 1
ATOM 4782 O O . ALA A 1 587 ? 36.508 4.826 -35.630 1.00 89.75 587 ALA A O 1
ATOM 4783 N N . ASN A 1 588 ? 35.065 6.036 -36.863 1.00 89.88 588 ASN A N 1
ATOM 4784 C CA . ASN A 1 588 ? 34.383 6.653 -35.725 1.00 89.88 588 ASN A CA 1
ATOM 4785 C C . ASN A 1 588 ? 33.481 5.661 -34.972 1.00 89.88 588 ASN A C 1
ATOM 4787 O O . ASN A 1 588 ? 33.346 5.755 -33.755 1.00 89.88 588 ASN A O 1
ATOM 4791 N N . GLU A 1 589 ? 32.879 4.705 -35.685 1.00 91.50 589 GLU A N 1
ATOM 4792 C CA . GLU A 1 589 ? 31.822 3.838 -35.142 1.00 91.50 589 GLU A CA 1
ATOM 4793 C C . GLU A 1 589 ? 32.261 2.388 -34.883 1.00 91.50 589 GLU A C 1
ATOM 4795 O O . GLU A 1 589 ? 31.634 1.668 -34.094 1.00 91.50 589 GLU A O 1
ATOM 4800 N N . LEU A 1 590 ? 33.326 1.923 -35.545 1.00 90.81 590 LEU A N 1
ATOM 4801 C CA . LEU A 1 590 ? 33.807 0.546 -35.454 1.00 90.81 590 LEU A CA 1
ATOM 4802 C C . LEU A 1 590 ? 35.278 0.483 -35.056 1.00 90.81 590 LEU A C 1
ATOM 4804 O O . LEU A 1 590 ? 36.137 1.178 -35.591 1.00 90.81 590 LEU A O 1
ATOM 4808 N N . LYS A 1 591 ? 35.589 -0.444 -34.147 1.00 91.75 591 LYS A N 1
ATOM 4809 C CA . LYS A 1 591 ? 36.976 -0.749 -33.786 1.00 91.75 591 LYS A CA 1
ATOM 4810 C C . LYS A 1 591 ? 37.663 -1.528 -34.907 1.00 91.75 591 LYS A C 1
ATOM 4812 O O . LYS A 1 591 ? 37.040 -2.318 -35.613 1.00 91.75 591 LYS A O 1
ATOM 4817 N N . VAL A 1 592 ? 38.984 -1.405 -34.994 1.00 90.38 592 VAL A N 1
ATOM 4818 C CA . VAL A 1 592 ? 39.814 -2.120 -35.981 1.00 90.38 592 VAL A CA 1
ATOM 4819 C C . VAL A 1 592 ? 39.566 -3.629 -35.975 1.00 90.38 592 VAL A C 1
ATOM 4821 O O . VAL A 1 592 ? 39.414 -4.240 -37.032 1.00 90.38 592 VAL A O 1
ATOM 4824 N N . ASP A 1 593 ? 39.472 -4.233 -34.789 1.00 90.44 593 ASP A N 1
ATOM 4825 C CA . ASP A 1 593 ? 39.216 -5.669 -34.652 1.00 90.44 593 ASP A CA 1
ATOM 4826 C C . ASP A 1 593 ? 37.836 -6.074 -35.185 1.00 90.44 593 ASP A C 1
ATOM 4828 O O . ASP A 1 593 ? 37.698 -7.135 -35.794 1.00 90.44 593 ASP A O 1
ATOM 4832 N N . GLN A 1 594 ? 36.833 -5.206 -35.024 1.00 92.12 594 GLN A N 1
ATOM 4833 C CA . GLN A 1 594 ? 35.485 -5.409 -35.554 1.00 92.12 594 GLN A CA 1
ATOM 4834 C C . GLN A 1 594 ? 35.481 -5.349 -37.087 1.00 92.12 594 GLN A C 1
ATOM 4836 O O . GLN A 1 594 ? 34.921 -6.232 -37.734 1.00 92.12 594 GLN A O 1
ATOM 4841 N N . ILE A 1 595 ? 36.177 -4.377 -37.684 1.00 91.62 595 ILE A N 1
ATOM 4842 C CA . ILE A 1 595 ? 36.313 -4.271 -39.147 1.00 91.62 595 ILE A CA 1
ATOM 4843 C C . ILE A 1 595 ? 37.067 -5.484 -39.706 1.00 91.62 595 ILE A C 1
ATOM 4845 O O . ILE A 1 595 ? 36.656 -6.081 -40.701 1.00 91.62 595 ILE A O 1
ATOM 4849 N N . LYS A 1 596 ? 38.147 -5.903 -39.039 1.00 91.56 596 LYS A N 1
ATOM 4850 C CA . LYS A 1 596 ? 38.916 -7.100 -39.401 1.00 91.56 596 LYS A CA 1
ATOM 4851 C C . LYS A 1 596 ? 38.072 -8.371 -39.337 1.00 91.56 596 LYS A C 1
ATOM 4853 O O . LYS A 1 596 ? 38.227 -9.229 -40.204 1.00 91.56 596 LYS A O 1
ATOM 4858 N N . CYS A 1 597 ? 37.222 -8.506 -38.321 1.00 92.56 597 CYS A N 1
ATOM 4859 C CA . CYS A 1 597 ? 36.280 -9.616 -38.188 1.00 92.56 597 CYS A CA 1
ATOM 4860 C C . CYS A 1 597 ? 35.329 -9.669 -39.395 1.00 92.56 597 CYS A C 1
ATOM 4862 O O . CYS A 1 597 ? 35.293 -10.680 -40.093 1.00 92.56 597 CYS A O 1
ATOM 4864 N N . LEU A 1 598 ? 34.682 -8.550 -39.734 1.00 92.44 598 LEU A N 1
ATOM 4865 C CA . LEU A 1 598 ? 33.744 -8.473 -40.861 1.00 92.44 598 LEU A CA 1
ATOM 4866 C C . LEU A 1 598 ? 34.415 -8.709 -42.219 1.00 92.44 598 LEU A C 1
ATOM 4868 O O . LEU A 1 598 ? 33.885 -9.439 -43.050 1.00 92.44 598 LEU A O 1
ATOM 4872 N N . LEU A 1 599 ? 35.606 -8.142 -42.449 1.00 93.06 599 LEU A N 1
ATOM 4873 C CA . LEU A 1 599 ? 36.356 -8.357 -43.693 1.00 93.06 599 LEU A CA 1
ATOM 4874 C C . LEU A 1 599 ? 36.758 -9.822 -43.883 1.00 93.06 599 LEU A C 1
ATOM 4876 O O . LEU A 1 599 ? 36.813 -10.302 -45.015 1.00 93.06 599 LEU A O 1
ATOM 4880 N N . LYS A 1 600 ? 37.061 -10.530 -42.789 1.00 92.38 600 LYS A N 1
ATOM 4881 C CA . LYS A 1 600 ? 37.344 -11.965 -42.843 1.00 92.38 600 LYS A CA 1
ATOM 4882 C C . LYS A 1 600 ? 36.096 -12.774 -43.173 1.00 92.38 600 LYS A C 1
ATOM 4884 O O . LYS A 1 600 ? 36.222 -13.679 -43.989 1.00 92.38 600 LYS A O 1
ATOM 4889 N N . ALA A 1 601 ? 34.956 -12.406 -42.591 1.00 92.50 601 ALA A N 1
ATOM 4890 C CA . ALA A 1 601 ? 33.691 -13.099 -42.789 1.00 92.50 601 ALA A CA 1
ATOM 4891 C C . ALA A 1 601 ? 33.093 -12.885 -44.189 1.00 92.50 601 ALA A C 1
ATOM 4893 O O . ALA A 1 601 ? 32.507 -13.803 -44.749 1.00 92.50 601 ALA A O 1
ATOM 4894 N N . LEU A 1 602 ? 33.251 -11.695 -44.779 1.00 92.94 602 LEU A N 1
ATOM 4895 C CA . LEU A 1 602 ? 32.625 -11.344 -46.063 1.00 92.94 602 LEU A CA 1
ATOM 4896 C C . LEU A 1 602 ? 33.468 -11.686 -47.297 1.00 92.94 602 LEU A C 1
ATOM 4898 O O . LEU A 1 602 ? 32.923 -11.896 -48.380 1.00 92.94 602 LEU A O 1
ATOM 4902 N N . PHE A 1 603 ? 34.798 -11.706 -47.176 1.00 93.12 603 PHE A N 1
ATOM 4903 C CA . PHE A 1 603 ? 35.689 -11.833 -48.330 1.00 93.12 603 PHE A CA 1
ATOM 4904 C C . PHE A 1 603 ? 36.633 -13.016 -48.191 1.00 93.12 603 PHE A C 1
ATOM 4906 O O . PHE A 1 603 ? 37.270 -13.199 -47.157 1.00 93.12 603 PHE A O 1
ATOM 4913 N N . GLN A 1 604 ? 36.817 -13.766 -49.278 1.00 88.81 604 GLN A N 1
ATOM 4914 C CA . GLN A 1 604 ? 37.781 -14.865 -49.339 1.00 88.81 604 GLN A CA 1
ATOM 4915 C C . GLN A 1 604 ? 39.222 -14.398 -49.080 1.00 88.81 604 GLN A C 1
ATOM 4917 O O . GLN A 1 604 ? 39.588 -13.238 -49.306 1.00 88.81 604 GLN A O 1
ATOM 4922 N N . ASN A 1 605 ? 40.071 -15.329 -48.637 1.00 89.38 605 ASN A N 1
ATOM 4923 C CA . ASN A 1 605 ? 41.484 -15.052 -48.409 1.00 89.38 605 ASN A CA 1
ATOM 4924 C C . ASN A 1 605 ? 42.227 -14.776 -49.720 1.00 89.38 605 ASN A C 1
ATOM 4926 O O . ASN A 1 605 ? 42.596 -15.696 -50.439 1.00 89.38 605 ASN A O 1
ATOM 4930 N N . THR A 1 606 ? 42.444 -13.496 -50.010 1.00 93.19 606 THR A N 1
ATOM 4931 C CA . THR A 1 606 ? 43.147 -13.010 -51.201 1.00 93.19 606 THR A CA 1
ATOM 4932 C C . THR A 1 606 ? 44.215 -11.997 -50.802 1.00 93.19 606 THR A C 1
ATOM 4934 O O . THR A 1 606 ? 44.094 -11.340 -49.763 1.00 93.19 606 THR A O 1
ATOM 4937 N N . ASP A 1 607 ? 45.225 -11.802 -51.654 1.00 90.69 607 ASP A N 1
ATOM 4938 C CA . ASP A 1 607 ? 46.272 -10.794 -51.429 1.00 90.69 607 ASP A CA 1
ATOM 4939 C C . ASP A 1 607 ? 45.688 -9.385 -51.274 1.00 90.69 607 ASP A C 1
ATOM 4941 O O . ASP A 1 607 ? 46.161 -8.597 -50.459 1.00 90.69 607 ASP A O 1
ATOM 4945 N N . ARG A 1 608 ? 44.595 -9.088 -51.994 1.00 88.62 608 ARG A N 1
ATOM 4946 C CA . ARG A 1 608 ? 43.855 -7.822 -51.875 1.00 88.62 608 ARG A CA 1
ATOM 4947 C C . ARG A 1 608 ? 43.260 -7.636 -50.480 1.00 88.62 608 ARG A C 1
ATOM 4949 O O . ARG A 1 608 ? 43.437 -6.577 -49.885 1.00 88.62 608 ARG A O 1
ATOM 4956 N N . ARG A 1 609 ? 42.615 -8.671 -49.926 1.00 93.00 609 ARG A N 1
ATOM 4957 C CA . ARG A 1 609 ? 42.086 -8.644 -48.552 1.00 93.00 609 ARG A CA 1
ATOM 4958 C C . ARG A 1 609 ? 43.213 -8.483 -47.531 1.00 93.00 609 ARG A C 1
ATOM 4960 O O . ARG A 1 609 ? 43.081 -7.705 -46.592 1.00 93.00 609 ARG A O 1
ATOM 4967 N N . ALA A 1 610 ? 44.324 -9.200 -47.709 1.00 91.19 610 ALA A N 1
ATOM 4968 C CA . ALA A 1 610 ? 45.481 -9.109 -46.819 1.00 91.19 610 ALA A CA 1
ATOM 4969 C C . ALA A 1 610 ? 46.127 -7.710 -46.844 1.00 91.19 610 ALA A C 1
ATOM 4971 O O . ALA A 1 610 ? 46.460 -7.173 -45.786 1.00 91.19 610 ALA A O 1
ATOM 4972 N N . ALA A 1 611 ? 46.249 -7.102 -48.028 1.00 90.62 611 ALA A N 1
ATOM 4973 C CA . ALA A 1 611 ? 46.742 -5.739 -48.199 1.00 90.62 611 ALA A CA 1
ATOM 4974 C C . ALA A 1 611 ? 45.828 -4.711 -47.513 1.00 90.62 611 ALA A C 1
ATOM 4976 O O . ALA A 1 611 ? 46.324 -3.896 -46.738 1.00 90.62 611 ALA A O 1
ATOM 4977 N N . LEU A 1 612 ? 44.506 -4.808 -47.709 1.00 91.19 612 LEU A N 1
ATOM 4978 C CA . LEU A 1 612 ? 43.529 -3.930 -47.057 1.00 91.19 612 LEU A CA 1
ATOM 4979 C C . LEU A 1 612 ? 43.564 -4.060 -45.527 1.00 91.19 612 LEU A C 1
ATOM 4981 O O . LEU A 1 612 ? 43.596 -3.062 -44.814 1.00 91.19 612 LEU A O 1
ATOM 4985 N N . LEU A 1 613 ? 43.624 -5.287 -45.000 1.00 92.00 613 LEU A N 1
ATOM 4986 C CA . LEU A 1 613 ? 43.743 -5.513 -43.556 1.00 92.00 613 LEU A CA 1
ATOM 4987 C C . LEU A 1 613 ? 45.022 -4.895 -42.981 1.00 92.00 613 LEU A C 1
ATOM 4989 O O . LEU A 1 613 ? 44.987 -4.300 -41.905 1.00 92.00 613 LEU A O 1
ATOM 4993 N N . LYS A 1 614 ? 46.148 -5.015 -43.694 1.00 90.69 614 LYS A N 1
ATOM 4994 C CA . LYS A 1 614 ? 47.414 -4.388 -43.298 1.00 90.69 614 LYS A CA 1
ATOM 4995 C C . LYS A 1 614 ? 47.315 -2.861 -43.332 1.00 90.69 614 LYS A C 1
ATOM 4997 O O . LYS A 1 614 ? 47.834 -2.211 -42.431 1.00 90.69 614 LYS A O 1
ATOM 5002 N N . HIS A 1 615 ? 46.639 -2.309 -44.338 1.00 89.62 615 HIS A N 1
ATOM 5003 C CA . HIS A 1 615 ? 46.413 -0.874 -44.480 1.00 89.62 615 HIS A CA 1
ATOM 5004 C C . HIS A 1 615 ? 45.573 -0.302 -43.327 1.00 89.62 615 HIS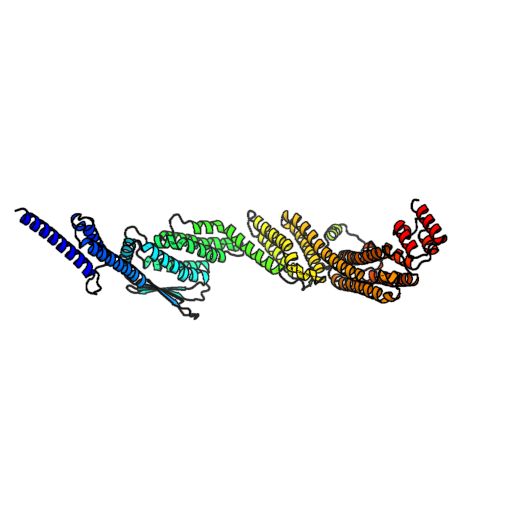 A C 1
ATOM 5006 O O . HIS A 1 615 ? 45.996 0.654 -42.678 1.00 89.62 615 HIS A O 1
ATOM 5012 N N . ILE A 1 616 ? 44.443 -0.939 -43.000 1.00 90.56 616 ILE A N 1
ATOM 5013 C CA . ILE A 1 616 ? 43.574 -0.542 -41.879 1.00 90.56 616 ILE A CA 1
ATOM 5014 C C . ILE A 1 616 ? 44.341 -0.605 -40.553 1.00 90.56 616 ILE A C 1
ATOM 5016 O O . ILE A 1 616 ? 44.273 0.323 -39.755 1.00 90.56 616 ILE A O 1
ATOM 5020 N N . LEU A 1 617 ? 45.128 -1.665 -40.324 1.00 89.31 617 LEU A N 1
ATOM 5021 C CA . LEU A 1 617 ? 45.954 -1.780 -39.116 1.00 89.31 617 LEU A CA 1
ATOM 5022 C C . LEU A 1 617 ? 47.005 -0.666 -39.005 1.00 89.31 617 LEU A C 1
ATOM 5024 O O . LEU A 1 617 ? 47.265 -0.196 -37.902 1.00 89.31 617 LEU A O 1
ATOM 5028 N N . ALA A 1 618 ? 47.608 -0.257 -40.123 1.00 87.44 618 ALA A N 1
ATOM 5029 C CA . ALA A 1 618 ? 48.646 0.772 -40.137 1.00 87.44 618 ALA A CA 1
ATOM 5030 C C . ALA A 1 618 ? 48.089 2.186 -39.905 1.00 87.44 618 ALA A C 1
ATOM 5032 O O . ALA A 1 618 ? 48.747 3.002 -39.269 1.00 87.44 618 ALA A O 1
ATOM 5033 N N . THR A 1 619 ? 46.886 2.464 -40.408 1.00 86.81 619 THR A N 1
ATOM 5034 C CA . THR A 1 619 ? 46.250 3.795 -40.375 1.00 86.81 619 THR A CA 1
ATOM 5035 C C . THR A 1 619 ? 45.350 4.017 -39.159 1.00 86.81 619 THR A C 1
ATOM 5037 O O . THR A 1 619 ? 44.932 5.133 -38.897 1.00 86.81 619 THR A O 1
ATOM 5040 N N . ALA A 1 620 ? 45.071 2.979 -38.367 1.00 75.81 620 ALA A N 1
ATOM 5041 C CA . ALA A 1 620 ? 44.246 3.106 -37.166 1.00 75.81 620 ALA A CA 1
ATOM 5042 C C . ALA A 1 620 ? 44.952 3.724 -35.945 1.00 75.81 620 ALA A C 1
ATOM 5044 O O . ALA A 1 620 ? 44.299 4.001 -34.942 1.00 75.81 620 ALA A O 1
ATOM 5045 N N . GLN A 1 621 ? 46.281 3.862 -35.986 1.00 56.25 621 GLN A N 1
ATOM 5046 C CA . GLN A 1 621 ? 47.105 4.391 -34.885 1.00 56.25 621 GLN A CA 1
ATOM 5047 C C . GLN A 1 621 ? 47.654 5.802 -35.160 1.00 56.25 621 GLN A C 1
ATOM 5049 O O . GLN A 1 621 ? 48.416 6.324 -34.345 1.00 56.25 621 GLN A O 1
ATOM 5054 N N . SER A 1 622 ? 47.295 6.397 -36.300 1.00 50.78 622 SER A N 1
ATOM 5055 C CA . SER A 1 622 ? 47.661 7.757 -36.720 1.00 50.78 622 SER A CA 1
ATOM 5056 C C . SER A 1 622 ? 46.472 8.692 -36.615 1.00 50.78 622 SER A C 1
ATOM 5058 O O . SER A 1 622 ? 46.675 9.852 -36.197 1.00 50.78 622 SER A O 1
#